Protein AF-A0A0F9LLR3-F1 (afdb_monomer_lite)

Organism: NCBI:txid412755

Sequence (700 aa):
MENIKYTTFSQKNLSKMYQGAIMVKNYHENPDSIYQAAHSLRELTDYTTKHLERIGAKDRKDQMRIFIEDFDPLGGLKQEAVINQWLDLYDYFVRLCHHHDTISPSELFEEKLYQLENVILAIHGPISVPIIELDRLIENKNPTVEDLEIALSLIKNLSSYEYFFKQLKHPNWLELLDEKGVYDNIPRYGERSIEPLFLLKVVKQKPNMVLEIIKRHSETDHPGARFNYIKCLTQMPADSIIQMIKSLKKWVNSQINYPPSFNFALVDLVLKLISNNVEEELFDLINSMYAIKEEILKNDENLKKKMDEIFDKRWENGNIDQYGMNSLYQEDLGGEFQEKSEVYTYESIIRKILPDLIEKFPIKSLELFLKNLNFSINFFLKNKDKNNIDDHSLIWRRNFKEEPISKTFRSILIDTAIEIILFIGNNVKEIFPYAILELQKYNNLTFIRLESFAYNNFPKLSVDLINKIELKTEHFKTIDENYELFHVFDSCFEQFPNKTQKAYLKYITKGVKKQKKALRKSRWNKNRPKLKKEEIDRYIKHDQIRKLKPIKKYIEQDFLNKLGINFTEIEEVNLFEKKGVVFGTKSPLSETTIENFTMEELVAYLLIYDGENSFDFDKIGLGRQLEKIVPKKPNEFISMLNDELNQPKLHKYISFIIGGINTALKENQNLDLKSLFEIFKTILSEDFIINTEPLFFKEE

Secondary structure (DSSP, 8-state):
-------S--HHHHHHHHHHHHHHHT-TT-TTHHHHHHHHHHHHHHHHHGGGGGGT--SHHHHHHHHHHHH-TT--S-HHHHHHHHHHHHHHHHHHHTT---S-HHHHHHHHHHHHHHHHHHHHS-THHHHHHHHHHHT-SS--HHHHHHHHHH--SHHHHHHHHHH---TTHHHHHHHTTTTSSPP-TTS---THHHHHHHTTTSHHHHHHHHHHTTT---HHHHHHHHHHHTTS-HHHHHHHHHHHHHHHHT-SS--HHHHHHHHHHHHHHHHTT--HHHHHHHHHHH---HHHHHHHHHHHHHHHHHHHHHHTTT---GGGGTGGGTS-TTTHHHHHHHHHHHHHHHHHHHHHHHHH-HHHHHHHHHHHHHHHHHHHTTT--TT----SHHHH-S-TTSPPSS--HHHHHHHHHHHHHHHHHHH-GGGHHHHHHHHHT--SHHHHHHHHHHHHH-HHHHHHHHTT----HHHHTSTTT-HHHHHHHHHHGGGS-HHHHHHHHHHHHH--TTHHHHTTT-SS-TTSPPPPHHHHHHHHHHHHHHHHSTTGGG--HHHHHHHT--HHHHHH--SS-------S---SS-HHHHHHS-HHHHHHHHHH---TT-SS--HHHHHHHHHHHGGGSHHHHHHHHHHHTT-GGGGGGHHHHHHHHHHHHHTT----HHHHHHHHHHHTSTT----SS-------

Structure (mmCIF, N/CA/C/O backbone):
data_AF-A0A0F9LLR3-F1
#
_entry.id   AF-A0A0F9LLR3-F1
#
loop_
_atom_site.group_PDB
_atom_site.id
_atom_site.type_symbol
_atom_site.label_atom_id
_atom_site.label_alt_id
_atom_site.label_comp_id
_atom_site.label_asym_id
_atom_site.label_entity_id
_atom_site.label_seq_id
_atom_site.pdbx_PDB_ins_code
_atom_site.Cartn_x
_atom_site.Cartn_y
_atom_site.Cartn_z
_atom_site.occupancy
_atom_site.B_iso_or_equiv
_atom_site.auth_seq_id
_atom_site.auth_comp_id
_atom_site.auth_asym_id
_atom_site.auth_atom_id
_atom_site.pdbx_PDB_model_num
ATOM 1 N N . MET A 1 1 ? 34.868 27.749 -16.710 1.00 34.56 1 MET A N 1
ATOM 2 C CA . MET A 1 1 ? 35.952 27.869 -17.705 1.00 34.56 1 MET A CA 1
ATOM 3 C C . MET A 1 1 ? 35.303 28.233 -19.020 1.00 34.56 1 MET A C 1
ATOM 5 O O . MET A 1 1 ? 34.647 27.405 -19.632 1.00 34.56 1 MET A O 1
ATOM 9 N N . GLU A 1 2 ? 35.358 29.519 -19.337 1.00 30.84 2 GLU A N 1
ATOM 10 C CA . GLU A 1 2 ? 34.697 30.155 -20.471 1.00 30.84 2 GLU A CA 1
ATOM 11 C C . GLU A 1 2 ? 35.441 29.879 -21.787 1.00 30.84 2 GLU A C 1
ATOM 13 O O . GLU A 1 2 ? 36.666 29.953 -21.836 1.00 30.84 2 GLU A O 1
ATOM 18 N N . ASN A 1 3 ? 34.677 29.620 -22.853 1.00 34.84 3 ASN A N 1
ATOM 19 C CA . ASN A 1 3 ? 34.965 29.985 -24.246 1.00 34.84 3 ASN A CA 1
ATOM 20 C C . ASN A 1 3 ? 36.427 29.876 -24.731 1.00 34.84 3 ASN A C 1
ATOM 22 O O . ASN A 1 3 ? 37.004 30.855 -25.218 1.00 34.84 3 ASN A O 1
ATOM 26 N N . ILE A 1 4 ? 36.993 28.665 -24.752 1.00 37.47 4 ILE A N 1
ATOM 27 C CA . ILE A 1 4 ? 38.067 28.373 -25.710 1.00 37.47 4 ILE A CA 1
ATOM 28 C C . ILE A 1 4 ? 37.408 28.204 -27.081 1.00 37.47 4 ILE A C 1
ATOM 30 O O . ILE A 1 4 ? 36.796 27.190 -27.395 1.00 37.47 4 ILE A O 1
ATOM 34 N N . LYS A 1 5 ? 37.492 29.266 -27.880 1.00 39.12 5 LYS A N 1
ATOM 35 C CA . LYS A 1 5 ? 37.092 29.338 -29.288 1.00 39.12 5 LYS A CA 1
ATOM 36 C C . LYS A 1 5 ? 37.478 28.067 -30.069 1.00 39.12 5 LYS A C 1
ATOM 38 O O . LYS A 1 5 ? 38.659 27.842 -30.333 1.00 39.12 5 LYS A O 1
ATOM 43 N N . TYR A 1 6 ? 36.481 27.337 -30.575 1.00 44.50 6 TYR A N 1
ATOM 44 C CA . TYR A 1 6 ? 36.597 26.335 -31.650 1.00 44.50 6 TYR A CA 1
ATOM 45 C C . TYR A 1 6 ? 36.963 26.979 -33.009 1.00 44.50 6 TYR A C 1
ATOM 47 O O . TYR A 1 6 ? 36.342 26.729 -34.035 1.00 44.50 6 TYR A O 1
ATOM 55 N N . THR A 1 7 ? 37.972 27.852 -33.064 1.00 43.31 7 THR A N 1
ATOM 56 C CA . THR A 1 7 ? 38.366 28.576 -34.291 1.00 43.31 7 THR A CA 1
ATOM 57 C C . THR A 1 7 ? 39.250 27.769 -35.249 1.00 43.31 7 THR A C 1
ATOM 59 O O . THR A 1 7 ? 39.825 28.346 -36.166 1.00 43.31 7 THR A O 1
ATOM 62 N N . THR A 1 8 ? 39.395 26.451 -35.073 1.00 49.31 8 THR A N 1
ATOM 63 C CA . THR A 1 8 ? 40.278 25.633 -35.937 1.00 49.31 8 THR A CA 1
ATOM 64 C C . THR A 1 8 ? 39.614 24.456 -36.644 1.00 49.31 8 THR A C 1
ATOM 66 O O . THR A 1 8 ? 40.156 24.019 -37.659 1.00 49.31 8 THR A O 1
ATOM 69 N N . PHE A 1 9 ? 38.437 24.000 -36.207 1.00 58.59 9 PHE A N 1
ATOM 70 C CA . PHE A 1 9 ? 37.709 22.916 -36.865 1.00 58.59 9 PHE A CA 1
ATOM 71 C C . PHE A 1 9 ? 36.729 23.480 -37.909 1.00 58.59 9 PHE A C 1
ATOM 73 O O . PHE A 1 9 ? 35.787 24.192 -37.573 1.00 58.59 9 PHE A O 1
ATOM 80 N N . SER A 1 10 ? 36.970 23.200 -39.193 1.00 70.62 10 SER A N 1
ATOM 81 C CA . SER A 1 10 ? 36.138 23.678 -40.306 1.00 70.62 10 SER A CA 1
ATOM 82 C C . SER A 1 10 ? 35.689 22.511 -41.178 1.00 70.62 10 SER A C 1
ATOM 84 O O . SER A 1 10 ? 36.484 21.951 -41.935 1.00 70.62 10 SER A O 1
ATOM 86 N N . GLN A 1 11 ? 34.390 22.199 -41.146 1.00 68.50 11 GLN A N 1
ATOM 87 C CA . GLN A 1 11 ? 33.770 21.201 -42.032 1.00 68.50 11 GLN A CA 1
ATOM 88 C C . GLN A 1 11 ? 34.003 21.526 -43.520 1.00 68.50 11 GLN A C 1
ATOM 90 O O . GLN A 1 11 ? 34.161 20.633 -44.350 1.00 68.50 11 GLN A O 1
ATOM 95 N N . LYS A 1 12 ? 34.124 22.817 -43.862 1.00 75.75 12 LYS A N 1
ATOM 96 C CA . LYS A 1 12 ? 34.462 23.279 -45.217 1.00 75.75 12 LYS A CA 1
ATOM 97 C C . LYS A 1 12 ? 35.872 22.860 -45.644 1.00 75.75 12 LYS A C 1
ATOM 99 O O . LYS A 1 12 ? 36.090 22.602 -46.824 1.00 75.75 12 LYS A O 1
ATOM 104 N N . ASN A 1 13 ? 36.828 22.801 -44.716 1.00 80.69 13 ASN A N 1
ATOM 105 C CA . ASN A 1 13 ? 38.192 22.361 -45.015 1.00 80.69 13 ASN A CA 1
ATOM 106 C C . ASN A 1 13 ? 38.264 20.838 -45.164 1.00 80.69 13 ASN A C 1
ATOM 108 O O . ASN A 1 13 ? 38.875 20.375 -46.123 1.00 80.69 13 ASN A O 1
ATOM 112 N N . LEU A 1 14 ? 37.562 20.081 -44.310 1.00 81.94 14 LEU A N 1
ATOM 113 C CA . LEU A 1 14 ? 37.426 18.624 -44.455 1.00 81.94 14 LEU A CA 1
ATOM 114 C C . LEU A 1 14 ? 36.828 18.247 -45.817 1.00 81.94 14 LEU A C 1
ATOM 116 O O . LEU A 1 14 ? 37.379 17.416 -46.534 1.00 81.94 14 LEU A O 1
ATOM 120 N N . SER A 1 15 ? 35.751 18.928 -46.219 1.00 80.06 15 SER A N 1
ATOM 121 C CA . SER A 1 15 ? 35.114 18.715 -47.523 1.00 80.06 15 SER A CA 1
ATOM 122 C C . SER A 1 15 ? 36.074 18.971 -48.690 1.00 80.06 15 SER A C 1
ATOM 124 O O . SER A 1 15 ? 36.126 18.172 -49.622 1.00 80.06 15 SER A O 1
ATOM 126 N N . LYS A 1 16 ? 36.886 20.034 -48.625 1.00 85.50 16 LYS A N 1
ATOM 127 C CA . LYS A 1 16 ? 37.898 20.329 -49.652 1.00 85.50 16 LYS A CA 1
ATOM 128 C C . LYS A 1 16 ? 39.012 19.283 -49.708 1.00 85.50 16 LYS A C 1
ATOM 130 O O . LYS A 1 16 ? 39.430 18.931 -50.804 1.00 85.50 16 LYS A O 1
ATOM 135 N N . MET A 1 17 ? 39.488 18.800 -48.557 1.00 88.38 17 MET A N 1
ATOM 136 C CA . MET A 1 17 ? 40.510 17.745 -48.487 1.00 88.38 17 MET A CA 1
ATOM 137 C C . MET A 1 17 ? 40.002 16.447 -49.120 1.00 88.38 17 MET A C 1
ATOM 139 O O . MET A 1 17 ? 40.692 15.858 -49.948 1.00 88.38 17 MET A O 1
ATOM 143 N N . TYR A 1 18 ? 38.764 16.056 -48.806 1.00 90.94 18 TYR A N 1
ATOM 144 C CA . TYR A 1 18 ? 38.123 14.888 -49.408 1.00 90.94 18 TYR A CA 1
ATOM 145 C C . TYR A 1 18 ? 37.912 15.066 -50.919 1.00 90.94 18 TYR A C 1
ATOM 147 O O . TYR A 1 18 ? 38.330 14.221 -51.704 1.00 90.94 18 TYR A O 1
ATOM 155 N N . GLN A 1 19 ? 37.336 16.192 -51.357 1.00 88.00 19 GLN A N 1
ATOM 156 C CA . GLN A 1 19 ? 37.145 16.480 -52.785 1.00 88.00 19 GLN A CA 1
ATOM 157 C C . GLN A 1 19 ? 38.471 16.461 -53.553 1.00 88.00 19 GLN A C 1
ATOM 159 O O . GLN A 1 19 ? 38.534 15.891 -54.639 1.00 88.00 19 GLN A O 1
ATOM 164 N N . GLY A 1 20 ? 39.531 17.034 -52.976 1.00 91.31 20 GLY A N 1
ATOM 165 C CA . GLY A 1 20 ? 40.879 16.978 -53.535 1.00 91.31 20 GLY A CA 1
ATOM 166 C C . GLY A 1 20 ? 41.391 15.544 -53.667 1.00 91.31 20 GLY A C 1
ATOM 167 O O . GLY A 1 20 ? 41.882 15.178 -54.732 1.00 91.31 20 GLY A O 1
ATOM 168 N N . ALA A 1 21 ? 41.202 14.711 -52.639 1.00 93.19 21 ALA A N 1
ATOM 169 C CA . ALA A 1 21 ? 41.575 13.299 -52.686 1.00 93.19 21 ALA A CA 1
ATOM 170 C C . ALA A 1 21 ? 40.877 12.558 -53.839 1.00 93.19 21 ALA A C 1
ATOM 172 O O . ALA A 1 21 ? 41.535 11.861 -54.608 1.00 93.19 21 ALA A O 1
ATOM 173 N N . ILE A 1 22 ? 39.565 12.757 -54.006 1.00 92.94 22 ILE A N 1
ATOM 174 C CA . ILE A 1 22 ? 38.785 12.124 -55.080 1.00 92.94 22 ILE A CA 1
ATOM 175 C C . ILE A 1 22 ? 39.194 12.646 -56.463 1.00 92.94 22 ILE A C 1
ATOM 177 O O . ILE A 1 22 ? 39.328 11.863 -57.402 1.00 92.94 22 ILE A O 1
ATOM 181 N N . MET A 1 23 ? 39.429 13.954 -56.602 1.00 90.81 23 MET A N 1
ATOM 182 C CA . MET A 1 23 ? 39.896 14.544 -57.861 1.00 90.81 23 MET A CA 1
ATOM 183 C C . MET A 1 23 ? 41.245 13.961 -58.288 1.00 90.81 23 MET A C 1
ATOM 185 O O . MET A 1 23 ? 41.407 13.590 -59.447 1.00 90.81 23 MET A O 1
ATOM 189 N N . VAL A 1 24 ? 42.193 13.852 -57.355 1.00 91.19 24 VAL A N 1
ATOM 190 C CA . VAL A 1 24 ? 43.536 13.327 -57.630 1.00 91.19 24 VAL A CA 1
ATOM 191 C C . VAL A 1 24 ? 43.497 11.831 -57.932 1.00 91.19 24 VAL A C 1
ATOM 193 O O . VAL A 1 24 ? 44.134 11.395 -58.886 1.00 91.19 24 VAL A O 1
ATOM 196 N N . LYS A 1 25 ? 42.698 11.062 -57.186 1.00 90.50 25 LYS A N 1
ATOM 197 C CA . LYS A 1 25 ? 42.453 9.635 -57.439 1.00 90.50 25 LYS A CA 1
ATOM 198 C C . LYS A 1 25 ? 41.940 9.385 -58.862 1.00 90.50 25 LYS A C 1
ATOM 200 O O . LYS A 1 25 ? 42.405 8.472 -59.533 1.00 90.50 25 LYS A O 1
ATOM 205 N N . ASN A 1 26 ? 40.997 10.203 -59.328 1.00 88.69 26 ASN A N 1
ATOM 206 C CA . ASN A 1 26 ? 40.371 10.046 -60.644 1.00 88.69 26 ASN A CA 1
ATOM 207 C C . ASN A 1 26 ? 41.226 10.598 -61.800 1.00 88.69 26 ASN A C 1
ATOM 209 O O . ASN A 1 26 ? 40.815 10.537 -62.959 1.00 88.69 26 ASN A O 1
ATOM 213 N N . TYR A 1 27 ? 42.408 11.149 -61.516 1.00 89.88 27 TYR A N 1
ATOM 214 C CA . TYR A 1 27 ? 43.301 11.667 -62.541 1.00 89.88 27 TYR A CA 1
ATOM 215 C C . TYR A 1 27 ? 44.186 10.543 -63.104 1.00 89.88 27 TYR A C 1
ATOM 217 O O . TYR A 1 27 ? 45.314 10.330 -62.668 1.00 89.88 27 TYR A O 1
ATOM 225 N N . HIS A 1 28 ? 43.648 9.817 -64.089 1.00 80.12 28 HIS A N 1
ATOM 226 C CA . HIS A 1 28 ? 44.240 8.598 -64.661 1.00 80.12 28 HIS A CA 1
ATOM 227 C C . HIS A 1 28 ? 45.627 8.776 -65.312 1.00 80.12 28 HIS A C 1
ATOM 229 O O . HIS A 1 28 ? 46.337 7.793 -65.499 1.00 80.12 28 HIS A O 1
ATOM 235 N N . GLU A 1 29 ? 46.026 10.006 -65.647 1.00 86.19 29 GLU A N 1
ATOM 236 C CA . GLU A 1 29 ? 47.353 10.312 -66.208 1.00 86.19 29 GLU A CA 1
ATOM 237 C C . GLU A 1 29 ? 48.447 10.445 -65.136 1.00 86.19 29 GLU A C 1
ATOM 239 O O . GLU A 1 29 ? 49.631 10.517 -65.463 1.00 86.19 29 GLU A O 1
ATOM 244 N N . ASN A 1 30 ? 48.072 10.475 -63.853 1.00 85.88 30 ASN A N 1
ATOM 245 C CA . ASN A 1 30 ? 49.011 10.550 -62.744 1.00 85.88 30 ASN A CA 1
ATOM 246 C C . ASN A 1 30 ? 49.294 9.150 -62.177 1.00 85.88 30 ASN A C 1
ATOM 248 O O . ASN A 1 30 ? 48.410 8.566 -61.537 1.00 85.88 30 ASN A O 1
ATOM 252 N N . PRO A 1 31 ? 50.523 8.623 -62.350 1.00 82.38 31 PRO A N 1
ATOM 253 C CA . PRO A 1 31 ? 50.894 7.311 -61.824 1.00 82.38 31 PRO A CA 1
ATOM 254 C C . PRO A 1 31 ? 50.865 7.258 -60.287 1.00 82.38 31 PRO A C 1
ATOM 256 O O . PRO A 1 31 ? 50.697 6.179 -59.727 1.00 82.38 31 PRO A O 1
ATOM 259 N N . ASP A 1 32 ? 50.936 8.414 -59.615 1.00 85.81 32 ASP A N 1
ATOM 260 C CA . ASP A 1 32 ? 50.896 8.539 -58.154 1.00 85.81 32 ASP A CA 1
ATOM 261 C C . ASP A 1 32 ? 49.519 8.969 -57.618 1.00 85.81 32 ASP A C 1
ATOM 263 O O . ASP A 1 32 ? 49.387 9.326 -56.444 1.00 85.81 32 ASP A O 1
ATOM 267 N N . SER A 1 33 ? 48.478 8.941 -58.456 1.00 88.50 33 SER A N 1
ATOM 268 C CA . SER A 1 33 ? 47.108 9.359 -58.110 1.00 88.50 33 SER A CA 1
ATOM 269 C C . SER A 1 33 ? 46.598 8.731 -56.807 1.00 88.50 33 SER A C 1
ATOM 271 O O . SER A 1 33 ? 46.088 9.442 -55.942 1.00 88.50 33 SER A O 1
ATOM 273 N N . ILE A 1 34 ? 46.795 7.423 -56.612 1.00 88.38 34 ILE A N 1
ATOM 274 C CA . ILE A 1 34 ? 46.371 6.708 -55.394 1.00 88.38 34 ILE A CA 1
ATOM 275 C C . ILE A 1 34 ? 47.161 7.173 -54.162 1.00 88.38 34 ILE A C 1
ATOM 277 O O . ILE A 1 34 ? 46.578 7.422 -53.108 1.00 88.38 34 ILE A O 1
ATOM 281 N N . TYR A 1 35 ? 48.478 7.337 -54.283 1.00 89.50 35 TYR A N 1
ATOM 282 C CA . TYR A 1 35 ? 49.351 7.742 -53.177 1.00 89.50 35 TYR A CA 1
ATOM 283 C C . TYR A 1 35 ? 49.091 9.186 -52.729 1.00 89.50 35 TYR A C 1
ATOM 285 O O . TYR A 1 35 ? 49.036 9.481 -51.533 1.00 89.50 35 TYR A O 1
ATOM 293 N N . GLN A 1 36 ? 48.862 10.086 -53.684 1.00 90.06 36 GLN A N 1
ATOM 294 C CA . GLN A 1 36 ? 48.518 11.481 -53.413 1.00 90.06 36 GLN A CA 1
ATOM 295 C C . GLN A 1 36 ? 47.089 11.627 -52.864 1.00 90.06 36 GLN A C 1
ATOM 297 O O . GLN A 1 36 ? 46.840 12.458 -51.981 1.00 90.06 36 GLN A O 1
ATOM 302 N N . ALA A 1 37 ? 46.153 10.788 -53.321 1.00 91.62 37 ALA A N 1
ATOM 303 C CA . ALA A 1 37 ? 44.827 10.690 -52.722 1.00 91.62 37 ALA A CA 1
ATOM 304 C C . ALA A 1 37 ? 44.914 10.186 -51.273 1.00 91.62 37 ALA A C 1
ATOM 306 O O . ALA A 1 37 ? 44.343 10.809 -50.380 1.00 91.62 37 ALA A O 1
ATOM 307 N N . ALA A 1 38 ? 45.700 9.136 -51.009 1.00 90.88 38 ALA A N 1
ATOM 308 C CA . ALA A 1 38 ? 45.950 8.620 -49.663 1.00 90.88 38 ALA A CA 1
ATOM 309 C C . ALA A 1 38 ? 46.554 9.683 -48.735 1.00 90.88 38 ALA A C 1
ATOM 311 O O . ALA A 1 38 ? 46.110 9.822 -47.599 1.00 90.88 38 ALA A O 1
ATOM 312 N N . HIS A 1 39 ? 47.501 10.490 -49.226 1.00 90.69 39 HIS A N 1
ATOM 313 C CA . HIS A 1 39 ? 48.050 11.616 -48.468 1.00 90.69 39 HIS A CA 1
ATOM 314 C C . HIS A 1 39 ? 46.958 12.615 -48.061 1.00 90.69 39 HIS A C 1
ATOM 316 O O . HIS A 1 39 ? 46.869 13.007 -46.901 1.00 90.69 39 HIS A O 1
ATOM 322 N N . SER A 1 40 ? 46.075 12.975 -48.994 1.00 91.56 40 SER A N 1
ATOM 323 C CA . SER A 1 40 ? 44.969 13.900 -48.725 1.00 91.56 40 SER A CA 1
ATOM 324 C C . SER A 1 40 ? 43.964 13.336 -47.709 1.00 91.56 40 SER A C 1
ATOM 326 O O . SER A 1 40 ? 43.482 14.072 -46.848 1.00 91.56 40 SER A O 1
ATOM 328 N N . LEU A 1 41 ? 43.679 12.030 -47.760 1.00 92.88 41 LEU A N 1
ATOM 329 C CA . LEU A 1 41 ? 42.809 11.345 -46.793 1.00 92.88 41 LEU A CA 1
ATOM 330 C C . LEU A 1 41 ? 43.471 11.211 -45.414 1.00 92.88 41 LEU A C 1
ATOM 332 O O . LEU A 1 41 ? 42.810 11.391 -44.394 1.00 92.88 41 LEU A O 1
ATOM 336 N N . ARG A 1 42 ? 44.788 10.990 -45.368 1.00 91.12 42 ARG A N 1
ATOM 337 C CA . ARG A 1 42 ? 45.583 11.010 -44.135 1.00 91.12 42 ARG A CA 1
ATOM 338 C C . ARG A 1 42 ? 45.551 12.386 -43.470 1.00 91.12 42 ARG A C 1
ATOM 340 O O . ARG A 1 42 ? 45.283 12.481 -42.273 1.00 91.12 42 ARG A O 1
ATOM 347 N N . GLU A 1 43 ? 45.753 13.459 -44.233 1.00 89.75 43 GLU A N 1
ATOM 348 C CA . GLU A 1 43 ? 45.643 14.828 -43.711 1.00 89.75 43 GLU A CA 1
ATOM 349 C C . GLU A 1 43 ? 44.219 15.151 -43.242 1.00 89.75 43 GLU A C 1
ATOM 351 O O . GLU A 1 43 ? 44.051 15.811 -42.220 1.00 89.75 43 GLU A O 1
ATOM 356 N N . LEU A 1 44 ? 43.189 14.638 -43.926 1.00 89.75 44 LEU A N 1
ATOM 357 C CA . LEU A 1 44 ? 41.801 14.747 -43.474 1.00 89.75 44 LEU A CA 1
ATOM 358 C C . LEU A 1 44 ? 41.614 14.097 -42.097 1.00 89.75 44 LEU A C 1
ATOM 360 O O . LEU A 1 44 ? 41.055 14.721 -41.189 1.00 89.75 44 LEU A O 1
ATOM 364 N N . THR A 1 45 ? 42.100 12.866 -41.922 1.00 87.06 45 THR A N 1
ATOM 365 C CA . THR A 1 45 ? 41.994 12.166 -40.636 1.00 87.06 45 THR A CA 1
ATOM 366 C C . THR A 1 45 ? 42.763 12.884 -39.517 1.00 87.06 45 THR A C 1
ATOM 368 O O . THR A 1 45 ? 42.235 13.022 -38.418 1.00 87.06 45 THR A O 1
ATOM 371 N N . ASP A 1 46 ? 43.948 13.443 -39.794 1.00 86.12 46 ASP A N 1
ATOM 372 C CA . ASP A 1 46 ? 44.730 14.211 -38.808 1.00 86.12 46 ASP A CA 1
ATOM 373 C C . ASP A 1 46 ? 44.039 15.544 -38.463 1.00 86.12 46 ASP A C 1
ATOM 375 O O . ASP A 1 46 ? 43.865 15.891 -37.295 1.00 86.12 46 ASP A O 1
ATOM 379 N N . TYR A 1 47 ? 43.566 16.284 -39.472 1.00 86.88 47 TYR A N 1
ATOM 380 C CA . TYR A 1 47 ? 42.914 17.585 -39.291 1.00 86.88 47 TYR A CA 1
ATOM 381 C C . TYR A 1 47 ? 41.646 17.499 -38.431 1.00 86.88 47 TYR A C 1
ATOM 383 O O . TYR A 1 47 ? 41.353 18.428 -37.672 1.00 86.88 47 TYR A O 1
ATOM 391 N N . THR A 1 48 ? 40.923 16.380 -38.516 1.00 82.69 48 THR A N 1
ATOM 392 C CA . THR A 1 48 ? 39.712 16.125 -37.725 1.00 82.69 48 THR A CA 1
ATOM 393 C C . THR A 1 48 ? 39.980 16.219 -36.219 1.00 82.69 48 THR A C 1
ATOM 395 O O . THR A 1 48 ? 39.231 16.898 -35.523 1.00 82.69 48 THR A O 1
ATOM 398 N N . THR A 1 49 ? 41.068 15.630 -35.709 1.00 83.81 49 THR A N 1
ATOM 399 C CA . THR A 1 49 ? 41.291 15.475 -34.257 1.00 83.81 49 THR A CA 1
ATOM 400 C C . THR A 1 49 ? 42.460 16.296 -33.700 1.00 83.81 49 THR A C 1
ATOM 402 O O . THR A 1 49 ? 42.503 16.566 -32.502 1.00 83.81 49 THR A O 1
ATOM 405 N N . LYS A 1 50 ? 43.383 16.785 -34.540 1.00 83.00 50 LYS A N 1
ATOM 406 C CA . LYS A 1 50 ? 44.620 17.488 -34.127 1.00 83.00 50 LYS A CA 1
ATOM 407 C C . LYS A 1 50 ? 44.408 18.733 -33.270 1.00 83.00 50 LYS A C 1
ATOM 409 O O . LYS A 1 50 ? 45.246 19.086 -32.444 1.00 83.00 50 LYS A O 1
ATOM 414 N N . HIS A 1 51 ? 43.286 19.427 -33.443 1.00 80.25 51 HIS A N 1
ATOM 415 C CA . HIS A 1 51 ? 42.968 20.593 -32.618 1.00 80.25 51 HIS A CA 1
ATOM 416 C C . HIS A 1 51 ? 42.813 20.237 -31.127 1.00 80.25 51 HIS A C 1
ATOM 418 O O . HIS A 1 51 ? 43.012 21.108 -30.277 1.00 80.25 51 HIS A O 1
ATOM 424 N N . LEU A 1 52 ? 42.550 18.964 -30.814 1.00 83.12 52 LEU A N 1
ATOM 425 C CA . LEU A 1 52 ? 42.364 18.457 -29.459 1.00 83.12 52 LEU A CA 1
ATOM 426 C C . LEU A 1 52 ? 43.687 18.229 -28.702 1.00 83.12 52 LEU A C 1
ATOM 428 O O . LEU A 1 52 ? 43.698 18.156 -27.475 1.00 83.12 52 LEU A O 1
ATOM 432 N N . GLU A 1 53 ? 44.835 18.227 -29.390 1.00 81.19 53 GLU A N 1
ATOM 433 C CA . GLU A 1 53 ? 46.157 18.254 -28.733 1.00 81.19 53 GLU A CA 1
ATOM 434 C C . GLU A 1 53 ? 46.309 19.489 -27.839 1.00 81.19 53 GLU A C 1
ATOM 436 O O . GLU A 1 53 ? 46.910 19.444 -26.768 1.00 81.19 53 GLU A O 1
ATOM 441 N N . ARG A 1 54 ? 45.706 20.606 -28.258 1.00 77.38 54 ARG A N 1
ATOM 442 C CA . ARG A 1 54 ? 45.792 21.893 -27.557 1.00 77.38 54 ARG A CA 1
ATOM 443 C C . ARG A 1 54 ? 44.971 21.937 -26.271 1.00 77.38 54 ARG A C 1
ATOM 445 O O . ARG A 1 54 ? 45.190 22.838 -25.467 1.00 77.38 54 ARG A O 1
ATOM 452 N N . ILE A 1 55 ? 44.051 20.991 -26.084 1.00 75.06 55 ILE A N 1
ATOM 453 C CA . ILE A 1 55 ? 43.229 20.858 -24.872 1.00 75.06 55 ILE A CA 1
ATOM 454 C C . ILE A 1 55 ? 43.679 19.686 -23.983 1.00 75.06 55 ILE A C 1
ATOM 456 O O . ILE A 1 55 ? 43.021 19.391 -22.992 1.00 75.06 55 ILE A O 1
ATOM 460 N N . GLY A 1 56 ? 44.825 19.059 -24.289 1.00 80.00 56 GLY A N 1
ATOM 461 C CA . GLY A 1 56 ? 45.483 18.088 -23.409 1.00 80.00 56 GLY A CA 1
ATOM 462 C C . GLY A 1 56 ? 45.236 16.609 -23.723 1.00 80.00 56 GLY A C 1
ATOM 463 O O . GLY A 1 56 ? 45.564 15.771 -22.883 1.00 80.00 56 GLY A O 1
ATOM 464 N N . ALA A 1 57 ? 44.693 16.270 -24.899 1.00 84.25 57 ALA A N 1
ATOM 465 C CA . ALA A 1 57 ? 44.554 14.877 -25.336 1.00 84.25 57 ALA A CA 1
ATOM 466 C C . ALA A 1 57 ? 45.926 14.180 -25.436 1.00 84.25 57 ALA A C 1
ATOM 468 O O . ALA A 1 57 ? 46.861 14.731 -26.024 1.00 84.25 57 ALA A O 1
ATOM 469 N N . LYS A 1 58 ? 46.058 12.974 -24.865 1.00 84.25 58 LYS A N 1
ATOM 470 C CA . LYS A 1 58 ? 47.369 12.313 -24.686 1.00 84.25 58 LYS A CA 1
ATOM 471 C C . LYS A 1 58 ? 47.912 11.648 -25.948 1.00 84.25 58 LYS A C 1
ATOM 473 O O . LYS A 1 58 ? 49.118 11.652 -26.178 1.00 84.25 58 LYS A O 1
ATOM 478 N N . ASP A 1 59 ? 47.029 11.050 -26.735 1.00 85.62 59 ASP A N 1
ATOM 479 C CA . ASP A 1 59 ? 47.351 10.323 -27.961 1.00 85.62 59 ASP A CA 1
ATOM 480 C C . ASP A 1 59 ? 46.172 10.400 -28.949 1.00 85.62 59 ASP A C 1
ATOM 482 O O . ASP A 1 59 ? 45.114 10.937 -28.624 1.00 85.62 59 ASP A O 1
ATOM 486 N N . ARG A 1 60 ? 46.332 9.875 -30.172 1.00 82.81 60 ARG A N 1
ATOM 487 C CA . ARG A 1 60 ? 45.272 9.917 -31.201 1.00 82.81 60 ARG A CA 1
ATOM 488 C C . ARG A 1 60 ? 43.989 9.197 -30.788 1.00 82.81 60 ARG A C 1
ATOM 490 O O . ARG A 1 60 ? 42.906 9.588 -31.216 1.00 82.81 60 ARG A O 1
ATOM 497 N N . LYS A 1 61 ? 44.103 8.157 -29.962 1.00 86.12 61 LYS A N 1
ATOM 498 C CA . LYS A 1 61 ? 42.956 7.407 -29.453 1.00 86.12 61 LYS A CA 1
ATOM 499 C C . LYS A 1 61 ? 42.148 8.274 -28.490 1.00 86.12 61 LYS A C 1
ATOM 501 O O . LYS A 1 61 ? 40.928 8.339 -28.590 1.00 86.12 61 LYS A O 1
ATOM 506 N N . ASP A 1 62 ? 42.846 8.971 -27.603 1.00 83.06 62 ASP A N 1
ATOM 507 C CA . ASP A 1 62 ? 42.289 9.920 -26.645 1.00 83.06 62 ASP A CA 1
ATOM 508 C C . ASP A 1 62 ? 41.696 11.150 -27.348 1.00 83.06 62 ASP A C 1
ATOM 510 O O . ASP A 1 62 ? 40.598 11.581 -27.011 1.00 83.06 62 ASP A O 1
ATOM 514 N N . GLN A 1 63 ? 42.358 11.658 -28.397 1.00 85.94 63 GLN A N 1
ATOM 515 C CA . GLN A 1 63 ? 41.812 12.727 -29.238 1.00 85.94 63 GLN A CA 1
ATOM 516 C C . GLN A 1 63 ? 40.481 12.307 -29.874 1.00 85.94 63 GLN A C 1
ATOM 518 O O . GLN A 1 63 ? 39.507 13.045 -29.798 1.00 85.94 63 GLN A O 1
ATOM 523 N N . MET A 1 64 ? 40.413 11.117 -30.478 1.00 82.75 64 MET A N 1
ATOM 524 C CA . MET A 1 64 ? 39.182 10.638 -31.109 1.00 82.75 64 MET A CA 1
ATOM 525 C C . MET A 1 64 ? 38.067 10.377 -30.087 1.00 82.75 64 MET A C 1
ATOM 527 O O . MET A 1 64 ? 36.899 10.616 -30.380 1.00 82.75 64 MET A O 1
ATOM 531 N N . ARG A 1 65 ? 38.415 9.934 -28.874 1.00 82.19 65 ARG A N 1
ATOM 532 C CA . ARG A 1 65 ? 37.454 9.768 -27.777 1.00 82.19 65 ARG A CA 1
ATOM 533 C C . ARG A 1 65 ? 36.815 11.097 -27.383 1.00 82.19 65 ARG A C 1
ATOM 535 O O . ARG A 1 65 ? 35.596 11.204 -27.433 1.00 82.19 65 ARG A O 1
ATOM 542 N N . ILE A 1 66 ? 37.637 12.105 -27.084 1.00 80.06 66 ILE A N 1
ATOM 543 C CA . ILE A 1 66 ? 37.170 13.456 -26.730 1.00 80.06 66 ILE A CA 1
ATOM 544 C C . ILE A 1 66 ? 36.338 14.046 -27.873 1.00 80.06 66 ILE A C 1
ATOM 546 O O . ILE A 1 66 ? 35.275 14.611 -27.647 1.00 80.06 66 ILE A O 1
ATOM 550 N N . PHE A 1 67 ? 36.780 13.850 -29.117 1.00 79.06 67 PHE A N 1
ATOM 551 C CA . PHE A 1 67 ? 36.039 14.297 -30.290 1.00 79.06 67 PHE A CA 1
ATOM 552 C C . PHE A 1 67 ? 34.636 13.681 -30.360 1.00 79.06 67 PHE A C 1
ATOM 554 O O . PHE A 1 67 ? 33.662 14.393 -30.565 1.00 79.06 67 PHE A O 1
ATOM 561 N N . ILE A 1 68 ? 34.502 12.366 -30.173 1.00 74.56 68 ILE A N 1
ATOM 562 C CA . ILE A 1 68 ? 33.192 11.700 -30.194 1.00 74.56 68 ILE A CA 1
ATOM 563 C C . ILE A 1 68 ? 32.320 12.162 -29.017 1.00 74.56 68 ILE A C 1
ATOM 565 O O . ILE A 1 68 ? 31.126 12.379 -29.207 1.00 74.56 68 ILE A O 1
ATOM 569 N N . GLU A 1 69 ? 32.901 12.356 -27.831 1.00 71.88 69 GLU A N 1
ATOM 570 C CA . GLU A 1 69 ? 32.198 12.896 -26.658 1.00 71.88 69 GLU A CA 1
ATOM 571 C C . GLU A 1 69 ? 31.660 14.316 -26.902 1.00 71.88 69 GLU A C 1
ATOM 573 O O . GLU A 1 69 ? 30.539 14.615 -26.497 1.00 71.88 69 GLU A O 1
ATOM 578 N N . ASP A 1 70 ? 32.391 15.169 -27.625 1.00 70.19 70 ASP A N 1
ATOM 579 C CA . ASP A 1 70 ? 31.928 16.519 -27.975 1.00 70.19 70 ASP A CA 1
ATOM 580 C C . ASP A 1 70 ? 30.723 16.504 -28.939 1.00 70.19 70 ASP A C 1
ATOM 582 O O . ASP A 1 70 ? 29.861 17.387 -28.880 1.00 70.19 70 ASP A O 1
ATOM 586 N N . PHE A 1 71 ? 30.640 15.508 -29.831 1.00 65.12 71 PHE A N 1
ATOM 587 C CA . PHE A 1 71 ? 29.559 15.379 -30.822 1.00 65.12 71 PHE A CA 1
ATOM 588 C C . PHE A 1 71 ? 28.361 14.544 -30.337 1.00 65.12 71 PHE A C 1
ATOM 590 O O . PHE A 1 71 ? 27.242 14.758 -30.812 1.00 65.12 71 PHE A O 1
ATOM 597 N N . ASP A 1 72 ? 28.563 13.628 -29.390 1.00 61.50 72 ASP A N 1
ATOM 598 C CA . ASP A 1 72 ? 27.518 12.840 -28.726 1.00 61.50 72 ASP A CA 1
ATOM 599 C C . ASP A 1 72 ? 27.703 12.878 -27.195 1.00 61.50 72 ASP A C 1
ATOM 601 O O . ASP A 1 72 ? 28.041 11.864 -26.574 1.00 61.50 72 ASP A O 1
ATOM 605 N N . PRO A 1 73 ? 27.454 14.040 -26.552 1.00 53.47 73 PRO A N 1
ATOM 606 C CA . PRO A 1 73 ? 27.742 14.271 -25.129 1.00 53.47 73 PRO A CA 1
ATOM 607 C C . PRO A 1 73 ? 26.908 13.413 -24.175 1.00 53.47 73 PRO A C 1
ATOM 609 O O . PRO A 1 73 ? 27.121 13.433 -22.964 1.00 53.47 73 PRO A O 1
ATOM 612 N N . LEU A 1 74 ? 25.922 12.686 -24.703 1.00 46.53 74 LEU A N 1
ATOM 613 C CA . LEU A 1 74 ? 25.023 11.841 -23.929 1.00 46.53 74 LEU A CA 1
ATOM 614 C C . LEU A 1 74 ? 25.381 10.346 -24.022 1.00 46.53 74 LEU A C 1
ATOM 616 O O . LEU A 1 74 ? 24.822 9.572 -23.248 1.00 46.53 74 LEU A O 1
ATOM 620 N N . GLY A 1 75 ? 26.306 9.961 -24.914 1.00 55.53 75 GLY A N 1
ATOM 621 C CA . GLY A 1 75 ? 26.816 8.597 -25.096 1.00 55.53 75 GLY A CA 1
ATOM 622 C C . GLY A 1 75 ? 25.826 7.625 -25.757 1.00 55.53 75 GLY A C 1
ATOM 623 O O . GLY A 1 75 ? 24.716 7.429 -25.269 1.00 55.53 75 GLY A O 1
ATOM 624 N N . GLY A 1 76 ? 26.236 6.994 -26.868 1.00 51.41 76 GLY A N 1
ATOM 625 C CA . GLY A 1 76 ? 25.350 6.177 -27.710 1.00 51.41 76 GLY A CA 1
ATOM 626 C C . GLY A 1 76 ? 25.676 4.684 -27.863 1.00 51.41 76 GLY A C 1
ATOM 627 O O . GLY A 1 76 ? 24.741 3.901 -27.796 1.00 51.41 76 GLY A O 1
ATOM 628 N N . LEU A 1 77 ? 26.935 4.267 -28.098 1.00 50.69 77 LEU A N 1
ATOM 629 C CA . LEU A 1 77 ? 27.400 2.855 -28.197 1.00 50.69 77 LEU A CA 1
ATOM 630 C C . LEU A 1 77 ? 28.927 2.792 -28.449 1.00 50.69 77 LEU A C 1
ATOM 632 O O . LEU A 1 77 ? 29.517 3.820 -28.763 1.00 50.69 77 LEU A O 1
ATOM 636 N N . LYS A 1 78 ? 29.559 1.605 -28.281 1.00 54.38 78 LYS A N 1
ATOM 637 C CA . LYS A 1 78 ? 31.025 1.317 -28.234 1.00 54.38 78 LYS A CA 1
ATOM 638 C C . LYS A 1 78 ? 31.904 2.305 -29.029 1.00 54.38 78 LYS A C 1
ATOM 640 O O . LYS A 1 78 ? 32.368 1.974 -30.121 1.00 54.38 78 LYS A O 1
ATOM 645 N N . GLN A 1 79 ? 32.216 3.461 -28.430 1.00 66.62 79 GLN A N 1
ATOM 646 C CA . GLN A 1 79 ? 33.125 4.472 -28.993 1.00 66.62 79 GLN A CA 1
ATOM 647 C C . GLN A 1 79 ? 34.428 3.817 -29.465 1.00 66.62 79 GLN A C 1
ATOM 649 O O . GLN A 1 79 ? 34.963 4.142 -30.515 1.00 66.62 79 GLN A O 1
ATOM 654 N N . GLU A 1 80 ? 34.866 2.798 -28.731 1.00 72.31 80 GLU A N 1
ATOM 655 C CA . GLU A 1 80 ? 36.066 2.026 -29.002 1.00 72.31 80 GLU A CA 1
ATOM 656 C C . GLU A 1 80 ? 36.099 1.364 -30.391 1.00 72.31 80 GLU A C 1
ATOM 658 O O . GLU A 1 80 ? 37.163 1.301 -30.996 1.00 72.31 80 GLU A O 1
ATOM 663 N N . ALA A 1 81 ? 34.968 0.898 -30.934 1.00 71.25 81 ALA A N 1
ATOM 664 C CA . ALA A 1 81 ? 34.940 0.273 -32.261 1.00 71.25 81 ALA A CA 1
ATOM 665 C C . ALA A 1 81 ? 35.181 1.304 -33.374 1.00 71.25 81 ALA A C 1
ATOM 667 O O . ALA A 1 81 ? 36.007 1.076 -34.255 1.00 71.25 81 ALA A O 1
ATOM 668 N N . VAL A 1 82 ? 34.517 2.461 -33.285 1.00 74.38 82 VAL A N 1
ATOM 669 C CA . VAL A 1 82 ? 34.692 3.579 -34.225 1.00 74.38 82 VAL A CA 1
ATOM 670 C C . VAL A 1 82 ? 36.089 4.181 -34.089 1.00 74.38 82 VAL A C 1
ATOM 672 O O . VAL A 1 82 ? 36.738 4.457 -35.094 1.00 74.38 82 VAL A O 1
ATOM 675 N N . ILE A 1 83 ? 36.585 4.332 -32.856 1.00 82.19 83 ILE A N 1
ATOM 676 C CA . ILE A 1 83 ? 37.942 4.813 -32.578 1.00 82.19 83 ILE A CA 1
ATOM 677 C C . ILE A 1 83 ? 38.981 3.866 -33.188 1.00 82.19 83 ILE A C 1
ATOM 679 O O . ILE A 1 83 ? 39.885 4.328 -33.877 1.00 82.19 83 ILE A O 1
ATOM 683 N N . ASN A 1 84 ? 38.854 2.553 -32.980 1.00 83.38 84 ASN A N 1
ATOM 684 C CA . ASN A 1 84 ? 39.792 1.584 -33.547 1.00 83.38 84 ASN A CA 1
ATOM 685 C C . ASN A 1 84 ? 39.732 1.582 -35.080 1.00 83.38 84 ASN A C 1
ATOM 687 O O . ASN A 1 84 ? 40.775 1.653 -35.718 1.00 83.38 84 ASN A O 1
ATOM 691 N N . GLN A 1 85 ? 38.533 1.605 -35.672 1.00 83.31 85 GLN A N 1
ATOM 692 C CA . GLN A 1 85 ? 38.377 1.682 -37.127 1.00 83.31 85 GLN A CA 1
ATOM 693 C C . GLN A 1 85 ? 38.999 2.963 -37.704 1.00 83.31 85 GLN A C 1
ATOM 695 O O . GLN A 1 85 ? 39.645 2.922 -38.748 1.00 83.31 85 GLN A O 1
ATOM 700 N N . TRP A 1 86 ? 38.847 4.100 -37.020 1.00 87.69 86 TRP A N 1
ATOM 701 C CA . TRP A 1 86 ? 39.479 5.362 -37.403 1.00 87.69 86 TRP A CA 1
ATOM 702 C C . TRP A 1 86 ? 41.010 5.285 -37.359 1.00 87.69 86 TRP A C 1
ATOM 704 O O . TRP A 1 86 ? 41.673 5.728 -38.296 1.00 87.69 86 TRP A O 1
ATOM 714 N N . LEU A 1 87 ? 41.573 4.701 -36.296 1.00 88.44 87 LEU A N 1
ATOM 715 C CA . LEU A 1 87 ? 43.019 4.507 -36.153 1.00 88.44 87 LEU A CA 1
ATOM 716 C C . LEU A 1 87 ? 43.573 3.561 -37.227 1.00 88.44 87 LEU A C 1
ATOM 718 O O . LEU A 1 87 ? 44.584 3.881 -37.849 1.00 88.44 87 LEU A O 1
ATOM 722 N N . ASP A 1 88 ? 42.875 2.459 -37.508 1.00 88.81 88 ASP A N 1
ATOM 723 C CA . ASP A 1 88 ? 43.253 1.502 -38.552 1.00 88.81 88 ASP A CA 1
ATOM 724 C C . ASP A 1 88 ? 43.274 2.154 -39.943 1.00 88.81 88 ASP A C 1
ATOM 726 O O . ASP A 1 88 ? 44.187 1.913 -40.740 1.00 88.81 88 ASP A O 1
ATOM 730 N N . LEU A 1 89 ? 42.283 3.005 -40.237 1.00 89.94 89 LEU A N 1
ATOM 731 C CA . LEU A 1 89 ? 42.211 3.764 -41.487 1.00 89.94 89 LEU A CA 1
ATOM 732 C C . LEU A 1 89 ? 43.322 4.812 -41.578 1.00 89.94 89 LEU A C 1
ATOM 734 O O . LEU A 1 89 ? 43.976 4.910 -42.618 1.00 89.94 89 LEU A O 1
ATOM 738 N N . TYR A 1 90 ? 43.575 5.559 -40.499 1.00 90.81 90 TYR A N 1
ATOM 739 C CA . TYR A 1 90 ? 44.685 6.510 -40.428 1.00 90.81 90 TYR A CA 1
ATOM 740 C C . TYR A 1 90 ? 46.020 5.810 -40.730 1.00 90.81 90 TYR A C 1
ATOM 742 O O . TYR A 1 90 ? 46.767 6.242 -41.611 1.00 90.81 90 TYR A O 1
ATOM 750 N N . ASP A 1 91 ? 46.301 4.693 -40.054 1.00 88.81 91 ASP A N 1
ATOM 751 C CA . ASP A 1 91 ? 47.545 3.942 -40.225 1.00 88.81 91 ASP A CA 1
ATOM 752 C C . ASP A 1 91 ? 47.673 3.350 -41.634 1.00 88.81 91 ASP A C 1
ATOM 754 O O . ASP A 1 91 ? 48.767 3.339 -42.204 1.00 88.81 91 ASP A O 1
ATOM 758 N N . TYR A 1 92 ? 46.562 2.898 -42.225 1.00 90.00 92 TYR A N 1
ATOM 759 C CA . TYR A 1 92 ? 46.524 2.463 -43.619 1.00 90.00 92 TYR A CA 1
ATOM 760 C C . TYR A 1 92 ? 46.927 3.590 -44.579 1.00 90.00 92 TYR A C 1
ATOM 762 O O . TYR A 1 92 ? 47.857 3.411 -45.368 1.00 90.00 92 TYR A O 1
ATOM 770 N N . PHE A 1 93 ? 46.292 4.764 -44.494 1.00 90.25 93 PHE A N 1
ATOM 771 C CA . PHE A 1 93 ? 46.601 5.873 -45.402 1.00 90.25 93 PHE A CA 1
ATOM 772 C C . PHE A 1 93 ? 48.016 6.433 -45.190 1.00 90.25 93 PHE A C 1
ATOM 774 O O . PHE A 1 93 ? 48.646 6.838 -46.167 1.00 90.25 93 PHE A O 1
ATOM 781 N N . VAL A 1 94 ? 48.554 6.391 -43.961 1.00 89.12 94 VAL A N 1
ATOM 782 C CA . VAL A 1 94 ? 49.966 6.715 -43.675 1.00 89.12 94 VAL A CA 1
ATOM 783 C C . VAL A 1 94 ? 50.921 5.747 -44.368 1.00 89.12 94 VAL A C 1
ATOM 785 O O . VAL A 1 94 ? 51.854 6.187 -45.041 1.00 89.12 94 VAL A O 1
ATOM 788 N N . ARG A 1 95 ? 50.726 4.432 -44.206 1.00 86.25 95 ARG A N 1
ATOM 789 C CA . ARG A 1 95 ? 51.608 3.438 -44.844 1.00 86.25 95 ARG A CA 1
ATOM 790 C C . ARG A 1 95 ? 51.559 3.551 -46.359 1.00 86.25 95 ARG A C 1
ATOM 792 O O . ARG A 1 95 ? 52.606 3.529 -47.010 1.00 86.25 95 ARG A O 1
ATOM 799 N N . LEU A 1 96 ? 50.354 3.745 -46.894 1.00 86.75 96 LEU A N 1
ATOM 800 C CA . LEU A 1 96 ? 50.144 3.885 -48.320 1.00 86.75 96 LEU A CA 1
ATOM 801 C C . LEU A 1 96 ? 50.856 5.134 -48.854 1.00 86.75 96 LEU A C 1
ATOM 803 O O . LEU A 1 96 ? 51.675 4.998 -49.753 1.00 86.75 96 LEU A O 1
ATOM 807 N N . CYS A 1 97 ? 50.654 6.323 -48.269 1.00 84.06 97 CYS A N 1
ATOM 808 C CA . CYS A 1 97 ? 51.249 7.561 -48.796 1.00 84.06 97 CYS A CA 1
ATOM 809 C C . CYS A 1 97 ? 52.785 7.615 -48.727 1.00 84.06 97 CYS A C 1
ATOM 811 O O . CYS A 1 97 ? 53.398 8.385 -49.461 1.00 84.06 97 CYS A O 1
ATOM 813 N N . HIS A 1 98 ? 53.417 6.821 -47.859 1.00 82.19 98 HIS A N 1
ATOM 814 C CA . HIS A 1 98 ? 54.876 6.719 -47.771 1.00 82.19 98 HIS A CA 1
ATOM 815 C C . HIS A 1 98 ? 55.475 5.609 -48.654 1.00 82.19 98 HIS A C 1
ATOM 817 O O . HIS A 1 98 ? 56.675 5.362 -48.573 1.00 82.19 98 HIS A O 1
ATOM 823 N N . HIS A 1 99 ? 54.676 4.960 -49.511 1.00 76.94 99 HIS A N 1
ATOM 824 C CA . HIS A 1 99 ? 55.092 3.828 -50.355 1.00 76.94 99 HIS A CA 1
ATOM 825 C C . HIS A 1 99 ? 55.674 2.647 -49.552 1.00 76.94 99 HIS A C 1
ATOM 827 O O . HIS A 1 99 ? 56.558 1.937 -50.029 1.00 76.94 99 HIS A O 1
ATOM 833 N N . HIS A 1 100 ? 55.209 2.438 -48.315 1.00 66.31 100 HIS A N 1
ATOM 834 C CA . HIS A 1 100 ? 55.746 1.395 -47.434 1.00 66.31 100 HIS A CA 1
ATOM 835 C C . HIS A 1 100 ? 55.136 -0.001 -47.677 1.00 66.31 100 HIS A C 1
ATOM 837 O O . HIS A 1 100 ? 55.707 -0.986 -47.214 1.00 66.31 100 HIS A O 1
ATOM 843 N N . ASP A 1 101 ? 54.016 -0.104 -48.404 1.00 63.28 101 ASP A N 1
ATOM 844 C CA . ASP A 1 101 ? 53.320 -1.372 -48.672 1.00 63.28 101 ASP A CA 1
ATOM 845 C C . ASP A 1 101 ? 53.613 -1.913 -50.090 1.00 63.28 101 ASP A C 1
ATOM 847 O O . ASP A 1 101 ? 53.598 -1.175 -51.073 1.00 63.28 101 ASP A O 1
ATOM 851 N N . THR A 1 102 ? 53.851 -3.228 -50.203 1.00 53.72 102 THR A N 1
ATOM 852 C CA . THR A 1 102 ? 54.143 -3.963 -51.458 1.00 53.72 102 THR A CA 1
ATOM 853 C C . THR A 1 102 ? 52.896 -4.503 -52.178 1.00 53.72 102 THR A C 1
ATOM 855 O O . THR A 1 102 ? 53.012 -5.202 -53.185 1.00 53.72 102 THR A O 1
ATOM 858 N N . ILE A 1 103 ? 51.700 -4.214 -51.657 1.00 56.75 103 ILE A N 1
ATOM 859 C CA . ILE A 1 103 ? 50.408 -4.705 -52.160 1.00 56.75 103 ILE A CA 1
ATOM 860 C C . ILE A 1 103 ? 49.900 -3.777 -53.273 1.00 56.75 103 ILE A C 1
ATOM 862 O O . ILE A 1 103 ? 50.077 -2.565 -53.184 1.00 56.75 103 ILE A O 1
ATOM 866 N N . SER A 1 104 ? 49.252 -4.340 -54.305 1.00 61.12 104 SER A N 1
ATOM 867 C CA . SER A 1 104 ? 48.624 -3.578 -55.397 1.00 61.12 104 SER A CA 1
ATOM 868 C C . SER A 1 104 ? 47.696 -2.482 -54.834 1.00 61.12 104 SER A C 1
ATOM 870 O O . SER A 1 104 ? 46.671 -2.815 -54.231 1.00 61.12 104 SER A O 1
ATOM 872 N N . PRO A 1 105 ? 48.023 -1.186 -55.002 1.00 63.41 105 PRO A N 1
ATOM 873 C CA . PRO A 1 105 ? 47.326 -0.083 -54.336 1.00 63.41 105 PRO A CA 1
ATOM 874 C C . PRO A 1 105 ? 45.846 0.072 -54.706 1.00 63.41 105 PRO A C 1
ATOM 876 O O . PRO A 1 105 ? 45.118 0.737 -53.981 1.00 63.41 105 PRO A O 1
ATOM 879 N N . SER A 1 106 ? 45.386 -0.492 -55.827 1.00 63.50 106 SER A N 1
ATOM 880 C CA . SER A 1 106 ? 44.084 -0.147 -56.413 1.00 63.50 106 SER A CA 1
ATOM 881 C C . SER A 1 106 ? 42.883 -0.879 -55.813 1.00 63.50 106 SER A C 1
ATOM 883 O O . SER A 1 106 ? 41.826 -0.274 -55.686 1.00 63.50 106 SER A O 1
ATOM 885 N N . GLU A 1 107 ? 43.008 -2.157 -55.442 1.00 63.34 107 GLU A N 1
ATOM 886 C CA . GLU A 1 107 ? 41.844 -2.953 -55.002 1.00 63.34 107 GLU A CA 1
ATOM 887 C C . GLU A 1 107 ? 41.459 -2.671 -53.545 1.00 63.34 107 GLU A C 1
ATOM 889 O O . GLU A 1 107 ? 40.282 -2.517 -53.232 1.00 63.34 107 GLU A O 1
ATOM 894 N N . LEU A 1 108 ? 42.445 -2.528 -52.655 1.00 78.75 108 LEU A N 1
ATOM 895 C CA . LEU A 1 108 ? 42.187 -2.282 -51.233 1.00 78.75 108 LEU A CA 1
ATOM 896 C C . LEU A 1 108 ? 41.826 -0.814 -50.942 1.00 78.75 108 LEU A C 1
ATOM 898 O O . LEU A 1 108 ? 41.157 -0.526 -49.951 1.00 78.75 108 LEU A O 1
ATOM 902 N N . PHE A 1 109 ? 42.244 0.121 -51.801 1.00 85.88 109 PHE A N 1
ATOM 903 C CA . PHE A 1 109 ? 42.005 1.550 -51.590 1.00 85.88 109 PHE A CA 1
ATOM 904 C C . PHE A 1 109 ? 40.521 1.906 -51.626 1.00 85.88 109 PHE A C 1
ATOM 906 O O . PHE A 1 109 ? 40.077 2.689 -50.792 1.00 85.88 109 PHE A O 1
ATOM 913 N N . GLU A 1 110 ? 39.744 1.320 -52.540 1.00 83.50 110 GLU A N 1
ATOM 914 C CA . GLU A 1 110 ? 38.301 1.579 -52.636 1.00 83.50 110 GLU A CA 1
ATOM 915 C C . GLU A 1 110 ? 37.550 1.104 -51.394 1.00 83.50 110 GLU A C 1
ATOM 917 O O . GLU A 1 110 ? 36.717 1.826 -50.850 1.00 83.50 110 GLU A O 1
ATOM 922 N N . GLU A 1 111 ? 37.892 -0.084 -50.892 1.00 83.06 111 GLU A N 1
ATOM 923 C CA . GLU A 1 111 ? 37.308 -0.621 -49.664 1.00 83.06 111 GLU A CA 1
ATOM 924 C C . GLU A 1 111 ? 37.619 0.286 -48.463 1.00 83.06 111 GLU A C 1
ATOM 926 O O . GLU A 1 111 ? 36.735 0.607 -47.666 1.00 83.06 111 GLU A O 1
ATOM 931 N N . LYS A 1 112 ? 38.872 0.744 -48.344 1.00 88.50 112 LYS A N 1
ATOM 932 C CA . LYS A 1 112 ? 39.302 1.633 -47.255 1.00 88.50 112 LYS A CA 1
ATOM 933 C C . LYS A 1 112 ? 38.740 3.043 -47.381 1.00 88.50 112 LYS A C 1
ATOM 935 O O . LYS A 1 112 ? 38.392 3.643 -46.367 1.00 88.50 112 LYS A O 1
ATOM 940 N N . LEU A 1 113 ? 38.586 3.553 -48.598 1.00 88.88 113 LEU A N 1
ATOM 941 C CA . LEU A 1 113 ? 37.904 4.814 -48.862 1.00 88.88 113 LEU A CA 1
ATOM 942 C C . LEU A 1 113 ? 36.430 4.730 -48.449 1.00 88.88 113 LEU A C 1
ATOM 944 O O . LEU A 1 113 ? 35.968 5.590 -47.705 1.00 88.88 113 LEU A O 1
ATOM 948 N N . TYR A 1 114 ? 35.730 3.662 -48.832 1.00 82.69 114 TYR A N 1
ATOM 949 C CA . TYR A 1 114 ? 34.345 3.429 -48.424 1.00 82.69 114 TYR A CA 1
ATOM 950 C C . TYR A 1 114 ? 34.204 3.307 -46.897 1.00 82.69 114 TYR A C 1
ATOM 952 O O . TYR A 1 114 ? 33.305 3.893 -46.292 1.00 82.69 114 TYR A O 1
ATOM 960 N N . GLN A 1 115 ? 35.124 2.596 -46.236 1.00 83.12 115 GLN A N 1
ATOM 961 C CA . GLN A 1 115 ? 35.171 2.527 -44.771 1.00 83.12 115 GLN A CA 1
ATOM 962 C C . GLN A 1 115 ? 35.370 3.917 -44.146 1.00 83.12 115 GLN A C 1
ATOM 964 O O . GLN A 1 115 ? 34.656 4.262 -43.206 1.00 83.12 115 GLN A O 1
ATOM 969 N N . LEU A 1 116 ? 36.282 4.737 -44.678 1.00 86.19 116 LEU A N 1
ATOM 970 C CA . LEU A 1 116 ? 36.505 6.104 -44.202 1.00 86.19 116 LEU A CA 1
ATOM 971 C C . LEU A 1 116 ? 35.278 6.999 -44.408 1.00 86.19 116 LEU A C 1
ATOM 973 O O . LEU A 1 116 ? 34.904 7.734 -43.497 1.00 86.19 116 LEU A O 1
ATOM 977 N N . GLU A 1 117 ? 34.630 6.925 -45.567 1.00 83.06 117 GLU A N 1
ATOM 978 C CA . GLU A 1 117 ? 33.400 7.664 -45.858 1.00 83.06 117 GLU A CA 1
ATOM 979 C C . GLU A 1 117 ? 32.286 7.307 -44.876 1.00 83.06 117 GLU A C 1
ATOM 981 O O . GLU A 1 117 ? 31.627 8.204 -44.351 1.00 83.06 117 GLU A O 1
ATOM 986 N N . ASN A 1 118 ? 32.129 6.023 -44.547 1.00 75.50 118 ASN A N 1
ATOM 987 C CA . ASN A 1 118 ? 31.172 5.581 -43.538 1.00 75.50 118 ASN A CA 1
ATOM 988 C C . ASN A 1 118 ? 31.490 6.146 -42.153 1.00 75.50 118 ASN A C 1
ATOM 990 O O . ASN A 1 118 ? 30.573 6.606 -41.472 1.00 75.50 118 ASN A O 1
ATOM 994 N N . VAL A 1 119 ? 32.765 6.188 -41.750 1.00 77.88 119 VAL A N 1
ATOM 995 C CA . VAL A 1 119 ? 33.153 6.788 -40.463 1.00 77.88 119 VAL A CA 1
ATOM 996 C C . VAL A 1 119 ? 32.929 8.307 -40.467 1.00 77.88 119 VAL A C 1
ATOM 998 O O . VAL A 1 119 ? 32.367 8.849 -39.518 1.00 77.88 119 VAL A O 1
ATOM 1001 N N . ILE A 1 120 ? 33.268 9.013 -41.548 1.00 77.94 120 ILE A N 1
ATOM 1002 C CA . ILE A 1 120 ? 33.020 10.460 -41.672 1.00 77.94 120 ILE A CA 1
ATOM 1003 C C . ILE A 1 120 ? 31.518 10.756 -41.650 1.00 77.94 120 ILE A C 1
ATOM 1005 O O . ILE A 1 120 ? 31.079 11.666 -40.950 1.00 77.94 120 ILE A O 1
ATOM 1009 N N . LEU A 1 121 ? 30.708 9.984 -42.375 1.00 70.38 121 LEU A N 1
ATOM 1010 C CA . LEU A 1 121 ? 29.253 10.097 -42.333 1.00 70.38 121 LEU A CA 1
ATOM 1011 C C . LEU A 1 121 ? 28.705 9.734 -40.952 1.00 70.38 121 LEU A C 1
ATOM 1013 O O . LEU A 1 121 ? 27.681 10.289 -40.550 1.00 70.38 121 LEU A O 1
ATOM 1017 N N . ALA A 1 122 ? 29.333 8.806 -40.226 1.00 65.00 122 ALA A N 1
ATOM 1018 C CA . ALA A 1 122 ? 28.967 8.470 -38.853 1.00 65.00 122 ALA A CA 1
ATOM 1019 C C . ALA A 1 122 ? 29.135 9.658 -37.902 1.00 65.00 122 ALA A C 1
ATOM 1021 O O . ALA A 1 122 ? 28.257 9.908 -37.085 1.00 65.00 122 ALA A O 1
ATOM 1022 N N . ILE A 1 123 ? 30.198 10.435 -38.083 1.00 70.00 123 ILE A N 1
ATOM 1023 C CA . ILE A 1 123 ? 30.531 11.577 -37.227 1.00 70.00 123 ILE A CA 1
ATOM 1024 C C . ILE A 1 123 ? 29.807 12.863 -37.673 1.00 70.00 123 ILE A C 1
ATOM 1026 O O . ILE A 1 123 ? 29.353 13.649 -36.845 1.00 70.00 123 ILE A O 1
ATOM 1030 N N . HIS A 1 124 ? 29.703 13.108 -38.983 1.00 67.62 124 HIS A N 1
ATOM 1031 C CA . HIS A 1 124 ? 29.306 14.407 -39.549 1.00 67.62 124 HIS A CA 1
ATOM 1032 C C . HIS A 1 124 ? 28.038 14.386 -40.409 1.00 67.62 124 HIS A C 1
ATOM 1034 O O . HIS A 1 124 ? 27.611 15.440 -40.887 1.00 67.62 124 HIS A O 1
ATOM 1040 N N . GLY A 1 125 ? 27.434 13.221 -40.647 1.00 61.34 125 GLY A N 1
ATOM 1041 C CA . GLY A 1 125 ? 26.237 13.116 -41.480 1.00 61.34 125 GLY A CA 1
ATOM 1042 C C . GLY A 1 125 ? 25.028 13.842 -40.866 1.00 61.34 125 GLY A C 1
ATOM 1043 O O . GLY A 1 125 ? 24.856 13.818 -39.645 1.00 61.34 125 GLY A O 1
ATOM 1044 N N . PRO A 1 126 ? 24.150 14.464 -41.679 1.00 56.88 126 PRO A N 1
ATOM 1045 C CA . PRO A 1 126 ? 22.892 15.004 -41.177 1.00 56.88 126 PRO A CA 1
ATOM 1046 C C . PRO A 1 126 ? 22.063 13.870 -40.566 1.00 56.88 126 PRO A C 1
ATOM 1048 O O . PRO A 1 126 ? 21.871 12.833 -41.200 1.00 56.88 126 PRO A O 1
ATOM 1051 N N . ILE A 1 127 ? 21.548 14.081 -39.350 1.00 56.81 127 ILE A N 1
ATOM 1052 C CA . ILE A 1 127 ? 20.779 13.085 -38.576 1.00 56.81 127 ILE A CA 1
ATOM 1053 C C . ILE A 1 127 ? 19.610 12.485 -39.387 1.00 56.81 127 ILE A C 1
ATOM 1055 O O . ILE A 1 127 ? 19.225 11.342 -39.162 1.00 56.81 127 ILE A O 1
ATOM 1059 N N . SER A 1 128 ? 19.076 13.215 -40.371 1.00 58.06 128 SER A N 1
ATOM 1060 C CA . SER A 1 128 ? 17.964 12.778 -41.221 1.00 58.06 128 SER A CA 1
ATOM 1061 C C . SER A 1 128 ? 18.284 11.606 -42.156 1.00 58.06 128 SER A C 1
ATOM 1063 O O . SER A 1 128 ? 17.398 10.794 -42.403 1.00 58.06 128 SER A O 1
ATOM 1065 N N . VAL A 1 129 ? 19.512 11.483 -42.673 1.00 60.00 129 VAL A N 1
ATOM 1066 C CA . VAL A 1 129 ? 19.854 10.416 -43.637 1.00 60.00 129 VAL A CA 1
ATOM 1067 C C . VAL A 1 129 ? 19.919 9.038 -42.961 1.00 60.00 129 VAL A C 1
ATOM 1069 O O . VAL A 1 129 ? 19.275 8.117 -43.461 1.00 60.00 129 VAL A O 1
ATOM 1072 N N . PRO A 1 130 ? 20.591 8.872 -41.802 1.00 68.25 130 PRO A N 1
ATOM 1073 C CA . PRO A 1 130 ? 20.540 7.620 -41.048 1.00 68.25 130 PRO A CA 1
ATOM 1074 C C . PRO A 1 130 ? 19.126 7.223 -40.615 1.00 68.25 130 PRO A C 1
ATOM 1076 O O . PRO A 1 130 ? 18.813 6.041 -40.608 1.00 68.25 130 PRO A O 1
ATOM 1079 N N . ILE A 1 131 ? 18.256 8.189 -40.292 1.00 75.12 131 ILE A N 1
ATOM 1080 C CA . ILE A 1 131 ? 16.875 7.904 -39.873 1.00 75.12 131 ILE A CA 1
ATOM 1081 C C . ILE A 1 131 ? 16.043 7.297 -41.011 1.00 75.12 131 ILE A C 1
ATOM 1083 O O . ILE A 1 131 ? 15.327 6.334 -40.765 1.00 75.12 131 ILE A O 1
ATOM 1087 N N . ILE A 1 132 ? 16.159 7.801 -42.245 1.00 81.88 132 ILE A N 1
ATOM 1088 C CA . ILE A 1 132 ? 15.399 7.266 -43.392 1.00 81.88 132 ILE A CA 1
ATOM 1089 C C . ILE A 1 132 ? 15.765 5.801 -43.661 1.00 81.88 132 ILE A C 1
ATOM 1091 O O . ILE A 1 132 ? 14.886 4.973 -43.900 1.00 81.88 132 ILE A O 1
ATOM 1095 N N . GLU A 1 133 ? 17.056 5.468 -43.609 1.00 81.88 133 GLU A N 1
ATOM 1096 C CA . GLU A 1 133 ? 17.486 4.086 -43.834 1.00 81.88 133 GLU A CA 1
ATOM 1097 C C . GLU A 1 133 ? 17.136 3.186 -42.638 1.00 81.88 133 GLU A C 1
ATOM 1099 O O . GLU A 1 133 ? 16.710 2.048 -42.833 1.00 81.88 133 GLU A O 1
ATOM 1104 N N . LEU A 1 134 ? 17.200 3.707 -41.404 1.00 86.56 134 LEU A N 1
ATOM 1105 C CA . LEU A 1 134 ? 16.673 3.006 -40.230 1.00 86.56 134 LEU A CA 1
ATOM 1106 C C . LEU A 1 134 ? 15.175 2.712 -40.373 1.00 86.56 134 LEU A C 1
ATOM 1108 O O . LEU A 1 134 ? 14.771 1.590 -40.092 1.00 86.56 134 LEU A O 1
ATOM 1112 N N . ASP A 1 135 ? 14.357 3.657 -40.844 1.00 91.00 135 ASP A N 1
ATOM 1113 C CA . ASP A 1 135 ? 12.922 3.432 -41.072 1.00 91.00 135 ASP A CA 1
ATOM 1114 C C . ASP A 1 135 ? 12.684 2.287 -42.058 1.00 91.00 135 ASP A C 1
ATOM 1116 O O . ASP A 1 135 ? 11.865 1.401 -41.807 1.00 91.00 135 ASP A O 1
ATOM 1120 N N . ARG A 1 136 ? 13.448 2.258 -43.155 1.00 91.75 136 ARG A N 1
ATOM 1121 C CA . ARG A 1 136 ? 13.375 1.176 -44.140 1.00 91.75 136 ARG A CA 1
ATOM 1122 C C . ARG A 1 136 ? 13.710 -0.184 -43.522 1.00 91.75 136 ARG A C 1
ATOM 1124 O O . ARG A 1 136 ? 12.998 -1.153 -43.784 1.00 91.75 136 ARG A O 1
ATOM 1131 N N . LEU A 1 137 ? 14.772 -0.262 -42.718 1.00 91.00 137 LEU A N 1
ATOM 1132 C CA . LEU A 1 137 ? 15.188 -1.503 -42.058 1.00 91.00 137 LEU A CA 1
ATOM 1133 C C . LEU A 1 137 ? 14.174 -1.943 -40.998 1.00 91.00 137 LEU A C 1
ATOM 1135 O O . LEU A 1 137 ? 13.812 -3.115 -40.939 1.00 91.00 137 LEU A O 1
ATOM 1139 N N . ILE A 1 138 ? 13.667 -1.012 -40.189 1.00 92.75 138 ILE A N 1
ATOM 1140 C CA . ILE A 1 138 ? 12.723 -1.287 -39.099 1.00 92.75 138 ILE A CA 1
ATOM 1141 C C . ILE A 1 138 ? 11.403 -1.878 -39.616 1.00 92.75 138 ILE A C 1
ATOM 1143 O O . ILE A 1 138 ? 10.811 -2.714 -38.930 1.00 92.75 138 ILE A O 1
ATOM 1147 N N . GLU A 1 139 ? 10.960 -1.497 -40.818 1.00 93.62 139 GLU A N 1
ATOM 1148 C CA . GLU A 1 139 ? 9.773 -2.062 -41.481 1.00 93.62 139 GLU A CA 1
ATOM 1149 C C . GLU A 1 139 ? 9.999 -3.487 -42.033 1.00 93.62 139 GLU A C 1
ATOM 1151 O O . GLU A 1 139 ? 9.046 -4.172 -42.428 1.00 93.62 139 GLU A O 1
ATOM 1156 N N . ASN A 1 140 ? 11.240 -3.993 -42.037 1.00 91.69 140 ASN A N 1
ATOM 1157 C CA . ASN A 1 140 ? 11.511 -5.378 -42.410 1.00 91.69 140 ASN A CA 1
ATOM 1158 C C . ASN A 1 140 ? 10.992 -6.342 -41.325 1.00 91.69 140 ASN A C 1
ATOM 1160 O O . ASN A 1 140 ? 11.469 -6.379 -40.187 1.00 91.69 140 ASN A O 1
ATOM 1164 N N . LYS A 1 141 ? 10.011 -7.171 -41.700 1.00 93.06 141 LYS A N 1
ATOM 1165 C CA . LYS A 1 141 ? 9.405 -8.193 -40.829 1.00 93.06 141 LYS A CA 1
ATOM 1166 C C . LYS A 1 141 ? 10.310 -9.400 -40.596 1.00 93.06 141 LYS A C 1
ATOM 1168 O O . LYS A 1 141 ? 10.133 -10.091 -39.595 1.00 93.06 141 LYS A O 1
ATOM 1173 N N . ASN A 1 142 ? 11.233 -9.666 -41.516 1.00 93.81 142 ASN A N 1
ATOM 1174 C CA . ASN A 1 142 ? 12.152 -10.799 -41.484 1.00 93.81 142 ASN A CA 1
ATOM 1175 C C . ASN A 1 142 ? 13.583 -10.277 -41.681 1.00 93.81 142 ASN A C 1
ATOM 1177 O O . ASN A 1 142 ? 14.158 -10.481 -42.751 1.00 93.81 142 ASN A O 1
ATOM 1181 N N . PRO A 1 143 ? 14.122 -9.544 -40.692 1.00 94.56 143 PRO A N 1
ATOM 1182 C CA . PRO A 1 143 ? 15.489 -9.051 -40.757 1.00 94.56 143 PRO A CA 1
ATOM 1183 C C . PRO A 1 143 ? 16.491 -10.205 -40.802 1.00 94.56 143 PRO A C 1
ATOM 1185 O O . PRO A 1 143 ? 16.251 -11.285 -40.259 1.00 94.56 143 PRO A O 1
ATOM 1188 N N . THR A 1 144 ? 17.619 -9.949 -41.443 1.00 93.06 144 THR A N 1
ATOM 1189 C CA . THR A 1 144 ? 18.798 -10.812 -41.480 1.00 93.06 144 THR A CA 1
ATOM 1190 C C . THR A 1 144 ? 19.890 -10.272 -40.554 1.00 93.06 144 THR A C 1
ATOM 1192 O O . THR A 1 144 ? 19.808 -9.148 -40.057 1.00 93.06 144 THR A O 1
ATOM 1195 N N . VAL A 1 145 ? 20.948 -11.058 -40.331 1.00 86.75 145 VAL A N 1
ATOM 1196 C CA . VAL A 1 145 ? 22.137 -10.592 -39.594 1.00 86.75 145 VAL A CA 1
ATOM 1197 C C . VAL A 1 145 ? 22.752 -9.365 -40.274 1.00 86.75 145 VAL A C 1
ATOM 1199 O O . VAL A 1 145 ? 23.141 -8.423 -39.594 1.00 86.75 145 VAL A O 1
ATOM 1202 N N . GLU A 1 146 ? 22.777 -9.337 -41.608 1.00 83.12 146 GLU A N 1
ATOM 1203 C CA . GLU A 1 146 ? 23.275 -8.194 -42.379 1.00 83.12 146 GLU A CA 1
ATOM 1204 C C . GLU A 1 146 ? 22.425 -6.938 -42.144 1.00 83.12 146 GLU A C 1
ATOM 1206 O O . GLU A 1 146 ? 22.977 -5.878 -41.854 1.00 83.12 146 GLU A O 1
ATOM 1211 N N . ASP A 1 147 ? 21.092 -7.065 -42.154 1.00 86.12 147 ASP A N 1
ATOM 1212 C CA . ASP A 1 147 ? 20.189 -5.949 -41.833 1.00 86.12 147 ASP A CA 1
ATOM 1213 C C . ASP A 1 147 ? 20.457 -5.386 -40.429 1.00 86.12 147 ASP A C 1
ATOM 1215 O O . ASP A 1 147 ? 20.388 -4.172 -40.222 1.00 86.12 147 ASP A O 1
ATOM 1219 N N . LEU A 1 148 ? 20.780 -6.255 -39.461 1.00 87.31 148 LEU A N 1
ATOM 1220 C CA . LEU A 1 148 ? 21.143 -5.834 -38.111 1.00 87.31 148 LEU A CA 1
ATOM 1221 C C . LEU A 1 148 ? 22.485 -5.100 -38.076 1.00 87.31 148 LEU A C 1
ATOM 1223 O O . LEU A 1 148 ? 22.563 -4.050 -37.441 1.00 87.31 148 LEU A O 1
ATOM 1227 N N . GLU A 1 149 ? 23.525 -5.599 -38.745 1.00 81.19 149 GLU A N 1
ATOM 1228 C CA . GLU A 1 149 ? 24.814 -4.894 -38.802 1.00 81.19 149 GLU A CA 1
ATOM 1229 C C . GLU A 1 149 ? 24.660 -3.511 -39.451 1.00 81.19 149 GLU A C 1
ATOM 1231 O O . GLU A 1 149 ? 25.196 -2.526 -38.937 1.00 81.19 149 GLU A O 1
ATOM 1236 N N . ILE A 1 150 ? 23.864 -3.407 -40.524 1.00 79.62 150 ILE A N 1
ATOM 1237 C CA . ILE A 1 150 ? 23.558 -2.120 -41.158 1.00 79.62 150 ILE A CA 1
ATOM 1238 C C . ILE A 1 150 ? 22.807 -1.220 -40.171 1.00 79.62 150 ILE A C 1
ATOM 1240 O O . ILE A 1 150 ? 23.237 -0.088 -39.947 1.00 79.62 150 ILE A O 1
ATOM 1244 N N . ALA A 1 151 ? 21.741 -1.707 -39.527 1.00 84.31 151 ALA A N 1
ATOM 1245 C CA . ALA A 1 151 ? 20.976 -0.919 -38.561 1.00 84.31 151 ALA A CA 1
ATOM 1246 C C . ALA A 1 151 ? 21.861 -0.399 -37.416 1.00 84.31 151 ALA A C 1
ATOM 1248 O O . ALA A 1 151 ? 21.826 0.790 -37.102 1.00 84.31 151 ALA A O 1
ATOM 1249 N N . LEU A 1 152 ? 22.708 -1.254 -36.837 1.00 82.06 152 LEU A N 1
ATOM 1250 C CA . LEU A 1 152 ? 23.638 -0.866 -35.776 1.00 82.06 152 LEU A CA 1
ATOM 1251 C C . LEU A 1 152 ? 24.686 0.146 -36.262 1.00 82.06 152 LEU A C 1
ATOM 1253 O O . LEU A 1 152 ? 25.029 1.050 -35.508 1.00 82.06 152 LEU A O 1
ATOM 1257 N N . SER A 1 153 ? 25.147 0.055 -37.514 1.00 75.75 153 SER A N 1
ATOM 1258 C CA . SER A 1 153 ? 26.068 1.046 -38.099 1.00 75.75 153 SER A CA 1
ATOM 1259 C C . SER A 1 153 ? 25.428 2.430 -38.309 1.00 75.75 153 SER A C 1
ATOM 1261 O O . SER A 1 153 ? 26.119 3.452 -38.316 1.00 75.75 153 SER A O 1
ATOM 1263 N N . LEU A 1 154 ? 24.099 2.483 -38.463 1.00 75.06 154 LEU A N 1
ATOM 1264 C CA . LEU A 1 154 ? 23.337 3.723 -38.648 1.00 75.06 154 LEU A CA 1
ATOM 1265 C C . LEU A 1 154 ? 22.968 4.400 -37.321 1.00 75.06 154 LEU A C 1
ATOM 1267 O O . LEU A 1 154 ? 22.682 5.602 -37.305 1.00 75.06 154 LEU A O 1
ATOM 1271 N N . ILE A 1 155 ? 22.997 3.655 -36.216 1.00 79.31 155 ILE A N 1
ATOM 1272 C CA . ILE A 1 155 ? 22.829 4.170 -34.858 1.00 79.31 155 ILE A CA 1
ATOM 1273 C C . ILE A 1 155 ? 24.133 4.852 -34.428 1.00 79.31 155 ILE A C 1
ATOM 1275 O O . ILE A 1 155 ? 25.101 4.210 -34.030 1.00 79.31 155 ILE A O 1
ATOM 1279 N N . LYS A 1 156 ? 24.151 6.181 -34.506 1.00 68.00 156 LYS A N 1
ATOM 1280 C CA . LYS A 1 156 ? 25.362 7.002 -34.321 1.00 68.00 156 LYS A CA 1
ATOM 1281 C C . LYS A 1 156 ? 25.416 7.720 -32.982 1.00 68.00 156 LYS A C 1
ATOM 1283 O O . LYS A 1 156 ? 26.490 8.042 -32.496 1.00 68.00 156 LYS A O 1
ATOM 1288 N N . ASN A 1 157 ? 24.251 8.002 -32.418 1.00 66.44 157 ASN A N 1
ATOM 1289 C CA . ASN A 1 157 ? 24.102 8.722 -31.165 1.00 66.44 157 ASN A CA 1
ATOM 1290 C C . ASN A 1 157 ? 22.889 8.220 -30.391 1.00 66.44 157 ASN A C 1
ATOM 1292 O O . ASN A 1 157 ? 22.032 7.494 -30.914 1.00 66.44 157 ASN A O 1
ATOM 1296 N N . LEU A 1 158 ? 22.774 8.680 -29.154 1.00 69.94 158 LEU A N 1
ATOM 1297 C CA . LEU A 1 158 ? 21.696 8.275 -28.269 1.00 69.94 158 LEU A CA 1
ATOM 1298 C C . LEU A 1 158 ? 20.294 8.581 -28.816 1.00 69.94 158 LEU A C 1
ATOM 1300 O O . LEU A 1 158 ? 19.361 7.813 -28.592 1.00 69.94 158 LEU A O 1
ATOM 1304 N N . SER A 1 159 ? 20.121 9.671 -29.570 1.00 73.38 159 SER A N 1
ATOM 1305 C CA . SER A 1 159 ? 18.831 9.993 -30.195 1.00 73.38 159 SER A CA 1
ATOM 1306 C C . SER A 1 159 ? 18.440 8.976 -31.268 1.00 73.38 159 SER A C 1
ATOM 1308 O O . SER A 1 159 ? 17.292 8.537 -31.290 1.00 73.38 159 SER A O 1
ATOM 1310 N N . SER A 1 160 ? 19.378 8.559 -32.122 1.00 77.50 160 SER A N 1
ATOM 1311 C CA . SER A 1 160 ? 19.148 7.505 -33.121 1.00 77.50 160 SER A CA 1
ATOM 1312 C C . SER A 1 160 ? 18.944 6.126 -32.485 1.00 77.50 160 SER A C 1
ATOM 1314 O O . SER A 1 160 ? 18.104 5.360 -32.951 1.00 77.50 160 SER A O 1
ATOM 1316 N N . TYR A 1 161 ? 19.629 5.847 -31.372 1.00 83.62 161 TYR A N 1
ATOM 1317 C CA . TYR A 1 161 ? 19.438 4.630 -30.583 1.00 83.62 161 TYR A CA 1
ATOM 1318 C C . TYR A 1 161 ? 18.026 4.554 -30.005 1.00 83.62 161 TYR A C 1
ATOM 1320 O O . TYR A 1 161 ? 17.298 3.580 -30.200 1.00 83.62 161 TYR A O 1
ATOM 1328 N N . GLU A 1 162 ? 17.591 5.630 -29.349 1.00 83.31 162 GLU A N 1
ATOM 1329 C CA . GLU A 1 162 ? 16.227 5.720 -28.855 1.00 83.31 162 GLU A CA 1
ATOM 1330 C C . GLU A 1 162 ? 15.199 5.637 -29.966 1.00 83.31 162 GLU A C 1
ATOM 1332 O O . GLU A 1 162 ? 14.180 4.973 -29.792 1.00 83.31 162 GLU A O 1
ATOM 1337 N N . TYR A 1 163 ? 15.443 6.328 -31.079 1.00 87.00 163 TYR A N 1
ATOM 1338 C CA . TYR A 1 163 ? 14.564 6.287 -32.234 1.00 87.00 163 TYR A CA 1
ATOM 1339 C C . TYR A 1 163 ? 14.381 4.848 -32.714 1.00 87.00 163 TYR A C 1
ATOM 1341 O O . TYR A 1 163 ? 13.245 4.384 -32.801 1.00 87.00 163 TYR A O 1
ATOM 1349 N N . PHE A 1 164 ? 15.482 4.119 -32.915 1.00 90.88 164 PHE A N 1
ATOM 1350 C CA . PHE A 1 164 ? 15.467 2.726 -33.344 1.00 90.88 164 PHE A CA 1
ATOM 1351 C C . PHE A 1 164 ? 14.571 1.864 -32.442 1.00 90.88 164 PHE A C 1
ATOM 1353 O O . PHE A 1 164 ? 13.567 1.331 -32.912 1.00 90.88 164 PHE A O 1
ATOM 1360 N N . PHE A 1 165 ? 14.820 1.806 -31.129 1.00 92.31 165 PHE A N 1
ATOM 1361 C CA . PHE A 1 165 ? 14.006 0.988 -30.212 1.00 92.31 165 PHE A CA 1
ATOM 1362 C C . PHE A 1 165 ? 12.566 1.501 -30.031 1.00 92.31 165 PHE A C 1
ATOM 1364 O O . PHE A 1 165 ? 11.627 0.713 -29.833 1.00 92.31 165 PHE A O 1
ATOM 1371 N N . LYS A 1 166 ? 12.342 2.818 -30.127 1.00 90.44 166 LYS A N 1
ATOM 1372 C CA . LYS A 1 166 ? 10.994 3.411 -30.094 1.00 90.44 166 LYS A CA 1
ATOM 1373 C C . LYS A 1 166 ? 10.188 3.074 -31.343 1.00 90.44 166 LYS A C 1
ATOM 1375 O O . LYS A 1 166 ? 8.976 2.899 -31.204 1.00 90.44 166 LYS A O 1
ATOM 1380 N N . GLN A 1 167 ? 10.812 2.891 -32.503 1.00 93.25 167 GLN A N 1
ATOM 1381 C CA . GLN A 1 167 ? 10.108 2.523 -33.734 1.00 93.25 167 GLN A CA 1
ATOM 1382 C C . GLN A 1 167 ? 10.067 1.022 -34.005 1.00 93.25 167 GLN A C 1
ATOM 1384 O O . GLN A 1 167 ? 9.121 0.560 -34.642 1.00 93.25 167 GLN A O 1
ATOM 1389 N N . LEU A 1 168 ? 11.001 0.244 -33.453 1.00 93.75 168 LEU A N 1
ATOM 1390 C CA . LEU A 1 168 ? 11.049 -1.203 -33.639 1.00 93.75 168 LEU A CA 1
ATOM 1391 C C . LEU A 1 168 ? 9.759 -1.875 -33.147 1.00 93.75 168 LEU A C 1
ATOM 1393 O O . LEU A 1 168 ? 9.295 -1.614 -32.029 1.00 93.75 168 LEU A O 1
ATOM 1397 N N . LYS A 1 169 ? 9.152 -2.711 -33.998 1.00 93.62 169 LYS A N 1
ATOM 1398 C CA . LYS A 1 169 ? 7.851 -3.371 -33.746 1.00 93.62 169 LYS A CA 1
ATOM 1399 C C . LYS A 1 169 ? 7.835 -4.858 -34.101 1.00 93.62 169 LYS A C 1
ATOM 1401 O O . LYS A 1 169 ? 7.012 -5.592 -33.558 1.00 93.62 169 LYS A O 1
ATOM 1406 N N . HIS A 1 170 ? 8.689 -5.310 -35.020 1.00 95.81 170 HIS A N 1
ATOM 1407 C CA . HIS A 1 170 ? 8.630 -6.679 -35.531 1.00 95.81 170 HIS A CA 1
ATOM 1408 C C . HIS A 1 170 ? 9.398 -7.664 -34.632 1.00 95.81 170 HIS A C 1
ATOM 1410 O O . HIS A 1 170 ? 10.569 -7.434 -34.346 1.00 95.81 170 HIS A O 1
ATOM 1416 N N . PRO A 1 171 ? 8.778 -8.782 -34.202 1.00 96.19 171 PRO A N 1
ATOM 1417 C CA . PRO A 1 171 ? 9.341 -9.679 -33.188 1.00 96.19 171 PRO A CA 1
ATOM 1418 C C . PRO A 1 171 ? 10.584 -10.456 -33.634 1.00 96.19 171 PRO A C 1
ATOM 1420 O O . PRO A 1 171 ? 11.344 -10.899 -32.780 1.00 96.19 171 PRO A O 1
ATOM 1423 N N . ASN A 1 172 ? 10.813 -10.615 -34.939 1.00 96.00 172 ASN A N 1
ATOM 1424 C CA . ASN A 1 172 ? 11.965 -11.357 -35.464 1.00 96.00 172 ASN A CA 1
ATOM 1425 C C . ASN A 1 172 ? 13.301 -10.629 -35.242 1.00 96.00 172 ASN A C 1
ATOM 1427 O O . ASN A 1 172 ? 14.345 -11.266 -35.241 1.00 96.00 172 ASN A O 1
ATOM 1431 N N . TRP A 1 173 ? 13.270 -9.325 -34.954 1.00 96.38 173 TRP A N 1
ATOM 1432 C CA . TRP A 1 173 ? 14.454 -8.591 -34.506 1.00 96.38 173 TRP A CA 1
ATOM 1433 C C . TRP A 1 173 ? 14.958 -9.043 -33.134 1.00 96.38 173 TRP A C 1
ATOM 1435 O O . TRP A 1 173 ? 16.133 -8.869 -32.837 1.00 96.38 173 TRP A O 1
ATOM 1445 N N . LEU A 1 174 ? 14.088 -9.602 -32.282 1.00 96.69 174 LEU A N 1
ATOM 1446 C CA . LEU A 1 174 ? 14.449 -9.937 -30.905 1.00 96.69 174 LEU A CA 1
ATOM 1447 C C . LEU A 1 174 ? 15.582 -10.965 -30.835 1.00 96.69 174 LEU A C 1
ATOM 1449 O O . LEU A 1 174 ? 16.480 -10.800 -30.023 1.00 96.69 174 LEU A O 1
ATOM 1453 N N . GLU A 1 175 ? 15.534 -11.9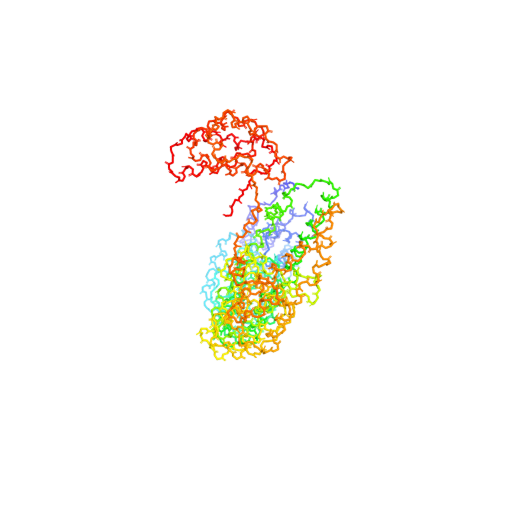91 -31.682 1.00 95.12 175 GLU A N 1
ATOM 1454 C CA . GLU A 1 175 ? 16.526 -13.071 -31.721 1.00 95.12 175 GLU A CA 1
ATOM 1455 C C . GLU A 1 175 ? 17.894 -12.554 -32.150 1.00 95.12 175 GLU A C 1
ATOM 1457 O O . GLU A 1 175 ? 18.864 -12.727 -31.422 1.00 95.12 175 GLU A O 1
ATOM 1462 N N . LEU A 1 176 ? 17.939 -11.789 -33.243 1.00 94.12 176 LEU A N 1
ATOM 1463 C CA . LEU A 1 176 ? 19.177 -11.189 -33.736 1.00 94.12 176 LEU A CA 1
ATOM 1464 C C . LEU A 1 176 ? 19.797 -10.224 -32.714 1.00 94.12 176 LEU A C 1
ATOM 1466 O O . LEU A 1 176 ? 21.008 -10.223 -32.510 1.00 94.12 176 LEU A O 1
ATOM 1470 N N . LEU A 1 177 ? 18.971 -9.399 -32.059 1.00 93.81 177 LEU A N 1
ATOM 1471 C CA . LEU A 1 177 ? 19.439 -8.465 -31.032 1.00 93.81 177 LEU A CA 1
ATOM 1472 C C . LEU A 1 177 ? 19.975 -9.203 -29.796 1.00 93.81 177 LEU A C 1
ATOM 1474 O O . LEU A 1 177 ? 20.980 -8.776 -29.228 1.00 93.81 177 LEU A O 1
ATOM 1478 N N . ASP A 1 178 ? 19.324 -10.296 -29.385 1.00 93.50 178 ASP A N 1
ATOM 1479 C CA . ASP A 1 178 ? 19.772 -11.112 -28.253 1.00 93.50 178 ASP A CA 1
ATOM 1480 C C . ASP A 1 178 ? 21.096 -11.816 -28.558 1.00 93.50 178 ASP A C 1
ATOM 1482 O O . ASP A 1 178 ? 22.046 -11.686 -27.793 1.00 93.50 178 ASP A O 1
ATOM 1486 N N . GLU A 1 179 ? 21.205 -12.468 -29.718 1.00 91.44 179 GLU A N 1
ATOM 1487 C CA . GLU A 1 179 ? 22.432 -13.144 -30.165 1.00 91.44 179 GLU A CA 1
ATOM 1488 C C . GLU A 1 179 ? 23.617 -12.185 -30.327 1.00 91.44 179 GLU A C 1
ATOM 1490 O O . GLU A 1 179 ? 24.764 -12.551 -30.066 1.00 91.44 179 GLU A O 1
ATOM 1495 N N . LYS A 1 180 ? 23.353 -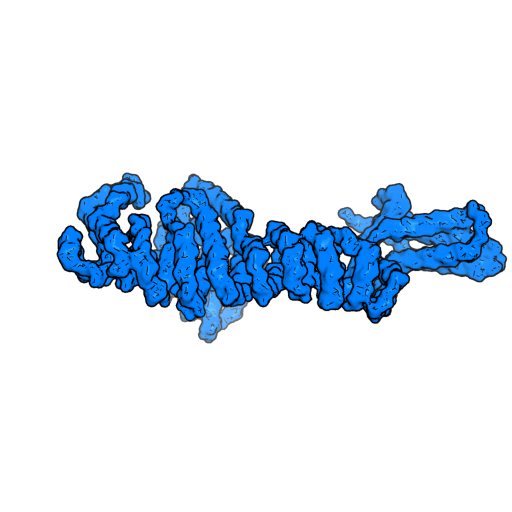10.934 -30.724 1.00 88.25 180 LYS A N 1
ATOM 1496 C CA . LYS A 1 180 ? 24.373 -9.881 -30.830 1.00 88.25 180 LYS A CA 1
ATOM 1497 C C . LYS A 1 180 ? 24.822 -9.332 -29.466 1.00 88.25 180 LYS A C 1
ATOM 1499 O O . LYS A 1 180 ? 25.773 -8.548 -29.414 1.00 88.25 180 LYS A O 1
ATOM 1504 N N . GLY A 1 181 ? 24.161 -9.721 -28.376 1.00 88.12 181 GLY A N 1
ATOM 1505 C CA . GLY A 1 181 ? 24.497 -9.308 -27.015 1.00 88.12 181 GLY A CA 1
ATOM 1506 C C . GLY A 1 181 ? 23.960 -7.931 -26.623 1.00 88.12 181 GLY A C 1
ATOM 1507 O O . GLY A 1 181 ? 24.474 -7.297 -25.701 1.00 88.12 181 GLY A O 1
ATOM 1508 N N . VAL A 1 182 ? 22.919 -7.431 -27.305 1.00 88.94 182 VAL A N 1
ATOM 1509 C CA . VAL A 1 182 ? 22.282 -6.144 -26.953 1.00 88.94 182 VAL A CA 1
ATOM 1510 C C . VAL A 1 182 ? 21.719 -6.179 -25.528 1.00 88.94 182 VAL A C 1
ATOM 1512 O O . VAL A 1 182 ? 21.765 -5.177 -24.819 1.00 88.94 182 VAL A O 1
ATOM 1515 N N . TYR A 1 183 ? 21.244 -7.346 -25.084 1.00 91.88 183 TYR A N 1
ATOM 1516 C CA . TYR A 1 183 ? 20.704 -7.578 -23.742 1.00 91.88 183 TYR A CA 1
ATOM 1517 C C . TYR A 1 183 ? 21.675 -8.335 -22.820 1.00 91.88 183 TYR A C 1
ATOM 1519 O O . TYR A 1 183 ? 21.233 -9.062 -21.928 1.00 91.88 183 TYR A O 1
ATOM 1527 N N . ASP A 1 184 ? 22.984 -8.222 -23.049 1.00 88.31 184 ASP A N 1
ATOM 1528 C CA . ASP A 1 184 ? 23.989 -8.780 -22.132 1.00 88.31 184 ASP A CA 1
ATOM 1529 C C . ASP A 1 184 ? 24.303 -7.811 -20.985 1.00 88.31 184 ASP A C 1
ATOM 1531 O O . ASP A 1 184 ? 24.638 -8.221 -19.871 1.00 88.31 184 ASP A O 1
ATOM 1535 N N . ASN A 1 185 ? 24.163 -6.508 -21.241 1.00 86.25 185 ASN A N 1
ATOM 1536 C CA . ASN A 1 185 ? 24.404 -5.468 -20.251 1.00 86.25 185 ASN A CA 1
ATOM 1537 C C . ASN A 1 185 ? 23.154 -5.247 -19.393 1.00 86.25 185 ASN A C 1
ATOM 1539 O O . ASN A 1 185 ? 22.124 -4.785 -19.881 1.00 86.25 185 ASN A O 1
ATOM 1543 N N . ILE A 1 186 ? 23.264 -5.527 -18.092 1.00 90.06 186 ILE A N 1
ATOM 1544 C CA . ILE A 1 186 ? 22.193 -5.274 -17.122 1.00 90.06 186 ILE A CA 1
ATOM 1545 C C . ILE A 1 186 ? 22.063 -3.759 -16.900 1.00 90.06 186 ILE A C 1
ATOM 1547 O O . ILE A 1 186 ? 23.001 -3.175 -16.353 1.00 90.06 186 ILE A O 1
ATOM 1551 N N . PRO A 1 187 ? 20.907 -3.135 -17.203 1.00 89.56 187 PRO A N 1
ATOM 1552 C CA . PRO A 1 187 ? 20.724 -1.698 -17.012 1.00 89.56 187 PRO A CA 1
ATOM 1553 C C . PRO A 1 187 ? 20.898 -1.269 -15.551 1.00 89.56 187 PRO A C 1
ATOM 1555 O O . PRO A 1 187 ? 20.331 -1.915 -14.655 1.00 89.56 187 PRO A O 1
ATOM 1558 N N . ARG A 1 188 ? 21.612 -0.164 -15.308 1.00 87.56 188 ARG A N 1
ATOM 1559 C CA . ARG A 1 188 ? 21.844 0.394 -13.965 1.00 87.56 188 ARG A CA 1
ATOM 1560 C C . ARG A 1 188 ? 21.167 1.738 -13.712 1.00 87.56 188 ARG A C 1
ATOM 1562 O O . ARG A 1 188 ? 20.778 2.455 -14.629 1.00 87.56 188 ARG A O 1
ATOM 1569 N N . TYR A 1 189 ? 20.987 2.088 -12.441 1.00 83.00 189 TYR A N 1
ATOM 1570 C CA . TYR A 1 189 ? 20.475 3.397 -12.039 1.00 83.00 189 TYR A CA 1
ATOM 1571 C C . TYR A 1 189 ? 21.350 4.535 -12.591 1.00 83.00 189 TYR A C 1
ATOM 1573 O O . TYR A 1 189 ? 22.570 4.507 -12.467 1.00 83.00 189 TYR A O 1
ATOM 1581 N N . GLY A 1 190 ? 20.718 5.556 -13.176 1.00 75.44 190 GLY A N 1
ATOM 1582 C CA . GLY A 1 190 ? 21.404 6.697 -13.792 1.00 75.44 190 GLY A CA 1
ATOM 1583 C C . GLY A 1 190 ? 21.860 6.458 -15.234 1.00 75.44 190 GLY A C 1
ATOM 1584 O O . GLY A 1 190 ? 22.120 7.427 -15.943 1.00 75.44 190 GLY A O 1
ATOM 1585 N N . GLU A 1 191 ? 21.893 5.207 -15.697 1.00 80.19 191 GLU A N 1
ATOM 1586 C CA . GLU A 1 191 ? 22.079 4.898 -17.114 1.00 80.19 191 GLU A CA 1
ATOM 1587 C C . GLU A 1 191 ? 20.787 5.163 -17.888 1.00 80.19 191 GLU A C 1
ATOM 1589 O O . GLU A 1 191 ? 19.690 5.198 -17.325 1.00 80.19 191 GLU A O 1
ATOM 1594 N N . ARG A 1 192 ? 20.907 5.332 -19.203 1.00 79.44 192 ARG A N 1
ATOM 1595 C CA . ARG A 1 192 ? 19.749 5.396 -20.089 1.00 79.44 192 ARG A CA 1
ATOM 1596 C C . ARG A 1 192 ? 19.540 4.031 -20.724 1.00 79.44 192 ARG A C 1
ATOM 1598 O O . ARG A 1 192 ? 20.378 3.585 -21.493 1.00 79.44 192 ARG A O 1
ATOM 1605 N N . SER A 1 193 ? 18.407 3.399 -20.430 1.00 85.50 193 SER A N 1
ATOM 1606 C CA . SER A 1 193 ? 18.003 2.130 -21.043 1.00 85.50 193 SER A CA 1
ATOM 1607 C C . SER A 1 193 ? 16.616 2.245 -21.671 1.00 85.50 193 SER A C 1
ATOM 1609 O O . SER A 1 193 ? 15.632 2.600 -21.012 1.00 85.50 193 SER A O 1
ATOM 1611 N N . ILE A 1 194 ? 16.550 1.959 -22.972 1.00 88.06 194 ILE A N 1
ATOM 1612 C CA . ILE A 1 194 ? 15.357 2.102 -23.824 1.00 88.06 194 ILE A CA 1
ATOM 1613 C C . ILE A 1 194 ? 14.941 0.778 -24.482 1.00 88.06 194 ILE A C 1
ATOM 1615 O O . ILE A 1 194 ? 13.791 0.611 -24.886 1.00 88.06 194 ILE A O 1
ATOM 1619 N N . GLU A 1 195 ? 15.849 -0.192 -24.522 1.00 91.50 195 GLU A N 1
ATOM 1620 C CA . GLU A 1 195 ? 15.689 -1.540 -25.066 1.00 91.50 195 GLU A CA 1
ATOM 1621 C C . GLU A 1 195 ? 14.499 -2.292 -24.442 1.00 91.50 195 GLU A C 1
ATOM 1623 O O . GLU A 1 195 ? 13.732 -2.912 -25.187 1.00 91.50 195 GLU A O 1
ATOM 1628 N N . PRO A 1 196 ? 14.227 -2.182 -23.119 1.00 94.62 196 PRO A N 1
ATOM 1629 C CA . PRO A 1 196 ? 13.048 -2.792 -22.503 1.00 94.62 196 PRO A CA 1
ATOM 1630 C C . PRO A 1 196 ? 11.708 -2.358 -23.118 1.00 94.62 196 PRO A C 1
ATOM 1632 O O . PRO A 1 196 ? 10.725 -3.093 -23.010 1.00 94.62 196 PRO A O 1
ATOM 1635 N N . LEU A 1 197 ? 11.635 -1.194 -23.783 1.00 91.81 197 LEU A N 1
ATOM 1636 C CA . LEU A 1 197 ? 10.421 -0.780 -24.498 1.00 91.81 197 LEU A CA 1
ATOM 1637 C C . LEU A 1 197 ? 10.121 -1.677 -25.696 1.00 91.81 197 LEU A C 1
ATOM 1639 O O . LEU A 1 197 ? 8.951 -1.900 -26.007 1.00 91.81 197 LEU A O 1
ATOM 1643 N N . PHE A 1 198 ? 11.146 -2.179 -26.385 1.00 95.88 198 PHE A N 1
ATOM 1644 C CA . PHE A 1 198 ? 10.932 -3.088 -27.503 1.00 95.88 198 PHE A CA 1
ATOM 1645 C C . PHE A 1 198 ? 10.425 -4.445 -27.014 1.00 95.88 198 PHE A C 1
ATOM 1647 O O . PHE A 1 198 ? 9.445 -4.949 -27.566 1.00 95.88 198 PHE A O 1
ATOM 1654 N N . LEU A 1 199 ? 10.983 -4.967 -25.913 1.00 97.31 199 LEU A N 1
ATOM 1655 C CA . LEU A 1 199 ? 10.492 -6.193 -25.268 1.00 97.31 199 LEU A CA 1
ATOM 1656 C C . LEU A 1 199 ? 8.987 -6.117 -24.975 1.00 97.31 199 LEU A C 1
ATOM 1658 O O . LEU A 1 199 ? 8.244 -7.048 -25.283 1.00 97.31 199 LEU A O 1
ATOM 1662 N N . LEU A 1 200 ? 8.518 -4.971 -24.470 1.00 95.81 200 LEU A N 1
ATOM 1663 C CA . LEU A 1 200 ? 7.105 -4.741 -24.166 1.00 95.81 200 LEU A CA 1
ATOM 1664 C C . LEU A 1 200 ? 6.186 -4.844 -25.391 1.00 95.81 200 LEU A C 1
ATOM 1666 O O . LEU A 1 200 ? 5.031 -5.249 -25.257 1.00 95.81 200 LEU A O 1
ATOM 1670 N N . LYS A 1 201 ? 6.677 -4.488 -26.582 1.00 96.00 201 LYS A N 1
ATOM 1671 C CA . LYS A 1 201 ? 5.903 -4.560 -27.832 1.00 96.00 201 LYS A CA 1
ATOM 1672 C C . LYS A 1 201 ? 5.799 -5.982 -28.375 1.00 96.00 201 LYS A C 1
ATOM 1674 O O . LYS A 1 201 ? 4.798 -6.306 -29.009 1.00 96.00 201 LYS A O 1
ATOM 1679 N N . VAL A 1 202 ? 6.821 -6.806 -28.137 1.00 97.12 202 VAL A N 1
ATOM 1680 C CA . VAL A 1 202 ? 6.954 -8.149 -28.732 1.00 97.12 202 VAL A CA 1
ATOM 1681 C C . VAL A 1 202 ? 6.622 -9.289 -27.767 1.00 97.12 202 VAL A C 1
ATOM 1683 O O . VAL A 1 202 ? 6.549 -10.450 -28.174 1.00 97.12 202 VAL A O 1
ATOM 1686 N N . VAL A 1 203 ? 6.392 -8.980 -26.486 1.00 97.44 203 VAL A N 1
ATOM 1687 C CA . VAL A 1 203 ? 6.145 -9.969 -25.425 1.00 97.44 203 VAL A CA 1
ATOM 1688 C C . VAL A 1 203 ? 4.983 -10.914 -25.728 1.00 97.44 203 VAL A C 1
ATOM 1690 O O . VAL A 1 203 ? 5.052 -12.091 -25.392 1.00 97.44 203 VAL A O 1
ATOM 1693 N N . LYS A 1 204 ? 3.931 -10.440 -26.406 1.00 96.06 204 LYS A N 1
ATOM 1694 C CA . LYS A 1 204 ? 2.780 -11.281 -26.771 1.00 96.06 204 LYS A CA 1
ATOM 1695 C C . LYS A 1 204 ? 3.139 -12.345 -27.810 1.00 96.06 204 LYS A C 1
ATOM 1697 O O . LYS A 1 204 ? 2.535 -13.410 -27.812 1.00 96.06 204 LYS A O 1
ATOM 1702 N N . GLN A 1 205 ? 4.093 -12.056 -28.694 1.00 96.38 205 GLN A N 1
ATOM 1703 C CA . GLN A 1 205 ? 4.513 -12.947 -29.776 1.00 96.38 205 GLN A CA 1
ATOM 1704 C C . GLN A 1 205 ? 5.687 -13.846 -29.366 1.00 96.38 205 GLN A C 1
ATOM 1706 O O . GLN A 1 205 ? 5.782 -14.975 -29.842 1.00 96.38 205 GLN A O 1
ATOM 1711 N N . LYS A 1 206 ? 6.585 -13.362 -28.497 1.00 96.62 206 LYS A N 1
ATOM 1712 C CA . LYS A 1 206 ? 7.804 -14.071 -28.063 1.00 96.62 206 LYS A CA 1
ATOM 1713 C C . LYS A 1 206 ? 7.956 -14.084 -26.522 1.00 96.62 206 LYS A C 1
ATOM 1715 O O . LYS A 1 206 ? 8.993 -13.659 -26.013 1.00 96.62 206 LYS A O 1
ATOM 1720 N N . PRO A 1 207 ? 6.967 -14.577 -25.747 1.00 96.56 207 PRO A N 1
ATOM 1721 C CA . PRO A 1 207 ? 6.967 -14.452 -24.284 1.00 96.56 207 PRO A CA 1
ATOM 1722 C C . PRO A 1 207 ? 8.148 -15.159 -23.607 1.00 96.56 207 PRO A C 1
ATOM 1724 O O . PRO A 1 207 ? 8.743 -14.600 -22.691 1.00 96.56 207 PRO A O 1
ATOM 1727 N N . ASN A 1 208 ? 8.531 -16.351 -24.079 1.00 96.62 208 ASN A N 1
ATOM 1728 C CA . ASN A 1 208 ? 9.606 -17.136 -23.463 1.00 96.62 208 ASN A CA 1
ATOM 1729 C C . ASN A 1 208 ? 10.977 -16.461 -23.612 1.00 96.62 208 ASN A C 1
ATOM 1731 O O . ASN A 1 208 ? 11.706 -16.354 -22.635 1.00 96.62 208 ASN A O 1
ATOM 1735 N N . MET A 1 209 ? 11.306 -15.945 -24.802 1.00 96.88 209 MET A N 1
ATOM 1736 C CA . MET A 1 209 ? 12.568 -15.221 -25.017 1.00 96.88 209 MET A CA 1
ATOM 1737 C C . MET A 1 209 ? 12.627 -13.944 -24.181 1.00 96.88 209 MET A C 1
ATOM 1739 O O . MET A 1 209 ? 13.630 -13.678 -23.527 1.00 96.88 209 MET A O 1
ATOM 1743 N N . VAL A 1 210 ? 11.529 -13.178 -24.145 1.00 98.00 210 VAL A N 1
ATOM 1744 C CA . VAL A 1 210 ? 11.456 -11.976 -23.306 1.00 98.00 210 VAL A CA 1
ATOM 1745 C C . VAL A 1 210 ? 11.629 -12.332 -21.825 1.00 98.00 210 VAL A C 1
ATOM 1747 O O . VAL A 1 210 ? 12.322 -11.614 -21.111 1.00 98.00 210 VAL A O 1
ATOM 1750 N N . LEU A 1 211 ? 11.050 -13.442 -21.355 1.00 97.81 211 LEU A N 1
ATOM 1751 C CA . LEU A 1 211 ? 11.215 -13.894 -19.973 1.00 97.81 211 LEU A CA 1
ATOM 1752 C C . LEU A 1 211 ? 12.675 -14.238 -19.650 1.00 97.81 211 LEU A C 1
ATOM 1754 O O . LEU A 1 211 ? 13.159 -13.836 -18.595 1.00 97.81 211 LEU A O 1
ATOM 1758 N N . GLU A 1 212 ? 13.385 -14.932 -20.541 1.00 97.62 212 GLU A N 1
ATOM 1759 C CA . GLU A 1 212 ? 14.803 -15.255 -20.335 1.00 97.62 212 GLU A CA 1
ATOM 1760 C C . GLU A 1 212 ? 15.678 -13.995 -20.275 1.00 97.62 212 GLU A C 1
ATOM 1762 O O . GLU A 1 212 ? 16.512 -13.875 -19.377 1.00 97.62 212 GLU A O 1
ATOM 1767 N N . ILE A 1 213 ? 15.419 -12.999 -21.129 1.00 97.19 213 ILE A N 1
ATOM 1768 C CA . ILE A 1 213 ? 16.091 -11.691 -21.053 1.00 97.19 213 ILE A CA 1
ATOM 1769 C C . ILE A 1 213 ? 15.823 -11.021 -19.695 1.00 97.19 213 ILE A C 1
ATOM 1771 O O . ILE A 1 213 ? 16.747 -10.580 -19.010 1.00 97.19 213 ILE A O 1
ATOM 1775 N N . ILE A 1 214 ? 14.560 -10.986 -19.256 1.00 97.25 214 ILE A N 1
ATOM 1776 C CA . ILE A 1 214 ? 14.177 -10.396 -17.964 1.00 97.25 214 ILE A CA 1
ATOM 1777 C C . ILE A 1 214 ? 14.859 -11.126 -16.794 1.00 97.25 214 ILE A C 1
ATOM 1779 O O . ILE A 1 214 ? 15.294 -10.472 -15.842 1.00 97.25 214 ILE A O 1
ATOM 1783 N N . LYS A 1 215 ? 14.994 -12.458 -16.858 1.00 96.81 215 LYS A N 1
ATOM 1784 C CA . LYS A 1 215 ? 15.711 -13.253 -15.849 1.00 96.81 215 LYS A CA 1
ATOM 1785 C C . LYS A 1 215 ? 17.188 -12.884 -15.776 1.00 96.81 215 LYS A C 1
ATOM 1787 O O . LYS A 1 215 ? 17.686 -12.676 -14.673 1.00 96.81 215 LYS A O 1
ATOM 1792 N N . ARG A 1 216 ? 17.880 -12.741 -16.915 1.00 96.00 216 ARG A N 1
ATOM 1793 C CA . ARG A 1 216 ? 19.283 -12.275 -16.933 1.00 96.00 216 ARG A CA 1
ATOM 1794 C C . ARG A 1 216 ? 19.420 -10.878 -16.323 1.00 96.00 216 ARG A C 1
ATOM 1796 O O . ARG A 1 216 ? 20.415 -10.576 -15.672 1.00 96.00 216 ARG A O 1
ATOM 1803 N N . HIS A 1 217 ? 18.379 -10.056 -16.444 1.00 95.00 217 HIS A N 1
ATOM 1804 C CA . HIS A 1 217 ? 18.304 -8.718 -15.862 1.00 95.00 217 HIS A CA 1
ATOM 1805 C C . HIS A 1 217 ? 17.686 -8.668 -14.455 1.00 95.00 217 HIS A C 1
ATOM 1807 O O . HIS A 1 217 ? 17.344 -7.584 -13.982 1.00 95.00 217 HIS A O 1
ATOM 1813 N N . SER A 1 218 ? 17.576 -9.791 -13.731 1.00 93.06 218 SER A N 1
ATOM 1814 C CA . SER A 1 218 ? 16.954 -9.833 -12.395 1.00 93.06 218 SER A CA 1
ATOM 1815 C C . SER A 1 218 ? 17.603 -8.898 -11.367 1.00 93.06 218 SER A C 1
ATOM 1817 O O . SER A 1 218 ? 16.979 -8.515 -10.379 1.00 93.06 218 SER A O 1
ATOM 1819 N N . GLU A 1 219 ? 18.863 -8.541 -11.598 1.00 92.00 219 GLU A N 1
ATOM 1820 C CA . GLU A 1 219 ? 19.717 -7.734 -10.725 1.00 92.00 219 GLU A CA 1
ATOM 1821 C C . GLU A 1 219 ? 19.770 -6.245 -11.109 1.00 92.00 219 GLU A C 1
ATOM 1823 O O . GLU A 1 219 ? 20.525 -5.480 -10.507 1.00 92.00 219 GLU A O 1
ATOM 1828 N N . THR A 1 220 ? 18.973 -5.819 -12.094 1.00 92.06 220 THR A N 1
ATOM 1829 C CA . THR A 1 220 ? 18.860 -4.405 -12.482 1.00 92.06 220 THR A CA 1
ATOM 1830 C C . THR A 1 220 ? 18.340 -3.554 -11.324 1.00 92.06 220 THR A C 1
ATOM 1832 O O . THR A 1 220 ? 17.455 -3.984 -10.580 1.00 92.06 220 THR A O 1
ATOM 1835 N N . ASP A 1 221 ? 18.842 -2.330 -11.185 1.00 87.94 221 ASP A N 1
ATOM 1836 C CA . ASP A 1 221 ? 18.312 -1.259 -10.328 1.00 87.94 221 ASP A CA 1
ATOM 1837 C C . ASP A 1 221 ? 17.724 -0.083 -11.129 1.00 87.94 221 ASP A C 1
ATOM 1839 O O . ASP A 1 221 ? 17.152 0.845 -10.551 1.00 87.94 221 ASP A O 1
ATOM 1843 N N . HIS A 1 222 ? 17.751 -0.165 -12.463 1.00 88.56 222 HIS A N 1
ATOM 1844 C CA . HIS A 1 222 ? 17.246 0.879 -13.342 1.00 88.56 222 HIS A CA 1
ATOM 1845 C C . HIS A 1 222 ? 15.697 0.987 -13.281 1.00 88.56 222 HIS A C 1
ATOM 1847 O O . HIS A 1 222 ? 14.996 0.050 -13.681 1.00 88.56 222 HIS A O 1
ATOM 1853 N N . PRO A 1 223 ? 15.116 2.146 -12.892 1.00 85.12 223 PRO A N 1
ATOM 1854 C CA . PRO A 1 223 ? 13.663 2.355 -12.754 1.00 85.12 223 PRO A CA 1
ATOM 1855 C C . PRO A 1 223 ? 12.852 1.994 -14.000 1.00 85.12 223 PRO A C 1
ATOM 1857 O O . PRO A 1 223 ? 11.906 1.209 -13.934 1.00 85.12 223 PRO A O 1
ATOM 1860 N N . GLY A 1 224 ? 13.230 2.577 -15.144 1.00 87.69 224 GLY A N 1
ATOM 1861 C CA . GLY A 1 224 ? 12.524 2.397 -16.415 1.00 87.69 224 GLY A CA 1
ATOM 1862 C C . GLY A 1 224 ? 12.527 0.947 -16.900 1.00 87.69 224 GLY A C 1
ATOM 1863 O O . GLY A 1 224 ? 11.476 0.425 -17.268 1.00 87.69 224 GLY A O 1
ATOM 1864 N N . ALA A 1 225 ? 13.677 0.268 -16.828 1.00 91.75 225 ALA A N 1
ATOM 1865 C CA . ALA A 1 225 ? 13.796 -1.151 -17.136 1.00 91.75 225 ALA A CA 1
ATOM 1866 C C . ALA A 1 225 ? 12.868 -2.006 -16.261 1.00 91.75 225 ALA A C 1
ATOM 1868 O O . ALA A 1 225 ? 12.035 -2.728 -16.803 1.00 91.75 225 ALA A O 1
ATOM 1869 N N . ARG A 1 226 ? 12.917 -1.860 -14.926 1.00 91.94 226 ARG A N 1
ATOM 1870 C CA . ARG A 1 226 ? 12.034 -2.610 -14.011 1.00 91.94 226 ARG A CA 1
ATOM 1871 C C . ARG A 1 226 ? 10.552 -2.372 -14.311 1.00 91.94 226 ARG A C 1
ATOM 1873 O O . ARG A 1 226 ? 9.784 -3.329 -14.365 1.00 91.94 226 ARG A O 1
ATOM 1880 N N . PHE A 1 227 ? 10.151 -1.118 -14.544 1.00 92.00 227 PHE A N 1
ATOM 1881 C CA . PHE A 1 227 ? 8.776 -0.775 -14.925 1.00 92.00 227 PHE A CA 1
ATOM 1882 C C . PHE A 1 227 ? 8.338 -1.506 -16.204 1.00 92.00 227 PHE A C 1
ATOM 1884 O O . PHE A 1 227 ? 7.286 -2.149 -16.225 1.00 92.00 227 PHE A O 1
ATOM 1891 N N . ASN A 1 228 ? 9.162 -1.460 -17.254 1.00 94.19 228 ASN A N 1
ATOM 1892 C CA . ASN A 1 228 ? 8.867 -2.120 -18.524 1.00 94.19 228 ASN A CA 1
ATOM 1893 C C . ASN A 1 228 ? 8.856 -3.649 -18.392 1.00 94.19 228 ASN A C 1
ATOM 1895 O O . ASN A 1 228 ? 7.977 -4.294 -18.961 1.00 94.19 228 ASN A O 1
ATOM 1899 N N . TYR A 1 229 ? 9.753 -4.238 -17.597 1.00 96.00 229 TYR A N 1
ATOM 1900 C CA . TYR A 1 229 ? 9.754 -5.677 -17.320 1.00 96.00 229 TYR A CA 1
ATOM 1901 C C . TYR A 1 229 ? 8.497 -6.118 -16.574 1.00 96.00 229 TYR A C 1
ATOM 1903 O O . TYR A 1 229 ? 7.884 -7.110 -16.962 1.00 96.00 229 TYR A O 1
ATOM 1911 N N . ILE A 1 230 ? 8.036 -5.357 -15.576 1.00 95.06 230 ILE A N 1
ATOM 1912 C CA . ILE A 1 230 ? 6.755 -5.630 -14.906 1.00 95.06 230 ILE A CA 1
ATOM 1913 C C . ILE A 1 230 ? 5.605 -5.576 -15.920 1.00 95.06 230 ILE A C 1
ATOM 1915 O O . ILE A 1 230 ? 4.778 -6.484 -15.952 1.00 95.06 230 ILE A O 1
ATOM 1919 N N . LYS A 1 231 ? 5.573 -4.571 -16.805 1.00 95.25 231 LYS A N 1
ATOM 1920 C CA . LYS A 1 231 ? 4.560 -4.474 -17.872 1.00 95.25 231 LYS A CA 1
ATOM 1921 C C . LYS A 1 231 ? 4.661 -5.586 -18.928 1.00 95.25 231 LYS A C 1
ATOM 1923 O O . LYS A 1 231 ? 3.659 -5.901 -19.568 1.00 95.25 231 LYS A O 1
ATOM 1928 N N . CYS A 1 232 ? 5.833 -6.190 -19.122 1.00 96.75 232 CYS A N 1
ATOM 1929 C CA . CYS A 1 232 ? 5.971 -7.410 -19.918 1.00 96.75 232 CYS A CA 1
ATOM 1930 C C . CYS A 1 232 ? 5.344 -8.597 -19.178 1.00 96.75 232 CYS A C 1
ATOM 1932 O O . CYS A 1 232 ? 4.505 -9.299 -19.740 1.00 96.75 232 CYS A O 1
ATOM 1934 N N . LEU A 1 233 ? 5.690 -8.781 -17.901 1.00 96.31 233 LEU A N 1
ATOM 1935 C CA . LEU A 1 233 ? 5.190 -9.876 -17.066 1.00 96.31 233 LEU A CA 1
ATOM 1936 C C . LEU A 1 233 ? 3.658 -9.858 -16.938 1.00 96.31 233 LEU A C 1
ATOM 1938 O O . LEU A 1 233 ? 3.030 -10.912 -16.997 1.00 96.31 233 LEU A O 1
ATOM 1942 N N . THR A 1 234 ? 3.022 -8.683 -16.875 1.00 94.75 234 THR A N 1
ATOM 1943 C CA . THR A 1 234 ? 1.548 -8.580 -16.867 1.00 94.75 234 THR A CA 1
ATOM 1944 C C . THR A 1 234 ? 0.895 -9.070 -18.162 1.00 94.75 234 THR A C 1
ATOM 1946 O O . THR A 1 234 ? -0.282 -9.435 -18.153 1.00 94.75 234 THR A O 1
ATOM 1949 N N . GLN A 1 235 ? 1.630 -9.141 -19.275 1.00 95.06 235 GLN A N 1
ATOM 1950 C CA . GLN A 1 235 ? 1.147 -9.686 -20.548 1.00 95.06 235 GLN A CA 1
ATOM 1951 C C . GLN A 1 235 ? 1.432 -11.189 -20.706 1.00 95.06 235 GLN A C 1
ATOM 1953 O O . GLN A 1 235 ? 0.793 -11.832 -21.534 1.00 95.06 235 GLN A O 1
ATOM 1958 N N . MET A 1 236 ? 2.310 -11.767 -19.881 1.00 95.19 236 MET A N 1
ATOM 1959 C CA . MET A 1 236 ? 2.679 -13.192 -19.895 1.00 95.19 236 MET A CA 1
ATOM 1960 C C . MET A 1 236 ? 1.777 -14.053 -18.989 1.00 95.19 236 MET A C 1
ATOM 1962 O O . MET A 1 236 ? 1.122 -13.503 -18.105 1.00 95.19 236 MET A O 1
ATOM 1966 N N . PRO A 1 237 ? 1.716 -15.387 -19.156 1.00 93.00 237 PRO A N 1
ATOM 1967 C CA . PRO A 1 237 ? 1.013 -16.284 -18.228 1.00 93.00 237 PRO A CA 1
ATOM 1968 C C . PRO A 1 237 ? 1.487 -16.156 -16.768 1.00 93.00 237 PRO A C 1
ATOM 1970 O O . PRO A 1 237 ? 2.605 -15.713 -16.506 1.00 93.00 237 PRO A O 1
ATOM 1973 N N . ALA A 1 238 ? 0.649 -16.568 -15.809 1.00 92.19 238 ALA A N 1
ATOM 1974 C CA . ALA A 1 238 ? 0.956 -16.454 -14.378 1.00 92.19 238 ALA A CA 1
ATOM 1975 C C . ALA A 1 238 ? 2.242 -17.202 -13.974 1.00 92.19 238 ALA A C 1
ATOM 1977 O O . ALA A 1 238 ? 3.023 -16.678 -13.183 1.00 92.19 238 ALA A O 1
ATOM 1978 N N . ASP A 1 239 ? 2.531 -18.346 -14.597 1.00 92.56 239 ASP A N 1
ATOM 1979 C CA . ASP A 1 239 ? 3.758 -19.121 -14.360 1.00 92.56 239 ASP A CA 1
ATOM 1980 C C . ASP A 1 239 ? 5.040 -18.321 -14.636 1.00 92.56 239 ASP A C 1
ATOM 1982 O O . ASP A 1 239 ? 6.063 -18.522 -13.981 1.00 92.56 239 ASP A O 1
ATOM 1986 N N . SER A 1 240 ? 5.002 -17.384 -15.589 1.00 94.19 240 SER A N 1
ATOM 1987 C CA . SER A 1 240 ? 6.128 -16.487 -15.872 1.00 94.19 240 SER A CA 1
ATOM 1988 C C . SER A 1 240 ? 6.345 -15.483 -14.739 1.00 94.19 240 SER A C 1
ATOM 1990 O O . SER A 1 240 ? 7.485 -15.159 -14.411 1.00 94.19 240 SER A O 1
ATOM 1992 N N . ILE A 1 241 ? 5.261 -15.013 -14.114 1.00 92.81 241 ILE A N 1
ATOM 1993 C CA . ILE A 1 241 ? 5.325 -14.125 -12.949 1.00 92.81 241 ILE A CA 1
ATOM 1994 C C . ILE A 1 241 ? 5.911 -14.882 -11.756 1.00 92.81 241 ILE A C 1
ATOM 1996 O O . ILE A 1 241 ? 6.827 -14.360 -11.124 1.00 92.81 241 ILE A O 1
ATOM 2000 N N . ILE A 1 242 ? 5.441 -16.109 -11.494 1.00 92.25 242 ILE A N 1
ATOM 2001 C CA . ILE A 1 242 ? 5.914 -16.974 -10.396 1.00 92.25 242 ILE A CA 1
ATOM 2002 C C . ILE A 1 242 ? 7.436 -17.146 -10.459 1.00 92.25 242 ILE A C 1
ATOM 2004 O O . ILE A 1 242 ? 8.133 -16.922 -9.468 1.00 92.25 242 ILE A O 1
ATOM 2008 N N . GLN A 1 243 ? 7.975 -17.430 -11.649 1.00 93.81 243 GLN A N 1
ATOM 2009 C CA . GLN A 1 243 ? 9.421 -17.559 -11.870 1.00 93.81 243 GLN A CA 1
ATOM 2010 C C . GLN A 1 243 ? 10.218 -16.292 -11.512 1.00 93.81 243 GLN A C 1
ATOM 2012 O O . GLN A 1 243 ? 11.403 -16.382 -11.195 1.00 93.81 243 GLN A O 1
ATOM 2017 N N . MET A 1 244 ? 9.579 -15.120 -11.532 1.00 94.62 244 MET A N 1
ATOM 2018 C CA . MET A 1 244 ? 10.199 -13.825 -11.249 1.00 94.62 244 MET A CA 1
ATOM 2019 C C . MET A 1 244 ? 9.908 -13.290 -9.841 1.00 94.62 244 MET A C 1
ATOM 2021 O O . MET A 1 244 ? 10.437 -12.234 -9.492 1.00 94.62 244 MET A O 1
ATOM 2025 N N . ILE A 1 245 ? 9.124 -13.980 -9.000 1.00 91.81 245 ILE A N 1
ATOM 2026 C CA . ILE A 1 245 ? 8.672 -13.462 -7.691 1.00 91.81 245 ILE A CA 1
ATOM 2027 C C . ILE A 1 245 ? 9.835 -13.023 -6.804 1.00 91.81 245 ILE A C 1
ATOM 2029 O O . ILE A 1 245 ? 9.808 -11.928 -6.242 1.00 91.81 245 ILE A O 1
ATOM 2033 N N . LYS A 1 246 ? 10.902 -13.824 -6.724 1.00 91.81 246 LYS A N 1
ATOM 2034 C CA . LYS A 1 246 ? 12.088 -13.482 -5.924 1.00 91.81 246 LYS A CA 1
ATOM 2035 C C . LYS A 1 246 ? 12.717 -12.156 -6.369 1.00 91.81 246 LYS A C 1
ATOM 2037 O O . LYS A 1 246 ? 13.071 -11.327 -5.529 1.00 91.81 246 LYS A O 1
ATOM 2042 N N . SER A 1 247 ? 12.833 -11.941 -7.677 1.00 92.56 247 SER A N 1
ATOM 2043 C CA . SER A 1 247 ? 13.391 -10.717 -8.259 1.00 92.56 247 SER A CA 1
ATOM 2044 C C . SER A 1 247 ? 12.434 -9.538 -8.104 1.00 92.56 247 SER A C 1
ATOM 2046 O O . SER A 1 247 ? 12.865 -8.463 -7.701 1.00 92.56 247 SER A O 1
ATOM 2048 N N . LEU A 1 248 ? 11.130 -9.748 -8.316 1.00 92.50 248 LEU A N 1
ATOM 2049 C CA . LEU A 1 248 ? 10.093 -8.737 -8.093 1.00 92.50 248 LEU A CA 1
ATOM 2050 C C . LEU A 1 248 ? 10.122 -8.231 -6.650 1.00 92.50 248 LEU A C 1
ATOM 2052 O O . LEU A 1 248 ? 10.156 -7.025 -6.428 1.00 92.50 248 LEU A O 1
ATOM 2056 N N . LYS A 1 249 ? 10.215 -9.130 -5.665 1.00 89.50 249 LYS A N 1
ATOM 2057 C CA . LYS A 1 249 ? 10.378 -8.753 -4.254 1.00 89.50 249 LYS A CA 1
ATOM 2058 C C . LYS A 1 249 ? 11.641 -7.938 -4.023 1.00 89.50 249 LYS A C 1
ATOM 2060 O O . LYS A 1 249 ? 11.607 -6.952 -3.297 1.00 89.50 249 LYS A O 1
ATOM 2065 N N . LYS A 1 250 ? 12.763 -8.320 -4.639 1.00 88.06 250 LYS A N 1
ATOM 2066 C CA . LYS A 1 250 ? 14.009 -7.547 -4.553 1.00 88.06 250 LYS A CA 1
ATOM 2067 C C . LYS A 1 250 ? 13.834 -6.139 -5.124 1.00 88.06 250 LYS A C 1
ATOM 2069 O O . LYS A 1 250 ? 14.303 -5.173 -4.522 1.00 88.06 250 LYS A O 1
ATOM 2074 N N . TRP A 1 251 ? 13.130 -6.006 -6.244 1.00 88.94 251 TRP A N 1
ATOM 2075 C CA . TRP A 1 251 ? 12.845 -4.715 -6.867 1.00 88.94 251 TRP A CA 1
ATOM 2076 C C . TRP A 1 251 ? 11.928 -3.855 -5.996 1.00 88.94 251 TRP A C 1
ATOM 2078 O O . TRP A 1 251 ? 12.246 -2.696 -5.747 1.00 88.94 251 TRP A O 1
ATOM 2088 N N . VAL A 1 252 ? 10.861 -4.445 -5.452 1.00 86.00 252 VAL A N 1
ATOM 2089 C CA . VAL A 1 252 ? 9.952 -3.816 -4.478 1.00 86.00 252 VAL A CA 1
ATOM 2090 C C . VAL A 1 252 ? 10.667 -3.454 -3.168 1.00 86.00 252 VAL A C 1
ATOM 2092 O O . VAL A 1 252 ? 10.322 -2.489 -2.492 1.00 86.00 252 VAL A O 1
ATOM 2095 N N . ASN A 1 253 ? 11.708 -4.192 -2.788 1.00 78.94 253 ASN A N 1
ATOM 2096 C CA . ASN A 1 253 ? 12.438 -3.906 -1.559 1.00 78.94 253 ASN A CA 1
ATOM 2097 C C . ASN A 1 253 ? 13.532 -2.857 -1.700 1.00 78.94 253 ASN A C 1
ATOM 2099 O O . ASN A 1 253 ? 13.839 -2.197 -0.716 1.00 78.94 253 ASN A O 1
ATOM 2103 N N . SER A 1 254 ? 14.045 -2.654 -2.909 1.00 77.06 254 SER A N 1
ATOM 2104 C CA . SER A 1 254 ? 15.050 -1.632 -3.226 1.00 77.06 254 SER A CA 1
ATOM 2105 C C . SER A 1 254 ? 14.432 -0.322 -3.732 1.00 77.06 254 SER A C 1
ATOM 2107 O O . SER A 1 254 ? 15.116 0.471 -4.373 1.00 77.06 254 SER A O 1
ATOM 2109 N N . GLN A 1 255 ? 13.136 -0.098 -3.482 1.00 64.69 255 GLN A N 1
ATOM 2110 C CA . GLN A 1 255 ? 12.426 1.109 -3.900 1.00 64.69 255 GLN A CA 1
ATOM 2111 C C . GLN A 1 255 ? 12.861 2.321 -3.076 1.00 64.69 255 GLN A C 1
ATOM 2113 O O . GLN A 1 255 ? 12.309 2.593 -2.015 1.00 64.69 255 GLN A O 1
ATOM 2118 N N . ILE A 1 256 ? 13.816 3.083 -3.597 1.00 54.81 256 ILE A N 1
ATOM 2119 C CA . ILE A 1 256 ? 14.042 4.463 -3.174 1.00 54.81 256 ILE A CA 1
ATOM 2120 C C . ILE A 1 256 ? 13.552 5.343 -4.331 1.00 54.81 256 ILE A C 1
ATOM 2122 O O . ILE A 1 256 ? 14.103 5.279 -5.428 1.00 54.81 256 ILE A O 1
ATOM 2126 N N . ASN A 1 257 ? 12.495 6.130 -4.099 1.00 55.94 257 ASN A N 1
ATOM 2127 C CA . ASN A 1 257 ? 11.974 7.165 -5.009 1.00 55.94 257 ASN A CA 1
ATOM 2128 C C . ASN A 1 257 ? 11.454 6.698 -6.389 1.00 55.94 257 ASN A C 1
ATOM 2130 O O . ASN A 1 257 ? 11.733 7.339 -7.404 1.00 55.94 257 ASN A O 1
ATOM 2134 N N . TYR A 1 258 ? 10.674 5.612 -6.472 1.00 66.19 258 TYR A N 1
ATOM 2135 C CA . TYR A 1 258 ? 10.012 5.277 -7.742 1.00 66.19 258 TYR A CA 1
ATOM 2136 C C . TYR A 1 258 ? 8.747 6.106 -7.997 1.00 66.19 258 TYR A C 1
ATOM 2138 O O . TYR A 1 258 ? 8.004 6.407 -7.064 1.00 66.19 258 TYR A O 1
ATOM 2146 N N . PRO A 1 259 ? 8.447 6.423 -9.271 1.00 67.94 259 PRO A N 1
ATOM 2147 C CA . PRO A 1 259 ? 7.212 7.105 -9.628 1.00 67.94 259 PRO A CA 1
ATOM 2148 C C . PRO A 1 259 ? 5.982 6.227 -9.322 1.00 67.94 259 PRO A C 1
ATOM 2150 O O . PRO A 1 259 ? 6.061 5.000 -9.452 1.00 67.94 259 PRO A O 1
ATOM 2153 N N . PRO A 1 260 ? 4.810 6.824 -9.022 1.00 73.31 260 PRO A N 1
ATOM 2154 C CA . PRO A 1 260 ? 3.569 6.088 -8.747 1.00 73.31 260 PRO A CA 1
ATOM 2155 C C . PRO A 1 260 ? 3.191 5.054 -9.821 1.00 73.31 260 PRO A C 1
ATOM 2157 O O . PRO A 1 260 ? 2.603 4.016 -9.516 1.00 73.31 260 PRO A O 1
ATOM 2160 N N . SER A 1 261 ? 3.574 5.293 -11.081 1.00 79.12 261 SER A N 1
ATOM 2161 C CA . SER A 1 261 ? 3.366 4.369 -12.203 1.00 79.12 261 SER A CA 1
ATOM 2162 C C . SER A 1 261 ? 3.966 2.979 -11.966 1.00 79.12 261 SER A C 1
ATOM 2164 O O . SER A 1 261 ? 3.370 1.988 -12.392 1.00 79.12 261 SER A O 1
ATOM 2166 N N . PHE A 1 262 ? 5.092 2.884 -11.253 1.00 84.06 262 PHE A N 1
ATOM 2167 C CA . PHE A 1 262 ? 5.702 1.610 -10.875 1.00 84.06 262 PHE A CA 1
ATOM 2168 C C . PHE A 1 262 ? 4.770 0.782 -9.991 1.00 84.06 262 PHE A C 1
ATOM 2170 O O . PHE A 1 262 ? 4.516 -0.390 -10.272 1.00 84.06 262 PHE A O 1
ATOM 2177 N N . ASN A 1 263 ? 4.191 1.413 -8.970 1.00 83.38 263 ASN A N 1
ATOM 2178 C CA . ASN A 1 263 ? 3.275 0.743 -8.059 1.00 83.38 263 ASN A CA 1
ATOM 2179 C C . ASN A 1 263 ? 1.985 0.319 -8.771 1.00 83.38 263 ASN A C 1
ATOM 2181 O O . ASN A 1 263 ? 1.514 -0.798 -8.572 1.00 83.38 263 ASN A O 1
ATOM 2185 N N . PHE A 1 264 ? 1.452 1.143 -9.678 1.00 85.88 264 PHE A N 1
ATOM 2186 C CA . PHE A 1 264 ? 0.288 0.753 -10.480 1.00 85.88 264 PHE A CA 1
ATOM 2187 C C . PHE A 1 264 ? 0.571 -0.419 -11.430 1.00 85.88 264 PHE A C 1
ATOM 2189 O O . PHE A 1 264 ? -0.312 -1.246 -11.645 1.00 85.88 264 PHE A O 1
ATOM 2196 N N . ALA A 1 265 ? 1.788 -0.533 -11.972 1.00 89.19 265 ALA A N 1
ATOM 2197 C CA . ALA A 1 265 ? 2.174 -1.692 -12.776 1.00 89.19 265 ALA A CA 1
ATOM 2198 C C . ALA A 1 265 ? 2.209 -2.985 -11.943 1.00 89.19 265 ALA A C 1
ATOM 2200 O O . ALA A 1 265 ? 1.772 -4.032 -12.419 1.00 89.19 265 ALA A O 1
ATOM 2201 N N . LEU A 1 266 ? 2.675 -2.908 -10.692 1.00 90.25 266 LEU A N 1
ATOM 2202 C CA . LEU A 1 266 ? 2.625 -4.034 -9.759 1.00 90.25 266 LEU A CA 1
ATOM 2203 C C . LEU A 1 266 ? 1.193 -4.419 -9.387 1.00 90.25 266 LEU A C 1
ATOM 2205 O O . LEU A 1 266 ? 0.908 -5.604 -9.265 1.00 90.25 266 LEU A O 1
ATOM 2209 N N . VAL A 1 267 ? 0.284 -3.448 -9.262 1.00 91.62 267 VAL A N 1
ATOM 2210 C CA . VAL A 1 267 ? -1.142 -3.736 -9.042 1.00 91.62 267 VAL A CA 1
ATOM 2211 C C . VAL A 1 267 ? -1.718 -4.581 -10.170 1.00 91.62 267 VAL A C 1
ATOM 2213 O O . VAL A 1 267 ? -2.387 -5.573 -9.903 1.00 91.62 267 VAL A O 1
ATOM 2216 N N . ASP A 1 268 ? -1.429 -4.235 -11.425 1.00 92.19 268 ASP A N 1
ATOM 2217 C CA . ASP A 1 268 ? -1.907 -5.016 -12.571 1.00 92.19 268 ASP A CA 1
ATOM 2218 C C . ASP A 1 268 ? -1.373 -6.468 -12.522 1.00 92.19 268 ASP A C 1
ATOM 2220 O O . ASP A 1 268 ? -2.071 -7.412 -12.891 1.00 92.19 268 ASP A O 1
ATOM 2224 N N . LEU A 1 269 ? -0.146 -6.660 -12.024 1.00 93.56 269 LEU A N 1
ATOM 2225 C CA . LEU A 1 269 ? 0.469 -7.976 -11.829 1.00 93.56 269 LEU A CA 1
ATOM 2226 C C . LEU A 1 269 ? -0.189 -8.747 -10.673 1.00 93.56 269 LEU A C 1
ATOM 2228 O O . LEU A 1 269 ? -0.501 -9.926 -10.828 1.00 93.56 269 LEU A O 1
ATOM 2232 N N . VAL A 1 270 ? -0.462 -8.080 -9.552 1.00 93.75 270 VAL A N 1
ATOM 2233 C CA . VAL A 1 270 ? -1.188 -8.637 -8.401 1.00 93.75 270 VAL A CA 1
ATOM 2234 C C . VAL A 1 270 ? -2.588 -9.099 -8.806 1.00 93.75 270 VAL A C 1
ATOM 2236 O O . VAL A 1 270 ? -2.944 -10.245 -8.547 1.00 93.75 270 VAL A O 1
ATOM 2239 N N . LEU A 1 271 ? -3.352 -8.268 -9.521 1.00 94.12 271 LEU A N 1
ATOM 2240 C CA . LEU A 1 271 ? -4.675 -8.635 -10.043 1.00 94.12 271 LEU A CA 1
ATOM 2241 C C . LEU A 1 271 ? -4.602 -9.856 -10.971 1.00 94.12 271 LEU A C 1
ATOM 2243 O O . LEU A 1 271 ? -5.467 -10.736 -10.943 1.00 94.12 271 LEU A O 1
ATOM 2247 N N . LYS A 1 272 ? -3.525 -9.972 -11.755 1.00 93.62 272 LYS A N 1
ATOM 2248 C CA . LYS A 1 272 ? -3.290 -11.158 -12.577 1.00 93.62 272 LYS A CA 1
ATOM 2249 C C . LYS A 1 272 ? -3.047 -12.412 -11.734 1.00 93.62 272 LYS A C 1
ATOM 2251 O O . LYS A 1 272 ? -3.631 -13.449 -12.038 1.00 93.62 272 LYS A O 1
ATOM 2256 N N . LEU A 1 273 ? -2.253 -12.334 -10.668 1.00 93.94 273 LEU A N 1
ATOM 2257 C CA . LEU A 1 273 ? -2.042 -13.465 -9.756 1.00 93.94 273 LEU A CA 1
ATOM 2258 C C . LEU A 1 273 ? -3.338 -13.867 -9.034 1.00 93.94 273 LEU A C 1
ATOM 2260 O O . LEU A 1 273 ? -3.659 -15.055 -8.990 1.00 93.94 273 LEU A O 1
ATOM 2264 N N . ILE A 1 274 ? -4.132 -12.886 -8.582 1.00 93.88 274 ILE A N 1
ATOM 2265 C CA . ILE A 1 274 ? -5.459 -13.117 -7.994 1.00 93.88 274 ILE A CA 1
ATOM 2266 C C . ILE A 1 274 ? -6.343 -13.864 -8.995 1.00 93.88 274 ILE A C 1
ATOM 2268 O O . ILE A 1 274 ? -6.850 -14.940 -8.683 1.00 93.88 274 ILE A O 1
ATOM 2272 N N . SER A 1 275 ? -6.485 -13.369 -10.231 1.00 93.00 275 SER A N 1
ATOM 2273 C CA . SER A 1 275 ? -7.336 -14.010 -11.249 1.00 93.00 275 SER A CA 1
ATOM 2274 C C . SER A 1 275 ? -6.935 -15.461 -11.564 1.00 93.00 275 SER A C 1
ATOM 2276 O O . SER A 1 275 ? -7.821 -16.268 -11.840 1.00 93.00 275 SER A O 1
ATOM 2278 N N . ASN A 1 276 ? -5.657 -15.824 -11.399 1.00 92.25 276 ASN A N 1
ATOM 2279 C CA . ASN A 1 276 ? -5.124 -17.172 -11.634 1.00 92.25 276 ASN A CA 1
ATOM 2280 C C . ASN A 1 276 ? -5.036 -18.064 -10.375 1.00 92.25 276 ASN A C 1
ATOM 2282 O O . ASN A 1 276 ? -4.505 -19.165 -10.461 1.00 92.25 276 ASN A O 1
ATOM 2286 N N . ASN A 1 277 ? -5.570 -17.632 -9.225 1.00 89.81 277 ASN A N 1
ATOM 2287 C CA . ASN A 1 277 ? -5.566 -18.388 -7.959 1.00 89.81 277 ASN A CA 1
ATOM 2288 C C . ASN A 1 277 ? -4.161 -18.771 -7.449 1.00 89.81 277 ASN A C 1
ATOM 2290 O O . ASN A 1 277 ? -3.997 -19.785 -6.771 1.00 89.81 277 ASN A O 1
ATOM 2294 N N . VAL A 1 278 ? -3.148 -17.961 -7.757 1.00 89.12 278 VAL A N 1
ATOM 2295 C CA . VAL A 1 278 ? -1.786 -18.147 -7.242 1.00 89.12 278 VAL A CA 1
ATOM 2296 C C . VAL A 1 278 ? -1.716 -17.474 -5.878 1.00 89.12 278 VAL A C 1
ATOM 2298 O O . VAL A 1 278 ? -1.667 -16.253 -5.811 1.00 89.12 278 VAL A O 1
ATOM 2301 N N . GLU A 1 279 ? -1.797 -18.239 -4.792 1.00 88.94 279 GLU A N 1
ATOM 2302 C CA . GLU A 1 279 ? -2.021 -17.678 -3.454 1.00 88.94 279 GLU A CA 1
ATOM 2303 C C . GLU A 1 279 ? -0.726 -17.367 -2.684 1.00 88.94 279 GLU A C 1
ATOM 2305 O O . GLU A 1 279 ? -0.569 -16.260 -2.170 1.00 88.94 279 GLU A O 1
ATOM 2310 N N . GLU A 1 280 ? 0.207 -18.316 -2.579 1.00 87.88 280 GLU A N 1
ATOM 2311 C CA . GLU A 1 280 ? 1.398 -18.175 -1.726 1.00 87.88 280 GLU A CA 1
ATOM 2312 C C . GLU A 1 280 ? 2.301 -17.029 -2.203 1.00 87.88 280 GLU A C 1
ATOM 2314 O O . GLU A 1 280 ? 2.616 -16.105 -1.447 1.00 87.88 280 GLU A O 1
ATOM 2319 N N . GLU A 1 281 ? 2.638 -17.027 -3.491 1.00 88.62 281 GLU A N 1
ATOM 2320 C CA . GLU A 1 281 ? 3.478 -16.011 -4.117 1.00 88.62 281 GLU A CA 1
ATOM 2321 C C . GLU A 1 281 ? 2.813 -14.631 -4.155 1.00 88.62 281 GLU A C 1
ATOM 2323 O O . GLU A 1 281 ? 3.489 -13.606 -4.034 1.00 88.62 281 GLU A O 1
ATOM 2328 N N . LEU A 1 282 ? 1.484 -14.596 -4.301 1.00 90.62 282 LEU A N 1
ATOM 2329 C CA . LEU A 1 282 ? 0.690 -13.371 -4.264 1.00 90.62 282 LEU A CA 1
ATOM 2330 C C . LEU A 1 282 ? 0.837 -12.671 -2.917 1.00 90.62 282 LEU A C 1
ATOM 2332 O O . LEU A 1 282 ? 1.191 -11.493 -2.882 1.00 90.62 282 LEU A O 1
ATOM 2336 N N . PHE A 1 283 ? 0.585 -13.380 -1.814 1.00 89.75 283 PHE A N 1
ATOM 2337 C CA . PHE A 1 283 ? 0.660 -12.782 -0.482 1.00 89.75 283 PHE A CA 1
ATOM 2338 C C . PHE A 1 283 ? 2.096 -12.418 -0.095 1.00 89.75 283 PHE A C 1
ATOM 2340 O O . PHE A 1 283 ? 2.302 -11.413 0.584 1.00 89.75 283 PHE A O 1
ATOM 2347 N N . ASP A 1 284 ? 3.097 -13.157 -0.576 1.00 86.44 284 ASP A N 1
ATOM 2348 C CA . ASP A 1 284 ? 4.509 -12.821 -0.370 1.00 86.44 284 ASP A CA 1
ATOM 2349 C C . ASP A 1 284 ? 4.926 -11.529 -1.112 1.00 86.44 284 ASP A C 1
ATOM 2351 O O . ASP A 1 284 ? 5.628 -10.664 -0.563 1.00 86.44 284 ASP A O 1
ATOM 2355 N N . LEU A 1 285 ? 4.437 -11.339 -2.345 1.00 88.31 285 LEU A N 1
ATOM 2356 C CA . LEU A 1 285 ? 4.650 -10.113 -3.117 1.00 88.31 285 LEU A CA 1
ATOM 2357 C C . LEU A 1 285 ? 3.890 -8.922 -2.521 1.00 88.31 285 LEU A C 1
ATOM 2359 O O . LEU A 1 285 ? 4.494 -7.878 -2.278 1.00 88.31 285 LEU A O 1
ATOM 2363 N N . ILE A 1 286 ? 2.596 -9.088 -2.237 1.00 87.81 286 ILE A N 1
ATOM 2364 C CA . ILE A 1 286 ? 1.745 -8.082 -1.588 1.00 87.81 286 ILE A CA 1
ATOM 2365 C C . ILE A 1 286 ? 2.375 -7.655 -0.259 1.00 87.81 286 ILE A C 1
ATOM 2367 O O . ILE A 1 286 ? 2.550 -6.466 -0.009 1.00 87.81 286 ILE A O 1
ATOM 2371 N N . ASN A 1 287 ? 2.810 -8.597 0.579 1.00 84.56 287 ASN A N 1
ATOM 2372 C CA . ASN A 1 287 ? 3.483 -8.257 1.827 1.00 84.56 287 ASN A CA 1
ATOM 2373 C C . ASN A 1 287 ? 4.766 -7.449 1.577 1.00 84.56 287 ASN A C 1
ATOM 2375 O O . ASN A 1 287 ? 5.046 -6.533 2.331 1.00 84.56 287 ASN A O 1
ATOM 2379 N N . SER A 1 288 ? 5.518 -7.701 0.503 1.00 82.69 288 SER A N 1
ATOM 2380 C CA . SER A 1 288 ? 6.682 -6.865 0.163 1.00 82.69 288 SER A CA 1
ATOM 2381 C C . SER A 1 288 ? 6.286 -5.449 -0.280 1.00 82.69 288 SER A C 1
ATOM 2383 O O . SER A 1 288 ? 7.002 -4.499 0.031 1.00 82.69 288 SER A O 1
ATOM 2385 N N . MET A 1 289 ? 5.151 -5.305 -0.976 1.00 80.69 289 MET A N 1
ATOM 2386 C CA . MET A 1 289 ? 4.618 -4.020 -1.451 1.00 80.69 289 MET A CA 1
ATOM 2387 C C . MET A 1 289 ? 4.026 -3.162 -0.330 1.00 80.69 289 MET A C 1
ATOM 2389 O O . MET A 1 2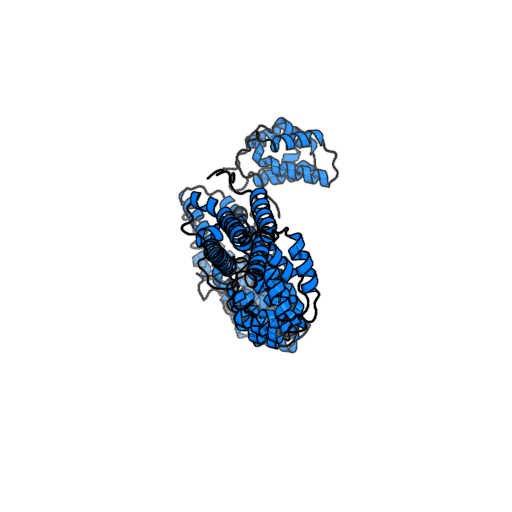89 ? 4.173 -1.944 -0.356 1.00 80.69 289 MET A O 1
ATOM 2393 N N . TYR A 1 290 ? 3.345 -3.784 0.637 1.00 73.88 290 TYR A N 1
ATOM 2394 C CA . TYR A 1 290 ? 2.561 -3.077 1.659 1.00 73.88 290 TYR A CA 1
ATOM 2395 C C . TYR A 1 290 ? 3.098 -3.215 3.073 1.00 73.88 290 TYR A C 1
ATOM 2397 O O . TYR A 1 290 ? 2.525 -2.604 3.981 1.00 73.88 290 TYR A O 1
ATOM 2405 N N . ALA A 1 291 ? 4.148 -4.016 3.287 1.00 69.94 291 ALA A N 1
ATOM 2406 C CA . ALA A 1 291 ? 4.833 -4.029 4.566 1.00 69.94 291 ALA A CA 1
ATOM 2407 C C . ALA A 1 291 ? 5.309 -2.612 4.837 1.00 69.94 291 ALA A C 1
ATOM 2409 O O . ALA A 1 291 ? 6.172 -2.071 4.144 1.00 69.94 291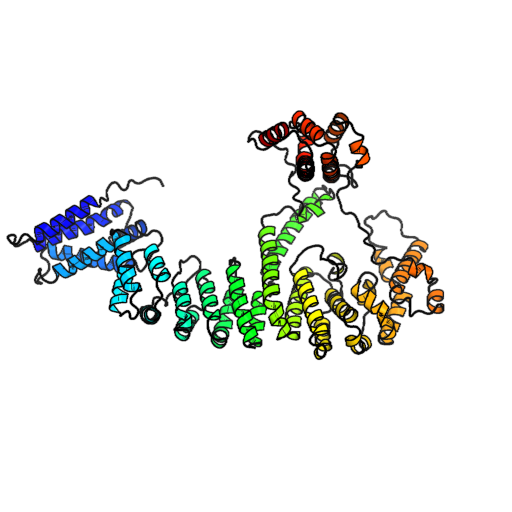 ALA A O 1
ATOM 2410 N N . ILE A 1 292 ? 4.737 -2.025 5.877 1.00 64.69 292 ILE A N 1
ATOM 2411 C CA . ILE A 1 292 ? 5.257 -0.794 6.426 1.00 64.69 292 ILE A CA 1
ATOM 2412 C C . ILE A 1 292 ? 6.662 -1.146 6.932 1.00 64.69 292 ILE A C 1
ATOM 2414 O O . ILE A 1 292 ? 6.812 -1.992 7.810 1.00 64.69 292 ILE A O 1
ATOM 2418 N N . LYS A 1 293 ? 7.706 -0.584 6.320 1.00 65.81 293 LYS A N 1
ATOM 2419 C CA . LYS A 1 293 ? 9.100 -0.873 6.686 1.00 65.81 293 LYS A CA 1
ATOM 2420 C C . LYS A 1 293 ? 9.544 0.054 7.802 1.00 65.81 293 LYS A C 1
ATOM 2422 O O . LYS A 1 293 ? 9.149 1.216 7.842 1.00 65.81 293 LYS A O 1
ATOM 2427 N N . GLU A 1 294 ? 10.429 -0.436 8.669 1.00 57.66 294 GLU A N 1
ATOM 2428 C CA . GLU A 1 294 ? 11.043 0.410 9.696 1.00 57.66 294 GLU A CA 1
ATOM 2429 C C . GLU A 1 294 ? 11.737 1.634 9.101 1.00 57.66 294 GLU A C 1
ATOM 2431 O O . GLU A 1 294 ? 11.780 2.647 9.766 1.00 57.66 294 GLU A O 1
ATOM 2436 N N . GLU A 1 295 ? 12.282 1.564 7.885 1.00 55.44 295 GLU A N 1
ATOM 2437 C CA . GLU A 1 295 ? 12.939 2.699 7.221 1.00 55.44 295 GLU A CA 1
ATOM 2438 C C . GLU A 1 295 ? 11.952 3.815 6.853 1.00 55.44 295 GLU A C 1
ATOM 2440 O O . GLU A 1 295 ? 12.228 4.977 7.136 1.00 55.44 295 GLU A O 1
ATOM 2445 N N . ILE A 1 296 ? 10.768 3.454 6.338 1.00 53.81 296 ILE A N 1
ATOM 2446 C CA . ILE A 1 296 ? 9.655 4.388 6.081 1.00 53.81 296 ILE A CA 1
ATOM 2447 C C . ILE A 1 296 ? 9.248 5.065 7.394 1.00 53.81 296 ILE A C 1
ATOM 2449 O O . ILE A 1 296 ? 9.081 6.276 7.464 1.00 53.81 296 ILE A O 1
ATOM 2453 N N . LEU A 1 297 ? 9.182 4.283 8.470 1.00 51.09 297 LEU A N 1
ATOM 2454 C CA . LEU A 1 297 ? 8.812 4.782 9.787 1.00 51.09 297 LEU A CA 1
ATOM 2455 C C . LEU A 1 297 ? 9.975 5.454 10.557 1.00 51.09 297 LEU A C 1
ATOM 2457 O O . LEU A 1 297 ? 9.744 6.152 11.538 1.00 51.09 297 LEU A O 1
ATOM 2461 N N . LYS A 1 298 ? 11.238 5.252 10.159 1.00 50.19 298 LYS A N 1
ATOM 2462 C CA . LYS A 1 298 ? 12.427 5.915 10.731 1.00 50.19 298 LYS A CA 1
ATOM 2463 C C . LYS A 1 298 ? 12.593 7.323 10.182 1.00 50.19 298 LYS A C 1
ATOM 2465 O O . LYS A 1 298 ? 13.165 8.152 10.879 1.00 50.19 298 LYS A O 1
ATOM 2470 N N . ASN A 1 299 ? 12.097 7.603 8.977 1.00 48.41 299 ASN A N 1
ATOM 2471 C CA . ASN A 1 299 ? 11.963 8.978 8.496 1.00 48.41 299 ASN A CA 1
ATOM 2472 C C . ASN A 1 299 ? 10.992 9.761 9.398 1.00 48.41 299 ASN A C 1
ATOM 2474 O O . ASN A 1 299 ? 11.350 10.838 9.867 1.00 48.41 299 ASN A O 1
ATOM 2478 N N . ASP A 1 300 ? 9.873 9.136 9.772 1.00 46.00 300 ASP A N 1
ATOM 2479 C CA . ASP A 1 300 ? 8.890 9.633 10.750 1.00 46.00 300 ASP A CA 1
ATOM 2480 C C . ASP A 1 300 ? 9.510 9.756 12.175 1.00 46.00 300 ASP A C 1
ATOM 2482 O O . ASP A 1 300 ? 9.365 10.762 12.870 1.00 46.00 300 ASP A O 1
ATOM 2486 N N . GLU A 1 301 ? 10.343 8.794 12.606 1.00 46.38 301 GLU A N 1
ATOM 2487 C CA . GLU A 1 301 ? 11.029 8.824 13.916 1.00 46.38 301 GLU A CA 1
ATOM 2488 C C . GLU A 1 301 ? 12.207 9.817 13.995 1.00 46.38 301 GLU A C 1
ATOM 2490 O O . GLU A 1 301 ? 12.453 10.391 15.055 1.00 46.38 301 GLU A O 1
ATOM 2495 N N . ASN A 1 302 ? 12.940 10.054 12.903 1.00 47.44 302 ASN A N 1
ATOM 2496 C CA . ASN A 1 302 ? 13.974 11.093 12.826 1.00 47.44 302 ASN A CA 1
ATOM 2497 C C . ASN A 1 302 ? 13.356 12.493 12.801 1.00 47.44 302 ASN A C 1
ATOM 2499 O O . ASN A 1 302 ? 13.931 13.404 13.401 1.00 47.44 302 ASN A O 1
ATOM 2503 N N . LEU A 1 303 ? 12.192 12.658 12.160 1.00 46.59 303 LEU A N 1
ATOM 2504 C CA . LEU A 1 303 ? 11.370 13.857 12.308 1.00 46.59 303 LEU A CA 1
ATOM 2505 C C . LEU A 1 303 ? 10.985 14.034 13.774 1.00 46.59 303 LEU A C 1
ATOM 2507 O O . LEU A 1 303 ? 11.315 15.056 14.365 1.00 46.59 303 LEU A O 1
ATOM 2511 N N . LYS A 1 304 ? 10.425 12.995 14.401 1.00 47.25 304 LYS A N 1
ATOM 2512 C CA . LYS A 1 304 ? 10.061 13.012 15.820 1.00 47.25 304 LYS A CA 1
ATOM 2513 C C . LYS A 1 304 ? 11.241 13.343 16.736 1.00 47.25 304 LYS A C 1
ATOM 2515 O O . LYS A 1 304 ? 11.081 14.126 17.657 1.00 47.25 304 LYS A O 1
ATOM 2520 N N . LYS A 1 305 ? 12.437 12.811 16.478 1.00 49.38 305 LYS A N 1
ATOM 2521 C CA . LYS A 1 305 ? 13.635 13.080 17.287 1.00 49.38 305 LYS A CA 1
ATOM 2522 C C . LYS A 1 305 ? 14.167 14.503 17.091 1.00 49.38 305 LYS A C 1
ATOM 2524 O O . LYS A 1 305 ? 14.581 15.128 18.060 1.00 49.38 305 LYS A O 1
ATOM 2529 N N . LYS A 1 306 ? 14.113 15.040 15.867 1.00 47.66 306 LYS A N 1
ATOM 2530 C CA . LYS A 1 306 ? 14.375 16.466 15.606 1.00 47.66 306 LYS A CA 1
ATOM 2531 C C . LYS A 1 306 ? 13.337 17.357 16.283 1.00 47.66 306 LYS A C 1
ATOM 2533 O O . LYS A 1 306 ? 13.710 18.373 16.856 1.00 47.66 306 LYS A O 1
ATOM 2538 N N . MET A 1 307 ? 12.063 16.967 16.251 1.00 39.88 307 MET A N 1
ATOM 2539 C CA . MET A 1 307 ? 10.980 17.661 16.946 1.00 39.88 307 MET A CA 1
ATOM 2540 C C . MET A 1 307 ? 11.221 17.631 18.458 1.00 39.88 307 MET A C 1
ATOM 2542 O O . MET A 1 307 ? 11.177 18.685 19.077 1.00 39.88 307 MET A O 1
ATOM 2546 N N . ASP A 1 308 ? 11.568 16.479 19.038 1.00 45.38 308 ASP A N 1
ATOM 2547 C CA . ASP A 1 308 ? 11.891 16.310 20.461 1.00 45.38 308 ASP A CA 1
ATOM 2548 C C . ASP A 1 308 ? 13.127 17.148 20.872 1.00 45.38 308 ASP A C 1
ATOM 2550 O O . ASP A 1 308 ? 13.106 17.809 21.906 1.00 45.38 308 ASP A O 1
ATOM 2554 N N . GLU A 1 309 ? 14.173 17.232 20.037 1.00 48.38 309 GLU A N 1
ATOM 2555 C CA . GLU A 1 309 ? 15.339 18.107 20.274 1.00 48.38 309 GLU A CA 1
ATOM 2556 C C . GLU A 1 309 ? 15.000 19.610 20.176 1.00 48.38 309 GLU A C 1
ATOM 2558 O O . GLU A 1 309 ? 15.582 20.435 20.889 1.00 48.38 309 GLU A O 1
ATOM 2563 N N . ILE A 1 310 ? 14.056 19.987 19.308 1.00 46.22 310 ILE A N 1
ATOM 2564 C CA . ILE A 1 310 ? 13.514 21.353 19.210 1.00 46.22 310 ILE A CA 1
ATOM 2565 C C . ILE A 1 310 ? 12.617 21.662 20.421 1.00 46.22 310 ILE A C 1
ATOM 2567 O O . ILE A 1 310 ? 12.678 22.773 20.957 1.00 46.22 310 ILE A O 1
ATOM 2571 N N . PHE A 1 311 ? 11.834 20.683 20.887 1.00 40.34 311 PHE A N 1
ATOM 2572 C CA . PHE A 1 311 ? 11.012 20.769 22.094 1.00 40.34 311 PHE A CA 1
ATOM 2573 C C . PHE A 1 311 ? 11.871 20.968 23.344 1.00 40.34 311 PHE A C 1
ATOM 2575 O O . PHE A 1 311 ? 11.605 21.898 24.104 1.00 40.34 311 PHE A O 1
ATOM 2582 N N . ASP A 1 312 ? 12.926 20.172 23.531 1.00 45.09 312 ASP A N 1
ATOM 2583 C CA . ASP A 1 312 ? 13.809 20.265 24.700 1.00 45.09 312 ASP A CA 1
ATOM 2584 C C . ASP A 1 312 ? 14.565 21.609 24.737 1.00 45.09 312 ASP A C 1
ATOM 2586 O O . ASP A 1 312 ? 14.621 22.265 25.779 1.00 45.09 312 ASP A O 1
ATOM 2590 N N . LYS A 1 313 ? 15.050 22.107 23.588 1.00 43.09 313 LYS A N 1
ATOM 2591 C CA . LYS A 1 313 ? 15.708 23.429 23.498 1.00 43.09 313 LYS A CA 1
ATOM 2592 C C . LYS A 1 313 ? 14.767 24.615 23.729 1.00 43.09 313 LYS A C 1
ATOM 2594 O O . LYS A 1 313 ? 15.218 25.666 24.185 1.00 43.09 313 LYS A O 1
ATOM 2599 N N . ARG A 1 314 ? 13.476 24.500 23.401 1.00 40.44 314 ARG A N 1
ATOM 2600 C CA . ARG A 1 314 ? 12.475 25.543 23.710 1.00 40.44 314 ARG A CA 1
ATOM 2601 C C . ARG A 1 314 ? 11.984 25.453 25.156 1.00 40.44 314 ARG A C 1
ATOM 2603 O O . ARG A 1 314 ? 11.733 26.492 25.763 1.00 40.44 314 ARG A O 1
ATOM 2610 N N . TRP A 1 315 ? 11.944 24.250 25.732 1.00 40.06 315 TRP A N 1
ATOM 2611 C CA . TRP A 1 315 ? 11.605 24.014 27.138 1.00 40.06 315 TRP A CA 1
ATOM 2612 C C . TRP A 1 315 ? 12.610 24.659 28.104 1.00 40.06 315 TRP A C 1
ATOM 2614 O O . TRP A 1 315 ? 12.210 25.241 29.112 1.00 40.06 315 TRP A O 1
ATOM 2624 N N . GLU A 1 316 ? 13.906 24.628 27.781 1.00 41.16 316 GLU A N 1
ATOM 2625 C CA . GLU A 1 316 ? 14.950 25.292 28.579 1.00 41.16 316 GLU A CA 1
ATOM 2626 C C . GLU A 1 316 ? 14.902 26.831 28.505 1.00 41.16 316 GLU A C 1
ATOM 2628 O O . GLU A 1 316 ? 15.349 27.500 29.435 1.00 41.16 316 GLU A O 1
ATOM 2633 N N . ASN A 1 317 ? 14.302 27.402 27.454 1.00 37.81 317 ASN A N 1
ATOM 2634 C CA . ASN A 1 317 ? 14.267 28.850 27.208 1.00 37.81 317 ASN A CA 1
ATOM 2635 C C . ASN A 1 317 ? 12.988 29.558 27.698 1.00 37.81 317 ASN A C 1
ATOM 2637 O O . ASN A 1 317 ? 12.834 30.755 27.474 1.00 37.81 317 ASN A O 1
ATOM 2641 N N . GLY A 1 318 ? 12.071 28.861 28.377 1.00 35.75 318 GLY A N 1
ATOM 2642 C CA . GLY A 1 318 ? 10.947 29.482 29.098 1.00 35.75 318 GLY A CA 1
ATOM 2643 C C . GLY A 1 318 ? 9.823 30.096 28.248 1.00 35.75 318 GLY A C 1
ATOM 2644 O O . GLY A 1 318 ? 8.838 30.560 28.819 1.00 35.75 318 GLY A O 1
ATOM 2645 N N . ASN A 1 319 ? 9.909 30.055 26.917 1.00 37.56 319 ASN A N 1
ATOM 2646 C CA . ASN A 1 319 ? 8.838 30.498 26.022 1.00 37.56 319 ASN A CA 1
ATOM 2647 C C . ASN A 1 319 ? 7.887 29.331 25.740 1.00 37.56 319 ASN A C 1
ATOM 2649 O O . ASN A 1 319 ? 8.112 28.538 24.826 1.00 37.56 319 ASN A O 1
ATOM 2653 N N . ILE A 1 320 ? 6.842 29.208 26.560 1.00 38.97 320 ILE A N 1
ATOM 2654 C CA . ILE A 1 320 ? 5.697 28.342 26.271 1.00 38.97 320 ILE A CA 1
ATOM 2655 C C . ILE A 1 320 ? 4.470 29.234 26.138 1.00 38.97 320 ILE A C 1
ATOM 2657 O O . ILE A 1 320 ? 3.753 29.480 27.107 1.00 38.97 320 ILE A O 1
ATOM 2661 N N . ASP A 1 321 ? 4.208 29.686 24.924 1.00 39.78 321 ASP A N 1
ATOM 2662 C CA . ASP A 1 321 ? 2.860 29.941 24.459 1.00 39.78 321 ASP A CA 1
ATOM 2663 C C . ASP A 1 321 ? 2.256 28.630 23.924 1.00 39.78 321 ASP A C 1
ATOM 2665 O O . ASP A 1 321 ? 2.908 27.760 23.341 1.00 39.78 321 ASP A O 1
ATOM 2669 N N . GLN A 1 322 ? 0.962 28.455 24.182 1.00 39.22 322 GLN A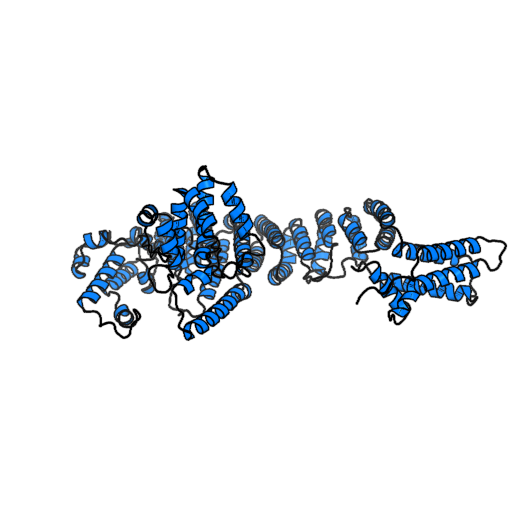 N 1
ATOM 2670 C CA . GLN A 1 322 ? 0.166 27.246 23.919 1.00 39.22 322 GLN A CA 1
ATOM 2671 C C . GLN A 1 322 ? 0.102 26.843 22.428 1.00 39.22 322 GLN A C 1
ATOM 2673 O O . GLN A 1 322 ? -0.434 25.790 22.080 1.00 39.22 322 GLN A O 1
ATOM 2678 N N . TYR A 1 323 ? 0.692 27.665 21.562 1.00 41.00 323 TYR A N 1
ATOM 2679 C CA . TYR A 1 323 ? 0.860 27.494 20.125 1.00 41.00 323 TYR A CA 1
ATOM 2680 C C . TYR A 1 323 ? 1.916 26.474 19.712 1.00 41.00 323 TYR A C 1
ATOM 2682 O O . TYR A 1 323 ? 1.857 25.954 18.596 1.00 41.00 323 TYR A O 1
ATOM 2690 N N . GLY A 1 324 ? 2.816 26.102 20.623 1.00 36.41 324 GLY A N 1
ATOM 2691 C CA . GLY A 1 324 ? 3.803 25.048 20.392 1.00 36.41 324 GLY A CA 1
ATOM 2692 C C . GLY A 1 324 ? 3.223 23.636 20.242 1.00 36.41 324 GLY A C 1
ATOM 2693 O O . GLY A 1 324 ? 3.992 22.703 20.097 1.00 36.41 324 GLY A O 1
ATOM 2694 N N . MET A 1 325 ? 1.902 23.437 20.300 1.00 34.94 325 MET A N 1
ATOM 2695 C CA . MET A 1 325 ? 1.265 22.148 19.975 1.00 34.94 325 MET A CA 1
ATOM 2696 C C . MET A 1 325 ? 0.542 22.153 18.622 1.00 34.94 325 MET A C 1
ATOM 2698 O O . MET A 1 325 ? 0.332 21.081 18.067 1.00 34.94 325 MET A O 1
ATOM 2702 N N . ASN A 1 326 ? 0.189 23.326 18.080 1.00 33.53 326 ASN A N 1
ATOM 2703 C CA . ASN A 1 326 ? -0.525 23.434 16.802 1.00 33.53 326 ASN A CA 1
ATOM 2704 C C . ASN A 1 326 ? 0.415 23.692 15.612 1.00 33.53 326 ASN A C 1
ATOM 2706 O O . ASN A 1 326 ? 0.140 23.188 14.529 1.00 33.53 326 ASN A O 1
ATOM 2710 N N . SER A 1 327 ? 1.541 24.399 15.789 1.00 35.50 327 SER A N 1
ATOM 2711 C CA . SER A 1 327 ? 2.494 24.634 14.682 1.00 35.50 327 SER A CA 1
ATOM 2712 C C . SER A 1 327 ? 3.325 23.402 14.305 1.00 35.50 327 SER A C 1
ATOM 2714 O O . SER A 1 327 ? 3.748 23.282 13.160 1.00 35.50 327 SER A O 1
ATOM 2716 N N . LEU A 1 328 ? 3.471 22.426 15.212 1.00 35.25 328 LEU A N 1
ATOM 2717 C CA . LEU A 1 328 ? 4.125 21.142 14.912 1.00 35.25 328 LEU A CA 1
ATOM 2718 C C . LEU A 1 328 ? 3.313 20.213 13.997 1.00 35.25 328 LEU A C 1
ATOM 2720 O O . LEU A 1 328 ? 3.825 19.168 13.609 1.00 35.25 328 LEU A O 1
ATOM 2724 N N . TYR A 1 329 ? 2.076 20.582 13.653 1.00 38.12 329 TYR A N 1
ATOM 2725 C CA . TYR A 1 329 ? 1.255 19.862 12.677 1.00 38.12 329 TYR A CA 1
ATOM 2726 C C . TYR A 1 329 ? 1.142 20.571 11.320 1.00 38.12 329 TYR A C 1
ATOM 2728 O O . TYR A 1 329 ? 0.434 20.053 10.463 1.00 38.12 329 TYR A O 1
ATOM 2736 N N . GLN A 1 330 ? 1.741 21.756 11.124 1.00 35.03 330 GLN A N 1
ATOM 2737 C CA . GLN A 1 330 ? 1.481 22.552 9.911 1.00 35.03 330 GLN A CA 1
ATOM 2738 C C . GLN A 1 330 ? 2.701 23.215 9.257 1.00 35.03 330 GLN A C 1
ATOM 2740 O O . GLN A 1 330 ? 2.626 23.546 8.074 1.00 35.03 330 GLN A O 1
ATOM 2745 N N . GLU A 1 331 ? 3.831 23.390 9.945 1.00 32.16 331 GLU A N 1
ATOM 2746 C CA . GLU A 1 331 ? 4.997 24.077 9.367 1.00 32.16 331 GLU A CA 1
ATOM 2747 C C . GLU A 1 331 ? 6.221 23.157 9.261 1.00 32.16 331 GLU A C 1
ATOM 2749 O O . GLU A 1 331 ? 7.182 23.308 10.001 1.00 32.16 331 GLU A O 1
ATOM 2754 N N . ASP A 1 332 ? 6.180 22.200 8.325 1.00 35.69 332 ASP A N 1
ATOM 2755 C CA . ASP A 1 332 ? 7.373 21.596 7.695 1.00 35.69 332 ASP A CA 1
ATOM 2756 C C . ASP A 1 332 ? 6.993 20.930 6.346 1.00 35.69 332 ASP A C 1
ATOM 2758 O O . ASP A 1 332 ? 7.106 19.725 6.104 1.00 35.69 332 ASP A O 1
ATOM 2762 N N . LEU A 1 333 ? 6.521 21.762 5.410 1.00 34.69 333 LEU A N 1
ATOM 2763 C CA . LEU A 1 333 ? 5.972 21.392 4.091 1.00 34.69 333 LEU A CA 1
ATOM 2764 C C . LEU A 1 333 ? 6.982 20.799 3.078 1.00 34.69 333 LEU A C 1
ATOM 2766 O O . LEU A 1 333 ? 6.656 20.639 1.902 1.00 34.69 333 LEU A O 1
ATOM 2770 N N . GLY A 1 334 ? 8.191 20.429 3.507 1.00 28.41 334 GLY A N 1
ATOM 2771 C CA . GLY A 1 334 ? 9.122 19.635 2.696 1.00 28.41 334 GLY A CA 1
ATOM 2772 C C . GLY A 1 334 ? 8.898 18.121 2.818 1.00 28.41 334 GLY A C 1
ATOM 2773 O O . GLY A 1 334 ? 9.056 17.405 1.831 1.00 28.41 334 GLY A O 1
ATOM 2774 N N . GLY A 1 335 ? 8.502 17.641 4.007 1.00 31.86 335 GLY A N 1
ATOM 2775 C CA . GLY A 1 335 ? 8.249 16.218 4.291 1.00 31.86 335 GLY A CA 1
ATOM 2776 C C . GLY A 1 335 ? 6.788 15.802 4.093 1.00 31.86 335 GLY A C 1
ATOM 2777 O O . GLY A 1 335 ? 6.514 14.727 3.560 1.00 31.86 335 GLY A O 1
ATOM 2778 N N . GLU A 1 336 ? 5.836 16.689 4.409 1.00 37.06 336 GLU A N 1
ATOM 2779 C CA . GLU A 1 336 ? 4.401 16.378 4.331 1.00 37.06 336 GLU A CA 1
ATOM 2780 C C . GLU A 1 336 ? 3.895 16.069 2.917 1.00 37.06 336 GLU A C 1
ATOM 2782 O O . GLU A 1 336 ? 2.955 15.291 2.760 1.00 37.06 336 GLU A O 1
ATOM 2787 N N . PHE A 1 337 ? 4.467 16.673 1.870 1.00 31.75 337 PHE A N 1
ATOM 2788 C CA . PHE A 1 337 ? 3.985 16.437 0.505 1.00 31.75 337 PHE A CA 1
ATOM 2789 C C . PHE A 1 337 ? 4.335 15.021 0.027 1.00 31.75 337 PHE A C 1
ATOM 2791 O O . PHE A 1 337 ? 3.516 14.372 -0.626 1.00 31.75 337 PHE A O 1
ATOM 2798 N N . GLN A 1 338 ? 5.516 14.513 0.404 1.00 37.34 338 GLN A N 1
ATOM 2799 C CA . GLN A 1 338 ? 5.903 13.128 0.138 1.00 37.34 338 GLN A CA 1
ATOM 2800 C C . GLN A 1 338 ? 5.035 12.168 0.954 1.00 37.34 338 GLN A C 1
ATOM 2802 O O . GLN A 1 338 ? 4.391 11.310 0.356 1.00 37.34 338 GLN A O 1
ATOM 2807 N N . GLU A 1 339 ? 4.880 12.385 2.261 1.00 46.50 339 GLU A N 1
ATOM 2808 C CA . GLU A 1 339 ? 4.066 11.514 3.121 1.00 46.50 339 GLU A CA 1
ATOM 2809 C C . GLU A 1 339 ? 2.576 11.494 2.729 1.00 46.50 339 GLU A C 1
ATOM 2811 O O . GLU A 1 339 ? 1.981 10.421 2.626 1.00 46.50 339 GLU A O 1
ATOM 2816 N N . LYS A 1 340 ? 1.960 12.645 2.414 1.00 47.59 340 LYS A N 1
ATOM 2817 C CA . LYS A 1 340 ? 0.564 12.708 1.932 1.00 47.59 340 LYS A CA 1
ATOM 2818 C C . LYS A 1 340 ? 0.408 12.024 0.571 1.00 47.59 340 LYS A C 1
ATOM 2820 O O . LYS A 1 340 ? -0.579 11.315 0.355 1.00 47.59 340 LYS A O 1
ATOM 2825 N N . SER A 1 341 ? 1.383 12.179 -0.331 1.00 54.50 341 SER A N 1
ATOM 2826 C CA . SER A 1 341 ? 1.380 11.474 -1.619 1.00 54.50 341 SER A CA 1
ATOM 2827 C C . SER A 1 341 ? 1.545 9.958 -1.454 1.00 54.50 341 SER A C 1
ATOM 2829 O O . SER A 1 341 ? 0.900 9.190 -2.172 1.00 54.50 341 SER A O 1
ATOM 2831 N N . GLU A 1 342 ? 2.335 9.514 -0.475 1.00 69.62 342 GLU A N 1
ATOM 2832 C CA . GLU A 1 342 ? 2.558 8.105 -0.160 1.00 69.62 342 GLU A CA 1
ATOM 2833 C C . GLU A 1 342 ? 1.329 7.470 0.494 1.00 69.62 342 GLU A C 1
ATOM 2835 O O . GLU A 1 342 ? 0.906 6.399 0.063 1.00 69.62 342 GLU A O 1
ATOM 2840 N N . VAL A 1 343 ? 0.693 8.145 1.458 1.00 77.44 343 VAL A N 1
ATOM 2841 C CA . VAL A 1 343 ? -0.558 7.696 2.096 1.00 77.44 343 VAL A CA 1
ATOM 2842 C C . VAL A 1 343 ? -1.688 7.596 1.067 1.00 77.44 343 VAL A C 1
ATOM 2844 O O . VAL A 1 343 ? -2.399 6.589 1.029 1.00 77.44 343 VAL A O 1
ATOM 2847 N N . TYR A 1 344 ? -1.829 8.594 0.187 1.00 80.81 344 TYR A N 1
ATOM 2848 C CA . TYR A 1 344 ? -2.811 8.562 -0.900 1.00 80.81 344 TYR A CA 1
ATOM 2849 C C . TYR A 1 344 ? -2.530 7.435 -1.901 1.00 80.81 344 TYR A C 1
ATOM 2851 O O . TYR A 1 344 ? -3.443 6.711 -2.304 1.00 80.81 344 TYR A O 1
ATOM 2859 N N . THR A 1 345 ? -1.266 7.260 -2.297 1.00 80.94 345 THR A N 1
ATOM 2860 C CA . THR A 1 345 ? -0.858 6.185 -3.211 1.00 80.94 345 THR A CA 1
ATOM 2861 C C . THR A 1 345 ? -1.123 4.818 -2.583 1.00 80.94 345 THR A C 1
ATOM 2863 O O . THR A 1 345 ? -1.683 3.944 -3.241 1.00 80.94 345 THR A O 1
ATOM 2866 N N . TYR A 1 346 ? -0.799 4.646 -1.300 1.00 83.81 346 TYR A N 1
ATOM 2867 C CA . TYR A 1 346 ? -1.045 3.424 -0.538 1.00 83.81 346 TYR A CA 1
ATOM 2868 C C . TYR A 1 346 ? -2.531 3.064 -0.496 1.00 83.81 346 TYR A C 1
ATOM 2870 O O . TYR A 1 346 ? -2.906 1.945 -0.846 1.00 83.81 346 TYR A O 1
ATOM 2878 N N . GLU A 1 347 ? -3.392 4.022 -0.147 1.00 88.81 347 GLU A N 1
ATOM 2879 C CA . GLU A 1 347 ? -4.840 3.819 -0.164 1.00 88.81 347 GLU A CA 1
ATOM 2880 C C . GLU A 1 347 ? -5.359 3.499 -1.569 1.00 88.81 347 GLU A C 1
ATOM 2882 O O . GLU A 1 347 ? -6.120 2.550 -1.740 1.00 88.81 347 GLU A O 1
ATOM 2887 N N . SER A 1 348 ? -4.945 4.270 -2.578 1.00 88.69 348 SER A N 1
ATOM 2888 C CA . SER A 1 348 ? -5.395 4.099 -3.966 1.00 88.69 348 SER A CA 1
ATOM 2889 C C . SER A 1 348 ? -5.072 2.706 -4.488 1.00 88.69 348 SER A C 1
ATOM 2891 O O . SER A 1 348 ? -5.874 2.081 -5.183 1.00 88.69 348 SER A O 1
ATOM 2893 N N . ILE A 1 349 ? -3.896 2.200 -4.126 1.00 87.75 349 ILE A N 1
ATOM 2894 C CA . ILE A 1 349 ? -3.487 0.850 -4.463 1.00 87.75 349 ILE A CA 1
ATOM 2895 C C . ILE A 1 349 ? -4.362 -0.182 -3.742 1.00 87.75 349 ILE A C 1
ATOM 2897 O O . ILE A 1 349 ? -4.873 -1.081 -4.410 1.00 87.75 349 ILE A O 1
ATOM 2901 N N . ILE A 1 350 ? -4.545 -0.065 -2.418 1.00 91.81 350 ILE A N 1
ATOM 2902 C CA . ILE A 1 350 ? -5.382 -0.999 -1.646 1.00 91.81 350 ILE A CA 1
ATOM 2903 C C . ILE A 1 350 ? -6.793 -1.035 -2.227 1.00 91.81 350 ILE A C 1
ATOM 2905 O O . ILE A 1 350 ? -7.279 -2.111 -2.553 1.00 91.81 350 ILE A O 1
ATOM 2909 N N . ARG A 1 351 ? -7.413 0.127 -2.459 1.00 93.69 351 ARG A N 1
ATOM 2910 C CA . ARG A 1 351 ? -8.757 0.231 -3.047 1.00 93.69 351 ARG A CA 1
ATOM 2911 C C . ARG A 1 351 ? -8.874 -0.460 -4.403 1.00 93.69 351 ARG A C 1
ATOM 2913 O O . ARG A 1 351 ? -9.940 -0.973 -4.722 1.00 93.69 351 ARG A O 1
ATOM 2920 N N . LYS A 1 352 ? -7.800 -0.481 -5.198 1.00 93.88 352 LYS A N 1
ATOM 2921 C CA . LYS A 1 352 ? -7.794 -1.134 -6.512 1.00 93.88 352 LYS A CA 1
ATOM 2922 C C . LYS A 1 352 ? -7.688 -2.660 -6.421 1.00 93.88 352 LYS A C 1
ATOM 2924 O O . LYS A 1 352 ? -8.229 -3.323 -7.294 1.00 93.88 352 LYS A O 1
ATOM 2929 N N . ILE A 1 353 ? -6.998 -3.214 -5.419 1.00 94.38 353 ILE A N 1
ATOM 2930 C CA . ILE A 1 353 ? -6.815 -4.676 -5.288 1.00 94.38 353 ILE A CA 1
ATOM 2931 C C . ILE A 1 353 ? -7.813 -5.345 -4.344 1.00 94.38 353 ILE A C 1
ATOM 2933 O O . ILE A 1 353 ? -8.049 -6.543 -4.464 1.00 94.38 353 ILE A O 1
ATOM 2937 N N . LEU A 1 354 ? -8.351 -4.599 -3.377 1.00 95.88 354 LEU A N 1
ATOM 2938 C CA . LEU A 1 354 ? -9.107 -5.159 -2.265 1.00 95.88 354 LEU A CA 1
ATOM 2939 C C . LEU A 1 354 ? -10.352 -5.937 -2.716 1.00 95.88 354 LEU A C 1
ATOM 2941 O O . LEU A 1 354 ? -10.506 -7.045 -2.209 1.00 95.88 354 LEU A O 1
ATOM 2945 N N . PRO A 1 355 ? -11.188 -5.460 -3.664 1.00 97.25 355 PRO A N 1
ATOM 2946 C CA . PRO A 1 355 ? -12.390 -6.189 -4.076 1.00 97.25 355 PRO A CA 1
ATOM 2947 C C . PRO A 1 355 ? -12.090 -7.607 -4.582 1.00 97.25 355 PRO A C 1
ATOM 2949 O O . PRO A 1 355 ? -12.651 -8.571 -4.066 1.00 97.25 355 PRO A O 1
ATOM 2952 N N . ASP A 1 356 ? -11.142 -7.752 -5.513 1.00 96.56 356 ASP A N 1
ATOM 2953 C CA . ASP A 1 356 ? -10.745 -9.062 -6.041 1.00 96.56 356 ASP A CA 1
ATOM 2954 C C . ASP A 1 356 ? -10.060 -9.929 -4.970 1.00 96.56 356 ASP A C 1
ATOM 2956 O O . ASP A 1 356 ? -10.221 -11.153 -4.934 1.00 96.56 356 ASP A O 1
ATOM 2960 N N . LEU A 1 357 ? -9.284 -9.301 -4.078 1.00 95.44 357 LEU A N 1
ATOM 2961 C CA . LEU A 1 357 ? -8.553 -10.003 -3.028 1.00 95.44 357 LEU A CA 1
ATOM 2962 C C . LEU A 1 357 ? -9.500 -10.595 -1.971 1.00 95.44 357 LEU A C 1
ATOM 2964 O O . LEU A 1 357 ? -9.318 -11.747 -1.578 1.00 95.44 357 LEU A O 1
ATOM 2968 N N . ILE A 1 358 ? -10.522 -9.850 -1.534 1.00 96.81 358 ILE A N 1
ATOM 2969 C CA . ILE A 1 358 ? -11.487 -10.324 -0.526 1.00 96.81 358 ILE A CA 1
ATOM 2970 C C . ILE A 1 358 ? -12.497 -11.303 -1.106 1.00 96.81 358 ILE A C 1
ATOM 2972 O O . ILE A 1 358 ? -12.929 -12.203 -0.390 1.00 96.81 358 ILE A O 1
ATOM 2976 N N . GLU A 1 359 ? -12.843 -11.162 -2.388 1.00 96.56 359 GLU A N 1
ATOM 2977 C CA . GLU A 1 359 ? -13.714 -12.110 -3.079 1.00 96.56 359 GLU A CA 1
ATOM 2978 C C . GLU A 1 359 ? -13.063 -13.495 -3.147 1.00 96.56 359 GLU A C 1
ATOM 2980 O O . GLU A 1 359 ? -13.721 -14.505 -2.892 1.00 96.56 359 GLU A O 1
ATOM 2985 N N . LYS A 1 360 ? -11.754 -13.551 -3.423 1.00 95.94 360 LYS A N 1
ATOM 2986 C CA . LYS A 1 360 ? -11.028 -14.820 -3.548 1.00 95.94 360 LYS A CA 1
ATOM 2987 C C . LYS A 1 360 ? -10.432 -15.352 -2.248 1.00 95.94 360 LYS A C 1
ATOM 2989 O O . LYS A 1 360 ? -10.469 -16.558 -2.013 1.00 95.94 360 LYS A O 1
ATOM 2994 N N . PHE A 1 361 ? -9.862 -14.484 -1.415 1.00 96.00 361 PHE A N 1
ATOM 2995 C CA . PHE A 1 361 ? -9.058 -14.862 -0.247 1.00 96.00 361 PHE A CA 1
ATOM 2996 C C . PHE A 1 361 ? -9.431 -14.047 1.005 1.00 96.00 361 PHE A C 1
ATOM 2998 O O . PHE A 1 361 ? -8.566 -13.386 1.591 1.00 96.00 361 PHE A O 1
ATOM 3005 N N . PRO A 1 362 ? -10.691 -14.078 1.474 1.00 96.81 362 PRO A N 1
ATOM 3006 C CA . PRO A 1 362 ? -11.174 -13.173 2.523 1.00 96.81 362 PRO A CA 1
ATOM 3007 C C . PRO A 1 362 ? -10.385 -13.270 3.841 1.00 96.81 362 PRO A C 1
ATOM 3009 O O . PRO A 1 362 ? -9.990 -12.248 4.400 1.00 96.81 362 PRO A O 1
ATOM 3012 N N . ILE A 1 363 ? -10.098 -14.487 4.328 1.00 97.12 363 ILE A N 1
ATOM 3013 C CA . ILE A 1 363 ? -9.379 -14.682 5.602 1.00 97.12 363 ILE A CA 1
ATOM 3014 C C . ILE A 1 363 ? -7.906 -14.290 5.491 1.00 97.12 363 ILE A C 1
ATOM 3016 O O . ILE A 1 363 ? -7.415 -13.561 6.349 1.00 97.12 363 ILE A O 1
ATOM 3020 N N . LYS A 1 364 ? -7.200 -14.709 4.432 1.00 95.56 364 LYS A N 1
ATOM 3021 C CA . LYS A 1 364 ? -5.787 -14.331 4.254 1.00 95.56 364 LYS A CA 1
ATOM 3022 C C . LYS A 1 364 ? -5.614 -12.833 4.004 1.00 95.56 364 LYS A C 1
ATOM 3024 O O . LYS A 1 364 ? -4.641 -12.246 4.472 1.00 95.56 364 LYS A O 1
ATOM 3029 N N . SER A 1 365 ? -6.579 -12.199 3.333 1.00 96.06 365 SER A N 1
ATOM 3030 C CA . SER A 1 365 ? -6.639 -10.737 3.216 1.00 96.06 365 SER A CA 1
ATOM 3031 C C . SER A 1 365 ? -6.698 -10.091 4.592 1.00 96.06 365 SER A C 1
ATOM 3033 O O . SER A 1 365 ? -5.882 -9.225 4.901 1.00 96.06 365 SER A O 1
ATOM 3035 N N . LEU A 1 366 ? -7.624 -10.547 5.444 1.00 97.31 366 LEU A N 1
ATOM 3036 C CA . LEU A 1 366 ? -7.747 -10.040 6.806 1.00 97.31 366 LEU A CA 1
ATOM 3037 C C . LEU A 1 366 ? -6.442 -10.239 7.590 1.00 97.31 366 LEU A C 1
ATOM 3039 O O . LEU A 1 366 ? -5.928 -9.278 8.153 1.00 97.31 366 LEU A O 1
ATOM 3043 N N . GLU A 1 367 ? -5.872 -11.445 7.574 1.00 96.06 367 GLU A N 1
ATOM 3044 C CA . GLU A 1 367 ? -4.611 -11.766 8.256 1.00 96.06 367 GLU A CA 1
ATOM 3045 C C . GLU A 1 367 ? -3.479 -10.804 7.858 1.00 96.06 367 GLU A C 1
ATOM 3047 O O . GLU A 1 367 ? -2.811 -10.231 8.722 1.00 96.06 367 GLU A O 1
ATOM 3052 N N . LEU A 1 368 ? -3.289 -10.577 6.556 1.00 93.75 368 LEU A N 1
ATOM 3053 C CA . LEU A 1 368 ? -2.281 -9.661 6.026 1.00 93.75 368 LEU A CA 1
ATOM 3054 C C . LEU A 1 368 ? -2.450 -8.240 6.581 1.00 93.75 368 LEU A C 1
ATOM 3056 O O . LEU A 1 368 ? -1.493 -7.648 7.092 1.00 93.75 368 LEU A O 1
ATOM 3060 N N . PHE A 1 369 ? -3.652 -7.672 6.466 1.00 94.69 369 PHE A N 1
ATOM 3061 C CA . PHE A 1 369 ? -3.883 -6.287 6.873 1.00 94.69 369 PHE A CA 1
ATOM 3062 C C . PHE A 1 369 ? -3.848 -6.126 8.395 1.00 94.69 369 PHE A C 1
ATOM 3064 O O . PHE A 1 369 ? -3.305 -5.133 8.882 1.00 94.69 369 PHE A O 1
ATOM 3071 N N . LEU A 1 370 ? -4.310 -7.120 9.162 1.00 95.56 370 LEU A N 1
ATOM 3072 C CA . LEU A 1 370 ? -4.178 -7.124 10.621 1.00 95.56 370 LEU A CA 1
ATOM 3073 C C . LEU A 1 370 ? -2.716 -7.235 11.065 1.00 95.56 370 LEU A C 1
ATOM 3075 O O . LEU A 1 370 ? -2.307 -6.540 11.998 1.00 95.56 370 LEU A O 1
ATOM 3079 N N . LYS A 1 371 ? -1.897 -8.038 10.376 1.00 93.25 371 LYS A N 1
ATOM 3080 C CA . LYS A 1 371 ? -0.454 -8.127 10.633 1.00 93.25 371 LYS A CA 1
ATOM 3081 C C . LYS A 1 371 ? 0.238 -6.783 10.409 1.00 93.25 371 LYS A C 1
ATOM 3083 O O . LYS A 1 371 ? 1.005 -6.350 11.273 1.00 93.25 371 LYS A O 1
ATOM 3088 N N . ASN A 1 372 ? -0.064 -6.106 9.302 1.00 89.38 372 ASN A N 1
ATOM 3089 C CA . ASN A 1 372 ? 0.477 -4.777 9.000 1.00 89.38 372 ASN A CA 1
ATOM 3090 C C . ASN A 1 372 ? -0.018 -3.716 9.991 1.00 89.38 372 ASN A C 1
ATOM 3092 O O . ASN A 1 372 ? 0.768 -2.888 10.455 1.00 89.38 372 ASN A O 1
ATOM 3096 N N . LEU A 1 373 ? -1.290 -3.782 10.392 1.00 91.56 373 LEU A N 1
ATOM 3097 C CA . LEU A 1 373 ? -1.853 -2.914 11.423 1.00 91.56 373 LEU A CA 1
ATOM 3098 C C . LEU A 1 373 ? -1.152 -3.114 12.769 1.00 91.56 373 LEU A C 1
ATOM 3100 O O . LEU A 1 373 ? -0.760 -2.141 13.410 1.00 91.56 373 LEU A O 1
ATOM 3104 N N . ASN A 1 374 ? -0.934 -4.363 13.183 1.00 91.31 374 ASN A N 1
ATOM 3105 C CA . ASN A 1 374 ? -0.245 -4.681 14.430 1.00 91.31 374 ASN A CA 1
ATOM 3106 C C . ASN A 1 374 ? 1.203 -4.184 14.409 1.00 91.31 374 ASN A C 1
ATOM 3108 O O . ASN A 1 374 ? 1.675 -3.615 15.393 1.00 91.31 374 ASN A O 1
ATOM 3112 N N . PHE A 1 375 ? 1.906 -4.379 13.292 1.00 85.88 375 PHE A N 1
ATOM 3113 C CA . PHE A 1 375 ? 3.254 -3.848 13.116 1.00 85.88 375 PHE A CA 1
ATOM 3114 C C . PHE A 1 375 ? 3.266 -2.321 13.258 1.00 85.88 375 PHE A C 1
ATOM 3116 O O . PHE A 1 375 ? 4.031 -1.790 14.060 1.00 85.88 375 PHE A O 1
ATOM 3123 N N . SER A 1 376 ? 2.358 -1.629 12.562 1.00 83.50 376 SER A N 1
ATOM 3124 C CA . SER A 1 376 ? 2.233 -0.172 12.635 1.00 83.50 376 SER A CA 1
ATOM 3125 C C . SER A 1 376 ? 1.964 0.309 14.062 1.00 83.50 376 SER A C 1
ATOM 3127 O O . SER A 1 376 ? 2.679 1.167 14.575 1.00 83.50 376 SER A O 1
ATOM 3129 N N . ILE A 1 377 ? 0.986 -0.289 14.750 1.00 84.50 377 ILE A N 1
ATOM 3130 C CA . ILE A 1 377 ? 0.656 0.047 16.139 1.00 84.50 377 ILE A CA 1
ATOM 3131 C C . ILE A 1 377 ? 1.879 -0.130 17.049 1.00 84.50 377 ILE A C 1
ATOM 3133 O O . ILE A 1 377 ? 2.193 0.764 17.832 1.00 84.50 377 ILE A O 1
ATOM 3137 N N . ASN A 1 378 ? 2.583 -1.259 16.952 1.00 83.25 378 ASN A N 1
ATOM 3138 C CA . ASN A 1 378 ? 3.731 -1.535 17.817 1.00 83.25 378 ASN A CA 1
ATOM 3139 C C . ASN A 1 378 ? 4.928 -0.630 17.519 1.00 83.25 378 ASN A C 1
ATOM 3141 O O . ASN A 1 378 ? 5.638 -0.254 18.451 1.00 83.25 378 ASN A O 1
ATOM 3145 N N . PHE A 1 379 ? 5.124 -0.226 16.263 1.00 76.81 379 PHE A N 1
ATOM 3146 C CA . PHE A 1 379 ? 6.167 0.729 15.913 1.00 76.81 379 PHE A CA 1
ATOM 3147 C C . PHE A 1 379 ? 5.947 2.088 16.592 1.00 76.81 379 PHE A C 1
ATOM 3149 O O . PHE A 1 379 ? 6.866 2.631 17.202 1.00 76.81 379 PHE A O 1
ATOM 3156 N N . PHE A 1 380 ? 4.726 2.627 16.565 1.00 69.31 380 PHE A N 1
ATOM 3157 C CA . PHE A 1 380 ? 4.438 3.907 17.229 1.00 69.31 380 PHE A CA 1
ATOM 3158 C C . PHE A 1 380 ? 4.489 3.814 18.762 1.00 69.31 380 PHE A C 1
ATOM 3160 O O . PHE A 1 380 ? 4.645 4.823 19.450 1.00 69.31 380 PHE A O 1
ATOM 3167 N N . LEU A 1 381 ? 4.390 2.600 19.306 1.00 73.50 381 LEU A N 1
ATOM 3168 C CA . LEU A 1 381 ? 4.342 2.320 20.739 1.00 73.50 381 LEU A CA 1
ATOM 3169 C C . LEU A 1 381 ? 5.651 1.719 21.285 1.00 73.50 381 LEU A C 1
ATOM 3171 O O . LEU A 1 381 ? 5.605 1.081 22.334 1.00 73.50 381 LEU A O 1
ATOM 3175 N N . LYS A 1 382 ? 6.808 1.929 20.631 1.00 62.34 382 LYS A N 1
ATOM 3176 C CA . LYS A 1 382 ? 8.128 1.317 20.946 1.00 62.34 382 LYS A CA 1
ATOM 3177 C C . LYS A 1 382 ? 8.540 1.250 22.432 1.00 62.34 382 LYS A C 1
ATOM 3179 O O . LYS A 1 382 ? 9.320 0.376 22.790 1.00 62.34 382 LYS A O 1
ATOM 3184 N N . ASN A 1 383 ? 7.988 2.095 23.310 1.00 56.84 383 ASN A N 1
ATOM 3185 C CA . ASN A 1 383 ? 8.281 2.130 24.754 1.00 56.84 383 ASN A CA 1
ATOM 3186 C C . ASN A 1 383 ? 7.119 1.684 25.663 1.00 56.84 383 ASN A C 1
ATOM 3188 O O . ASN A 1 383 ? 7.090 1.996 26.856 1.00 56.84 383 ASN A O 1
ATOM 3192 N N . LYS A 1 384 ? 6.121 0.987 25.120 1.00 62.06 384 LYS A N 1
ATOM 3193 C CA . LYS A 1 384 ? 4.919 0.608 25.862 1.00 62.06 384 LYS A CA 1
ATOM 3194 C C . LYS A 1 384 ? 5.139 -0.645 26.715 1.00 62.06 384 LYS A C 1
ATOM 3196 O O . LYS A 1 384 ? 5.734 -1.630 26.282 1.00 62.06 384 LYS A O 1
ATOM 3201 N N . ASP A 1 385 ? 4.594 -0.624 27.932 1.00 64.50 385 ASP A N 1
ATOM 3202 C CA . ASP A 1 385 ? 4.460 -1.816 28.776 1.00 64.50 385 ASP A CA 1
ATOM 3203 C C . ASP A 1 385 ? 3.672 -2.890 28.011 1.00 64.50 385 ASP A C 1
ATOM 3205 O O . ASP A 1 385 ? 2.528 -2.654 27.615 1.00 64.50 385 ASP A O 1
ATOM 3209 N N . LYS A 1 386 ? 4.266 -4.077 27.833 1.00 65.56 386 LYS A N 1
ATOM 3210 C CA . LYS A 1 386 ? 3.646 -5.221 27.141 1.00 65.56 386 LYS A CA 1
ATOM 3211 C C . LYS A 1 386 ? 2.282 -5.611 27.724 1.00 65.56 386 LYS A C 1
ATOM 3213 O O . LYS A 1 386 ? 1.484 -6.239 27.036 1.00 65.56 386 LYS A O 1
ATOM 3218 N N . ASN A 1 387 ? 2.005 -5.252 28.979 1.00 67.44 387 ASN A N 1
ATOM 3219 C CA . ASN A 1 387 ? 0.730 -5.534 29.639 1.00 67.44 387 ASN A CA 1
ATOM 3220 C C . ASN A 1 387 ? -0.345 -4.465 29.405 1.00 67.44 387 ASN A C 1
ATOM 3222 O O . ASN A 1 387 ? -1.499 -4.676 29.782 1.00 67.44 387 ASN A O 1
ATOM 3226 N N . ASN A 1 388 ? 0.006 -3.314 28.829 1.00 78.31 388 ASN A N 1
ATOM 3227 C CA . ASN A 1 388 ? -0.960 -2.274 28.516 1.00 78.31 388 ASN A CA 1
ATOM 3228 C C . ASN A 1 388 ? -1.626 -2.583 27.166 1.00 78.31 388 ASN A C 1
ATOM 3230 O O . ASN A 1 388 ? -0.954 -2.728 26.150 1.00 78.31 388 ASN A O 1
ATOM 3234 N N . ILE A 1 389 ? -2.953 -2.662 27.130 1.00 84.62 389 ILE A N 1
ATOM 3235 C CA . ILE A 1 389 ? -3.693 -2.865 25.874 1.00 84.62 389 ILE A CA 1
ATOM 3236 C C . ILE A 1 389 ? -3.911 -1.549 25.117 1.00 84.62 389 ILE A C 1
ATOM 3238 O O . ILE A 1 389 ? -4.031 -1.566 23.898 1.00 84.62 389 ILE A O 1
ATOM 3242 N N . ASP A 1 390 ? -3.864 -0.402 25.801 1.00 84.31 390 ASP A N 1
ATOM 3243 C CA . ASP A 1 390 ? -4.194 0.914 25.239 1.00 84.31 390 ASP A CA 1
ATOM 3244 C C . ASP A 1 390 ? -3.182 1.371 24.183 1.00 84.31 390 ASP A C 1
ATOM 3246 O O . ASP A 1 390 ? -2.008 1.589 24.475 1.00 84.31 390 ASP A O 1
ATOM 3250 N N . ASP A 1 391 ? -3.619 1.461 22.934 1.00 84.69 391 ASP A N 1
ATOM 3251 C CA . ASP A 1 391 ? -2.846 1.919 21.777 1.00 84.69 391 ASP A CA 1
ATOM 3252 C C . ASP A 1 391 ? -3.231 3.335 21.324 1.00 84.69 391 ASP A C 1
ATOM 3254 O O . ASP A 1 391 ? -2.919 3.737 20.201 1.00 84.69 391 ASP A O 1
ATOM 3258 N N . HIS A 1 392 ? -3.924 4.079 22.190 1.00 82.56 392 HIS A N 1
ATOM 3259 C CA . HIS A 1 392 ? -4.432 5.422 21.932 1.00 82.56 392 HIS A CA 1
ATOM 3260 C C . HIS A 1 392 ? -5.432 5.503 20.769 1.00 82.56 392 HIS A C 1
ATOM 3262 O O . HIS A 1 392 ? -5.756 6.600 20.314 1.00 82.56 392 HIS A O 1
ATOM 3268 N N . SER A 1 393 ? -5.981 4.368 20.312 1.00 84.00 393 SER A N 1
ATOM 3269 C CA . SER A 1 393 ? -6.987 4.334 19.242 1.00 84.00 393 SER A CA 1
ATOM 3270 C C . SER A 1 393 ? -8.249 5.127 19.545 1.00 84.00 393 SER A C 1
ATOM 3272 O O . SER A 1 393 ? -8.862 5.671 18.630 1.00 84.00 393 SER A O 1
ATOM 3274 N N . LEU A 1 394 ? -8.617 5.246 20.821 1.00 83.00 394 LEU A N 1
ATOM 3275 C CA . LEU A 1 394 ? -9.773 6.033 21.253 1.00 83.00 394 LEU A CA 1
ATOM 3276 C C . LEU A 1 394 ? -9.578 7.548 21.084 1.00 83.00 394 LEU A C 1
ATOM 3278 O O . LEU A 1 394 ? -10.568 8.272 21.039 1.00 83.00 394 LEU A O 1
ATOM 3282 N N . ILE A 1 395 ? -8.330 8.025 20.987 1.00 77.44 395 ILE A N 1
ATOM 3283 C CA . ILE A 1 395 ? -8.018 9.455 20.848 1.00 77.44 395 ILE A CA 1
ATOM 3284 C C . ILE A 1 395 ? -8.236 9.911 19.406 1.00 77.44 395 ILE A C 1
ATOM 3286 O O . ILE A 1 395 ? -8.901 10.914 19.178 1.00 77.44 395 ILE A O 1
ATOM 3290 N N . TRP A 1 396 ? -7.685 9.178 18.436 1.00 72.88 396 TRP A N 1
ATOM 3291 C CA . TRP A 1 396 ? -7.676 9.609 17.034 1.00 72.88 396 TRP A CA 1
ATOM 3292 C C . TRP A 1 396 ? -8.875 9.101 16.216 1.00 72.88 396 TRP A C 1
ATOM 3294 O O . TRP A 1 396 ? -9.142 9.629 15.138 1.00 72.88 396 TRP A O 1
ATOM 3304 N N . ARG A 1 397 ? -9.631 8.115 16.723 1.00 82.62 397 ARG A N 1
ATOM 3305 C CA . ARG A 1 397 ? -10.933 7.716 16.164 1.00 82.62 397 ARG A CA 1
ATOM 3306 C C . ARG A 1 397 ? -11.835 7.144 17.249 1.00 82.62 397 ARG A C 1
ATOM 3308 O O . ARG A 1 397 ? -11.695 5.985 17.642 1.00 82.62 397 ARG A O 1
ATOM 3315 N N . ARG A 1 398 ? -12.778 7.956 17.732 1.00 83.31 398 ARG A N 1
ATOM 3316 C CA . ARG A 1 398 ? -13.633 7.627 18.886 1.00 83.31 398 ARG A CA 1
ATOM 3317 C C . ARG A 1 398 ? -14.542 6.426 18.637 1.00 83.31 398 ARG A C 1
ATOM 3319 O O . ARG A 1 398 ? -14.726 5.603 19.528 1.00 83.31 398 ARG A O 1
ATOM 3326 N N . ASN A 1 399 ? -15.096 6.331 17.434 1.00 89.94 399 ASN A N 1
ATOM 3327 C CA . ASN A 1 399 ? -15.853 5.176 16.975 1.00 89.94 399 ASN A CA 1
ATOM 3328 C C . ASN A 1 399 ? -15.641 4.957 15.471 1.00 89.94 399 ASN A C 1
ATOM 3330 O O . ASN A 1 399 ? -15.282 5.889 14.757 1.00 89.94 399 ASN A O 1
ATOM 3334 N N . PHE A 1 400 ? -15.861 3.738 14.991 1.00 92.06 400 PHE A N 1
ATOM 3335 C CA . PHE A 1 400 ? -15.636 3.377 13.587 1.00 92.06 400 PHE A CA 1
ATOM 3336 C C . PHE A 1 400 ? -16.714 3.869 12.612 1.00 92.06 400 PHE A C 1
ATOM 3338 O O . PHE A 1 400 ? -16.539 3.719 11.408 1.00 92.06 400 PHE A O 1
ATOM 3345 N N . LYS A 1 401 ? -17.807 4.472 13.099 1.00 87.25 401 LYS A N 1
ATOM 3346 C CA . LYS A 1 401 ? -18.791 5.153 12.237 1.00 87.25 401 LYS A CA 1
ATOM 3347 C C . LYS A 1 401 ? -18.372 6.583 11.894 1.00 87.25 401 LYS A C 1
ATOM 3349 O O . LYS A 1 401 ? -18.910 7.158 10.957 1.00 87.25 401 LYS A O 1
ATOM 3354 N N . GLU A 1 402 ? -17.464 7.163 12.672 1.00 85.50 402 GLU A N 1
ATOM 3355 C CA . GLU A 1 402 ? -16.890 8.477 12.410 1.00 85.50 402 GLU A CA 1
ATOM 3356 C C . GLU A 1 402 ? -15.640 8.350 11.533 1.00 85.50 402 GLU A C 1
ATOM 3358 O O . GLU A 1 402 ? -14.888 7.367 11.613 1.00 85.50 402 GLU A O 1
ATOM 3363 N N . GLU A 1 403 ? -15.414 9.381 10.722 1.00 80.81 403 GLU A N 1
ATOM 3364 C CA . GLU A 1 403 ? -14.150 9.577 10.018 1.00 80.81 403 GLU A CA 1
ATOM 3365 C C . GLU A 1 403 ? -13.002 9.739 11.033 1.00 80.81 403 GLU A C 1
ATOM 3367 O O . GLU A 1 403 ? -13.202 10.303 12.119 1.00 80.81 403 GLU A O 1
ATOM 3372 N N . PRO A 1 404 ? -11.799 9.223 10.730 1.00 78.44 404 PRO A N 1
ATOM 3373 C CA . PRO A 1 404 ? -10.629 9.458 11.565 1.00 78.44 404 PRO A CA 1
ATOM 3374 C C . PRO A 1 404 ? -10.281 10.953 11.601 1.00 78.44 404 PRO A C 1
ATOM 3376 O O . PRO A 1 404 ? -10.513 11.675 10.636 1.00 78.44 404 PRO A O 1
ATOM 3379 N N . ILE A 1 405 ? -9.660 11.410 12.695 1.00 71.75 405 ILE A N 1
ATOM 3380 C CA . ILE A 1 405 ? -9.200 12.808 12.816 1.00 71.75 405 ILE A CA 1
ATOM 3381 C C . ILE A 1 405 ? -8.182 13.158 11.722 1.00 71.75 405 ILE A C 1
ATOM 3383 O O . ILE A 1 405 ? -8.163 14.282 11.237 1.00 71.75 405 ILE A O 1
ATOM 3387 N N . SER A 1 406 ? -7.338 12.202 11.333 1.00 72.12 406 SER A N 1
ATOM 3388 C CA . SER A 1 406 ? -6.385 12.365 10.241 1.00 72.12 406 SER A CA 1
ATOM 3389 C C . SER A 1 406 ? -6.213 11.072 9.455 1.00 72.12 406 SER A C 1
ATOM 3391 O O . SER A 1 406 ? -6.283 9.959 9.995 1.00 72.12 406 SER A O 1
ATOM 3393 N N . LYS A 1 407 ? -5.966 11.225 8.153 1.00 78.81 407 LYS A N 1
ATOM 3394 C CA . LYS A 1 407 ? -5.746 10.108 7.241 1.00 78.81 407 LYS A CA 1
ATOM 3395 C C . LYS A 1 407 ? -4.296 9.644 7.319 1.00 78.81 407 LYS A C 1
ATOM 3397 O O . LYS A 1 407 ? -3.379 10.320 6.875 1.00 78.81 407 LYS A O 1
ATOM 3402 N N . THR A 1 408 ? -4.101 8.473 7.905 1.00 82.62 408 THR A N 1
ATOM 3403 C CA . THR A 1 408 ? -2.803 7.822 8.131 1.00 82.62 408 THR A CA 1
ATOM 3404 C C . THR A 1 408 ? -2.814 6.386 7.605 1.00 82.62 408 THR A C 1
ATOM 3406 O O . THR A 1 408 ? -3.885 5.792 7.442 1.00 82.62 408 THR A O 1
ATOM 3409 N N . PHE A 1 409 ? -1.639 5.764 7.443 1.00 82.25 409 PHE A N 1
ATOM 3410 C CA . PHE A 1 409 ? -1.536 4.328 7.130 1.00 82.25 409 PHE A CA 1
ATOM 3411 C C . PHE A 1 409 ? -2.358 3.456 8.095 1.00 82.25 409 PHE A C 1
ATOM 3413 O O . PHE A 1 409 ? -3.041 2.530 7.664 1.00 82.25 409 PHE A O 1
ATOM 3420 N N . ARG A 1 410 ? -2.363 3.785 9.398 1.00 85.94 410 ARG A N 1
ATOM 3421 C CA . ARG A 1 410 ? -3.171 3.078 10.410 1.00 85.94 410 ARG A CA 1
ATOM 3422 C C . ARG A 1 410 ? -4.665 3.205 10.147 1.00 85.94 410 ARG A C 1
ATOM 3424 O O . ARG A 1 410 ? -5.369 2.205 10.232 1.00 85.94 410 ARG A O 1
ATOM 3431 N N . SER A 1 411 ? -5.142 4.411 9.829 1.00 87.69 411 SER A N 1
ATOM 3432 C CA . SER A 1 411 ? -6.561 4.615 9.524 1.00 87.69 411 SER A CA 1
ATOM 3433 C C . SER A 1 411 ? -6.991 3.822 8.289 1.00 87.69 411 SER A C 1
ATOM 3435 O O . SER A 1 411 ? -7.973 3.095 8.374 1.00 87.69 411 SER A O 1
ATOM 3437 N N . ILE A 1 412 ? -6.179 3.830 7.221 1.00 90.69 412 ILE A N 1
ATOM 3438 C CA . ILE A 1 412 ? -6.443 3.069 5.992 1.00 90.69 412 ILE A CA 1
ATOM 3439 C C . ILE A 1 412 ? -6.499 1.570 6.289 1.00 90.69 412 ILE A C 1
ATOM 3441 O O . ILE A 1 412 ? -7.415 0.890 5.840 1.00 90.69 412 ILE A O 1
ATOM 3445 N N . LEU A 1 413 ? -5.551 1.044 7.071 1.00 92.38 413 LEU A N 1
ATOM 3446 C CA . LEU A 1 413 ? -5.526 -0.370 7.460 1.00 92.38 413 LEU A CA 1
ATOM 3447 C C . LEU A 1 413 ? -6.750 -0.774 8.294 1.00 92.38 413 LEU A C 1
ATOM 3449 O O . LEU A 1 413 ? -7.243 -1.890 8.157 1.00 92.38 413 LEU A O 1
ATOM 3453 N N . ILE A 1 414 ? -7.254 0.125 9.141 1.00 94.38 414 ILE A N 1
ATOM 3454 C CA . ILE A 1 414 ? -8.457 -0.113 9.948 1.00 94.38 414 ILE A CA 1
ATOM 3455 C C . ILE A 1 414 ? -9.713 -0.070 9.085 1.00 94.38 414 ILE A C 1
ATOM 3457 O O . ILE A 1 414 ? -10.538 -0.969 9.210 1.00 94.38 414 ILE A O 1
ATOM 3461 N N . ASP A 1 415 ? -9.835 0.905 8.184 1.00 95.38 415 ASP A N 1
ATOM 3462 C CA . ASP A 1 415 ? -10.936 0.957 7.216 1.00 95.38 415 ASP A CA 1
ATOM 3463 C C . ASP A 1 415 ? -10.941 -0.285 6.321 1.00 95.38 415 ASP A C 1
ATOM 3465 O O . ASP A 1 415 ? -11.982 -0.906 6.125 1.00 95.38 415 ASP A O 1
ATOM 3469 N N . THR A 1 416 ? -9.759 -0.719 5.881 1.00 96.50 416 THR A N 1
ATOM 3470 C CA . THR A 1 416 ? -9.580 -1.954 5.108 1.00 96.50 416 THR A CA 1
ATOM 3471 C C . THR A 1 416 ? -10.030 -3.178 5.909 1.00 96.50 416 THR A C 1
ATOM 3473 O O . THR A 1 416 ? -10.786 -4.005 5.407 1.00 96.50 416 THR A O 1
ATOM 3476 N N . ALA A 1 417 ? -9.624 -3.300 7.179 1.00 97.62 417 ALA A N 1
ATOM 3477 C CA . ALA A 1 417 ? -10.063 -4.397 8.042 1.00 97.62 417 ALA A CA 1
ATOM 3478 C C . ALA A 1 417 ? -11.584 -4.379 8.278 1.00 97.62 417 ALA A C 1
ATOM 3480 O O . ALA A 1 417 ? -12.216 -5.434 8.255 1.00 97.62 417 ALA A O 1
ATOM 3481 N N . ILE A 1 418 ? -12.180 -3.196 8.468 1.00 97.69 418 ILE A N 1
ATOM 3482 C CA . ILE A 1 418 ? -13.634 -3.016 8.585 1.00 97.69 418 ILE A CA 1
ATOM 3483 C C . ILE A 1 418 ? -14.334 -3.501 7.314 1.00 97.69 418 ILE A C 1
ATOM 3485 O O . ILE A 1 418 ? -15.285 -4.275 7.411 1.00 97.69 418 ILE A O 1
ATOM 3489 N N . GLU A 1 419 ? -13.854 -3.098 6.137 1.00 98.12 419 GLU A N 1
ATOM 3490 C CA . GLU A 1 419 ? -14.417 -3.502 4.847 1.00 98.12 419 GLU A CA 1
ATOM 3491 C C . GLU A 1 419 ? -14.373 -5.026 4.666 1.00 98.12 419 GLU A C 1
ATOM 3493 O O . GLU A 1 419 ? -15.382 -5.634 4.309 1.00 98.12 419 GLU A O 1
ATOM 3498 N N . ILE A 1 420 ? -13.255 -5.667 5.026 1.00 98.44 420 ILE A N 1
ATOM 3499 C CA . ILE A 1 420 ? -13.113 -7.130 4.973 1.00 98.44 420 ILE A CA 1
ATOM 3500 C C . ILE A 1 420 ? -14.074 -7.824 5.950 1.00 98.44 420 ILE A C 1
ATOM 3502 O O . ILE A 1 420 ? -14.743 -8.789 5.578 1.00 98.44 420 ILE A O 1
ATOM 3506 N N . ILE A 1 421 ? -14.185 -7.338 7.192 1.00 98.38 421 ILE A N 1
ATOM 3507 C CA . ILE A 1 421 ? -15.112 -7.887 8.199 1.00 98.38 421 ILE A CA 1
ATOM 3508 C C . ILE A 1 421 ? -16.560 -7.783 7.707 1.00 98.38 421 ILE A C 1
ATOM 3510 O O . ILE A 1 421 ? -17.324 -8.745 7.821 1.00 98.38 421 ILE A O 1
ATOM 3514 N N . LEU A 1 422 ? -16.936 -6.629 7.146 1.00 98.25 422 LEU A N 1
ATOM 3515 C CA . LEU A 1 422 ? -18.263 -6.414 6.577 1.00 98.25 422 LEU A CA 1
ATOM 3516 C C . LEU A 1 422 ? -18.510 -7.334 5.380 1.00 98.25 422 LEU A C 1
ATOM 3518 O O . LEU A 1 422 ? -19.593 -7.911 5.280 1.00 98.25 422 LEU A O 1
ATOM 3522 N N . PHE A 1 423 ? -17.523 -7.513 4.501 1.00 98.44 423 PHE A N 1
ATOM 3523 C CA . PHE A 1 423 ? -17.623 -8.437 3.376 1.00 98.44 423 PHE A CA 1
ATOM 3524 C C . PHE A 1 423 ? -17.856 -9.876 3.849 1.00 98.44 423 PHE A C 1
ATOM 3526 O O . PHE A 1 423 ? -18.797 -10.518 3.386 1.00 98.44 423 PHE A O 1
ATOM 3533 N N . ILE A 1 424 ? -17.065 -10.364 4.809 1.00 98.44 424 ILE A N 1
ATOM 3534 C CA . ILE A 1 424 ? -17.191 -11.725 5.349 1.00 98.44 424 ILE A CA 1
ATOM 3535 C C . ILE A 1 424 ? -18.567 -11.930 5.991 1.00 98.44 424 ILE A C 1
ATOM 3537 O O . ILE A 1 424 ? -19.271 -12.880 5.654 1.00 98.44 424 ILE A O 1
ATOM 3541 N N . GLY A 1 425 ? -18.990 -11.026 6.879 1.00 97.44 425 GLY A N 1
ATOM 3542 C CA . GLY A 1 425 ? -20.270 -11.165 7.578 1.00 97.44 425 GLY A CA 1
ATOM 3543 C C . GLY A 1 425 ? -21.502 -11.027 6.671 1.00 97.44 425 GLY A C 1
ATOM 3544 O O . GLY A 1 425 ? -22.562 -11.573 6.988 1.00 97.44 425 GLY A O 1
ATOM 3545 N N . ASN A 1 426 ? -21.382 -10.342 5.530 1.00 97.88 426 ASN A N 1
ATOM 3546 C CA . ASN A 1 426 ? -22.476 -10.203 4.567 1.00 97.88 426 ASN A CA 1
ATOM 3547 C C . ASN A 1 426 ? -22.505 -11.324 3.521 1.00 97.88 426 ASN A C 1
ATOM 3549 O O . ASN A 1 426 ? -23.590 -11.834 3.229 1.00 97.88 426 ASN A O 1
ATOM 3553 N N . ASN A 1 427 ? -21.344 -11.721 2.992 1.00 97.50 427 ASN A N 1
ATOM 3554 C CA . ASN A 1 427 ? -21.246 -12.546 1.784 1.00 97.50 427 ASN A CA 1
ATOM 3555 C C . ASN A 1 427 ? -20.749 -13.977 2.035 1.00 97.50 427 ASN A C 1
ATOM 3557 O O . ASN A 1 427 ? -21.104 -14.864 1.266 1.00 97.50 427 ASN A O 1
ATOM 3561 N N 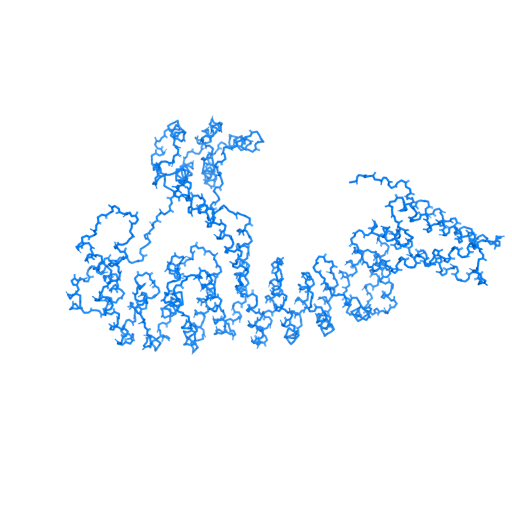. VAL A 1 428 ? -19.961 -14.226 3.089 1.00 96.06 428 VAL A N 1
ATOM 3562 C CA . VAL A 1 428 ? -19.320 -15.535 3.344 1.00 96.06 428 VAL A CA 1
ATOM 3563 C C . VAL A 1 428 ? -19.433 -15.902 4.830 1.00 96.06 428 VAL A C 1
ATOM 3565 O O . VAL A 1 428 ? -18.461 -15.981 5.583 1.00 96.06 428 VAL A O 1
ATOM 3568 N N . LYS A 1 429 ? -20.673 -16.052 5.296 1.00 96.00 429 LYS A N 1
ATOM 3569 C CA . LYS A 1 429 ? -21.024 -16.108 6.728 1.00 96.00 429 LYS A CA 1
ATOM 3570 C C . LYS A 1 429 ? -20.436 -17.318 7.445 1.00 96.00 429 LYS A C 1
ATOM 3572 O O . LYS A 1 429 ? -20.174 -17.255 8.644 1.00 96.00 429 LYS A O 1
ATOM 3577 N N . GLU A 1 430 ? -20.218 -18.405 6.715 1.00 96.19 430 GLU A N 1
ATOM 3578 C CA . GLU A 1 430 ? -19.725 -19.686 7.220 1.00 96.19 430 GLU A CA 1
ATOM 3579 C C . GLU A 1 430 ? -18.308 -19.559 7.789 1.00 96.19 430 GLU A C 1
ATOM 3581 O O . GLU A 1 430 ? -17.949 -20.272 8.725 1.00 96.19 430 GLU A O 1
ATOM 3586 N N . ILE A 1 431 ? -17.515 -18.622 7.258 1.00 96.69 431 ILE A N 1
ATOM 3587 C CA . ILE A 1 431 ? -16.131 -18.394 7.683 1.00 96.69 431 ILE A CA 1
ATOM 3588 C C . ILE A 1 431 ? -15.976 -17.238 8.682 1.00 96.69 431 ILE A C 1
ATOM 3590 O O . ILE A 1 431 ? -14.861 -16.958 9.122 1.00 96.69 431 ILE A O 1
ATOM 3594 N N . PHE A 1 432 ? -17.071 -16.589 9.092 1.00 97.50 432 PHE A N 1
ATOM 3595 C CA . PHE A 1 432 ? -17.046 -15.489 10.064 1.00 97.50 432 PHE A CA 1
ATOM 3596 C C . PHE A 1 432 ? -16.306 -15.829 11.376 1.00 97.50 432 PHE A C 1
ATOM 3598 O O . PHE A 1 432 ? -15.512 -15.001 11.830 1.00 97.50 432 PHE A O 1
ATOM 3605 N N . PRO A 1 433 ? -16.442 -17.038 11.967 1.00 96.88 433 PRO A N 1
ATOM 3606 C CA . PRO A 1 433 ? -15.664 -17.410 13.150 1.00 96.88 433 PRO A CA 1
ATOM 3607 C C . PRO A 1 433 ? -14.146 -17.340 12.944 1.00 96.88 433 PRO A C 1
ATOM 3609 O O . PRO A 1 433 ? -13.428 -16.961 13.867 1.00 96.88 433 PRO A O 1
ATOM 3612 N N . TYR A 1 434 ? -13.646 -17.649 11.743 1.00 97.31 434 TYR A N 1
ATOM 3613 C CA . TYR A 1 434 ? -12.215 -17.553 11.446 1.00 97.31 434 TYR A CA 1
ATOM 3614 C C . TYR A 1 434 ? -11.736 -16.100 11.425 1.00 97.31 434 TYR A C 1
ATOM 3616 O O . TYR A 1 434 ? -10.651 -15.821 11.920 1.00 97.31 434 TYR A O 1
ATOM 3624 N N . ALA A 1 435 ? -12.560 -15.158 10.954 1.00 97.38 435 ALA A N 1
ATOM 3625 C CA . ALA A 1 435 ? -12.227 -13.734 11.005 1.00 97.38 435 ALA A CA 1
ATOM 3626 C C . ALA A 1 435 ? -12.055 -13.231 12.450 1.00 97.38 435 ALA A C 1
ATOM 3628 O O . ALA A 1 435 ? -11.138 -12.468 12.750 1.00 97.38 435 ALA A O 1
ATOM 3629 N N . ILE A 1 436 ? -12.905 -13.706 13.365 1.00 96.75 436 ILE A N 1
ATOM 3630 C CA . ILE A 1 436 ? -12.789 -13.401 14.795 1.00 96.75 436 ILE A CA 1
ATOM 3631 C C . ILE A 1 436 ? -11.512 -14.007 15.390 1.00 96.75 436 ILE A C 1
ATOM 3633 O O . ILE A 1 436 ? -10.809 -13.326 16.135 1.00 96.75 436 ILE A O 1
ATOM 3637 N N . LEU A 1 437 ? -11.163 -15.245 15.024 1.00 95.75 437 LEU A N 1
ATOM 3638 C CA . LEU A 1 437 ? -9.907 -15.867 15.458 1.00 95.75 437 LEU A CA 1
ATOM 3639 C C . LEU A 1 437 ? -8.676 -15.071 14.998 1.00 95.75 437 LEU A C 1
ATOM 3641 O O . LEU A 1 437 ? -7.729 -14.932 15.769 1.00 95.75 437 LEU A O 1
ATOM 3645 N N . GLU A 1 438 ? -8.697 -14.511 13.785 1.00 97.19 438 GLU A N 1
ATOM 3646 C CA . GLU A 1 438 ? -7.621 -13.645 13.284 1.00 97.19 438 GLU A CA 1
ATOM 3647 C C . GLU A 1 438 ? -7.469 -12.360 14.110 1.00 97.19 438 GLU A C 1
ATOM 3649 O O . GLU A 1 438 ? -6.353 -11.983 14.473 1.00 97.19 438 GLU A O 1
ATOM 3654 N N . LEU A 1 439 ? -8.579 -11.714 14.482 1.00 96.12 439 LEU A N 1
ATOM 3655 C CA . LEU A 1 439 ? -8.563 -10.526 15.346 1.00 96.12 439 LEU A CA 1
ATOM 3656 C C . LEU A 1 439 ? -7.992 -10.836 16.738 1.00 96.12 439 LEU A C 1
ATOM 3658 O O . LEU A 1 439 ? -7.195 -10.062 17.271 1.00 96.12 439 LEU A O 1
ATOM 3662 N N . GLN A 1 440 ? -8.340 -11.998 17.295 1.00 93.06 440 GLN A N 1
ATOM 3663 C CA . GLN A 1 440 ? -7.924 -12.441 18.630 1.00 93.06 440 GLN A CA 1
ATOM 3664 C C . GLN A 1 440 ? -6.433 -12.805 18.738 1.00 93.06 440 GLN A C 1
ATOM 3666 O O . GLN A 1 440 ? -5.923 -12.965 19.850 1.00 93.06 440 GLN A O 1
ATOM 3671 N N . LYS A 1 441 ? -5.698 -12.894 17.618 1.00 94.44 441 LYS A N 1
ATOM 3672 C CA . LYS A 1 441 ? -4.233 -13.069 17.629 1.00 94.44 441 LYS A CA 1
ATOM 3673 C C . LYS A 1 441 ? -3.499 -11.869 18.241 1.00 94.44 441 LYS A C 1
ATOM 3675 O O . LYS A 1 441 ? -2.349 -12.008 18.661 1.00 94.44 441 LYS A O 1
ATOM 3680 N N . TYR A 1 442 ? -4.142 -10.703 18.307 1.00 92.38 442 TYR A N 1
ATOM 3681 C CA . TYR A 1 442 ? -3.539 -9.450 18.751 1.00 92.38 442 TYR A CA 1
ATOM 3682 C C . TYR A 1 442 ? -4.243 -8.894 19.997 1.00 92.38 442 TYR A C 1
ATOM 3684 O O . TYR A 1 442 ? -5.448 -9.031 20.169 1.00 92.38 442 TYR A O 1
ATOM 3692 N N . ASN A 1 443 ? -3.485 -8.247 20.888 1.00 87.75 443 ASN A N 1
ATOM 3693 C CA . ASN A 1 443 ? -3.976 -7.828 22.213 1.00 87.75 443 ASN A CA 1
ATOM 3694 C C . ASN A 1 443 ? -4.152 -6.301 22.356 1.00 87.75 443 ASN A C 1
ATOM 3696 O O . ASN A 1 443 ? -4.556 -5.816 23.413 1.00 87.75 443 ASN A O 1
ATOM 3700 N N . ASN A 1 444 ? -3.807 -5.516 21.331 1.00 90.00 444 ASN A N 1
ATOM 3701 C CA . ASN A 1 444 ? -3.982 -4.064 21.369 1.00 90.00 444 ASN A CA 1
ATOM 3702 C C . ASN A 1 444 ? -5.470 -3.691 21.285 1.00 90.00 444 ASN A C 1
ATOM 3704 O O . ASN A 1 444 ? -6.270 -4.386 20.656 1.00 90.00 444 ASN A O 1
ATOM 3708 N N . LEU A 1 445 ? -5.835 -2.568 21.906 1.00 91.31 445 LEU A N 1
ATOM 3709 C CA . LEU A 1 445 ? -7.216 -2.103 22.017 1.00 91.31 445 LEU A CA 1
ATOM 3710 C C . LEU A 1 445 ? -7.919 -1.974 20.656 1.00 91.31 445 LEU A C 1
ATOM 3712 O O . LEU A 1 445 ? -9.099 -2.298 20.567 1.00 91.31 445 LEU A O 1
ATOM 3716 N N . THR A 1 446 ? -7.212 -1.589 19.593 1.00 93.56 446 THR A N 1
ATOM 3717 C CA . THR A 1 446 ? -7.753 -1.532 18.225 1.00 93.56 446 THR A CA 1
ATOM 3718 C C . THR A 1 446 ? -8.350 -2.867 17.774 1.00 93.56 446 THR A C 1
ATOM 3720 O O . THR A 1 446 ? -9.429 -2.879 17.189 1.00 93.56 446 THR A O 1
ATOM 3723 N N . PHE A 1 447 ? -7.707 -3.999 18.074 1.00 95.25 447 PHE A N 1
ATOM 3724 C CA . PHE A 1 447 ? -8.204 -5.318 17.661 1.00 95.25 447 PHE A CA 1
ATOM 3725 C C . PHE A 1 447 ? -9.440 -5.731 18.455 1.00 95.25 447 PHE A C 1
ATOM 3727 O O . PHE A 1 447 ? -10.404 -6.213 17.872 1.00 95.25 447 PHE A O 1
ATOM 3734 N N . ILE A 1 448 ? -9.470 -5.425 19.755 1.00 92.94 448 ILE A N 1
ATOM 3735 C CA . ILE A 1 448 ? -10.660 -5.609 20.601 1.00 92.94 448 ILE A CA 1
ATOM 3736 C C . ILE A 1 448 ? -11.830 -4.762 20.079 1.00 92.94 448 ILE A C 1
ATOM 3738 O O . ILE A 1 448 ? -12.985 -5.189 20.108 1.00 92.94 448 ILE A O 1
ATOM 3742 N N . ARG A 1 449 ? -11.549 -3.548 19.589 1.00 95.06 449 ARG A N 1
ATOM 3743 C CA . ARG A 1 449 ? -12.555 -2.679 18.966 1.00 95.06 449 ARG A CA 1
ATOM 3744 C C . ARG A 1 449 ? -13.065 -3.255 17.652 1.00 95.06 449 ARG A C 1
ATOM 3746 O O . ARG A 1 449 ? -14.272 -3.259 17.451 1.00 95.06 449 ARG A O 1
ATOM 3753 N N . LEU A 1 450 ? -12.184 -3.767 16.789 1.00 97.25 450 LEU A N 1
ATOM 3754 C CA . LEU A 1 450 ? -12.563 -4.429 15.532 1.00 97.25 450 LEU A CA 1
ATOM 3755 C C . LEU A 1 450 ? -13.398 -5.693 15.785 1.00 97.25 450 LEU A C 1
ATOM 3757 O O . LEU A 1 450 ? -14.417 -5.900 15.132 1.00 97.25 450 LEU A O 1
ATOM 3761 N N . GLU A 1 451 ? -13.026 -6.489 16.786 1.00 96.00 451 GLU A N 1
ATOM 3762 C CA . GLU A 1 451 ? -13.796 -7.652 17.237 1.00 96.00 451 GLU A CA 1
ATOM 3763 C C . GLU A 1 451 ? -15.188 -7.230 17.736 1.00 96.00 451 GLU A C 1
ATOM 3765 O O . GLU A 1 451 ? -16.209 -7.760 17.301 1.00 96.00 451 GLU A O 1
ATOM 3770 N N . SER A 1 452 ? -15.248 -6.194 18.577 1.00 95.38 452 SER A N 1
ATOM 3771 C CA . SER A 1 452 ? -16.512 -5.647 19.086 1.00 95.38 452 SER A CA 1
ATOM 3772 C C . SER A 1 452 ? -17.385 -5.065 17.969 1.00 95.38 452 SER A C 1
ATOM 3774 O O . SER A 1 452 ? -18.605 -5.219 17.975 1.00 95.38 452 SER A O 1
ATOM 3776 N N . PHE A 1 453 ? -16.770 -4.418 16.978 1.00 96.81 453 PHE A N 1
ATOM 3777 C CA . PHE A 1 453 ? -17.446 -3.938 15.779 1.00 96.81 453 PHE A CA 1
ATOM 3778 C C . PHE A 1 453 ? -18.070 -5.093 14.990 1.00 96.81 453 PHE A C 1
ATOM 3780 O O . PHE A 1 453 ? -19.234 -4.992 14.599 1.00 96.81 453 PHE A O 1
ATOM 3787 N N . ALA A 1 454 ? -17.344 -6.198 14.806 1.00 96.88 454 ALA A N 1
ATOM 3788 C CA . ALA A 1 454 ? -17.859 -7.386 14.133 1.00 96.88 454 ALA A CA 1
ATOM 3789 C C . ALA A 1 454 ? -19.086 -7.959 14.867 1.00 96.88 454 ALA A C 1
ATOM 3791 O O . ALA A 1 454 ? -20.114 -8.214 14.237 1.00 96.88 454 ALA A O 1
ATOM 3792 N N . TYR A 1 455 ? -19.028 -8.064 16.199 1.00 95.56 455 TYR A N 1
ATOM 3793 C CA . TYR A 1 455 ? -20.154 -8.530 17.018 1.00 95.56 455 TYR A CA 1
ATOM 3794 C C . TYR A 1 455 ? -21.390 -7.637 16.914 1.00 95.56 455 TYR A C 1
ATOM 3796 O O . TYR A 1 455 ? -22.505 -8.139 16.771 1.00 95.56 455 TYR A O 1
ATOM 3804 N N . ASN A 1 456 ? -21.202 -6.315 16.937 1.00 94.94 456 ASN A N 1
ATOM 3805 C CA . ASN A 1 456 ? -22.307 -5.363 16.828 1.00 94.94 456 ASN A CA 1
ATOM 3806 C C . ASN A 1 456 ? -22.985 -5.390 15.450 1.00 94.94 456 ASN A C 1
ATOM 3808 O O . ASN A 1 456 ? -24.197 -5.206 15.368 1.00 94.94 456 ASN A O 1
ATOM 3812 N N . ASN A 1 457 ? -22.225 -5.604 14.370 1.00 95.69 457 ASN A N 1
ATOM 3813 C CA . ASN A 1 457 ? -22.778 -5.643 13.012 1.00 95.69 457 ASN A CA 1
ATOM 3814 C C . ASN A 1 457 ? -23.387 -7.009 12.662 1.00 95.69 457 ASN A C 1
ATOM 3816 O O . ASN A 1 457 ? -24.345 -7.073 11.894 1.00 95.69 457 ASN A O 1
ATOM 3820 N N . PHE A 1 458 ? -22.883 -8.096 13.255 1.00 96.12 458 PHE A N 1
ATOM 3821 C CA . PHE A 1 458 ? -23.322 -9.461 12.960 1.00 96.12 458 PHE A CA 1
ATOM 3822 C C . PHE A 1 458 ? -23.718 -10.247 14.222 1.00 96.12 458 PHE A C 1
ATOM 3824 O O . PHE A 1 458 ? -23.193 -11.340 14.462 1.00 96.12 458 PHE A O 1
ATOM 3831 N N . PRO A 1 459 ? -24.689 -9.766 15.026 1.00 92.69 459 PRO A N 1
ATOM 3832 C CA . PRO A 1 459 ? -25.021 -10.372 16.319 1.00 92.69 459 PRO A CA 1
ATOM 3833 C C . PRO A 1 459 ? -25.458 -11.837 16.191 1.00 92.69 459 PRO A C 1
ATOM 3835 O O . PRO A 1 459 ? -25.069 -12.675 16.998 1.00 92.69 459 PRO A O 1
ATOM 3838 N N . LYS A 1 460 ? -26.191 -12.182 15.122 1.00 92.94 460 LYS A N 1
ATOM 3839 C CA . LYS A 1 460 ? -26.642 -13.561 14.856 1.00 92.94 460 LYS A CA 1
ATOM 3840 C C . LYS A 1 460 ? -25.490 -14.537 14.603 1.00 92.94 460 LYS A C 1
ATOM 3842 O O . LYS A 1 460 ? -25.596 -15.691 14.993 1.00 92.94 460 LYS A O 1
ATOM 3847 N N . LEU A 1 461 ? -24.409 -14.081 13.967 1.00 94.44 461 LEU A N 1
ATOM 3848 C CA . LEU A 1 461 ? -23.217 -14.902 13.706 1.00 94.44 461 LEU A CA 1
ATOM 3849 C C . LEU A 1 461 ? -22.297 -14.993 14.932 1.00 94.44 461 LEU A C 1
ATOM 3851 O O . LEU A 1 461 ? -21.365 -15.790 14.954 1.00 94.44 461 LEU A O 1
ATOM 3855 N N . SER A 1 462 ? -22.555 -14.165 15.945 1.00 93.25 462 SER A N 1
ATOM 3856 C CA . SER A 1 462 ? -21.635 -13.923 17.053 1.00 93.25 462 SER A CA 1
ATOM 3857 C C . SER A 1 462 ? -22.049 -14.597 18.358 1.00 93.25 462 SER A C 1
ATOM 3859 O O . SER A 1 462 ? -21.235 -14.651 19.271 1.00 93.25 462 SER A O 1
ATOM 3861 N N . VAL A 1 463 ? -23.269 -15.135 18.460 1.00 90.38 463 VAL A N 1
ATOM 3862 C CA . VAL A 1 463 ? -23.832 -15.690 19.710 1.00 90.38 463 VAL A CA 1
ATOM 3863 C C . VAL A 1 463 ? -22.883 -16.697 20.375 1.00 90.38 463 VAL A C 1
ATOM 3865 O O . VAL A 1 463 ? -22.485 -16.524 21.526 1.00 90.38 463 VAL A O 1
ATOM 3868 N N . ASP A 1 464 ? -22.439 -17.713 19.632 1.00 91.00 464 ASP A N 1
ATOM 3869 C CA . ASP A 1 464 ? -21.558 -18.760 20.169 1.00 91.00 464 ASP A CA 1
ATOM 3870 C C . ASP A 1 464 ? -20.145 -18.263 20.494 1.00 91.00 464 ASP A C 1
ATOM 3872 O O . ASP A 1 464 ? -19.457 -18.850 21.335 1.00 91.00 464 ASP A O 1
ATOM 3876 N N . LEU A 1 465 ? -19.703 -17.197 19.824 1.00 92.75 465 LEU A N 1
ATOM 3877 C CA . LEU A 1 465 ? -18.402 -16.574 20.052 1.00 92.75 465 LEU A CA 1
ATOM 3878 C C . LEU A 1 465 ? -18.448 -15.721 21.321 1.00 92.75 465 LEU A C 1
ATOM 3880 O O . LEU A 1 465 ? -17.583 -15.875 22.182 1.00 92.75 465 LEU A O 1
ATOM 3884 N N . ILE A 1 466 ? -19.508 -14.924 21.495 1.00 90.50 466 ILE A N 1
ATOM 3885 C CA . ILE A 1 466 ? -19.756 -14.098 22.685 1.00 90.50 466 ILE A CA 1
ATOM 3886 C C . ILE A 1 466 ? -19.809 -14.959 23.949 1.00 90.50 466 ILE A C 1
ATOM 3888 O O . ILE A 1 466 ? -19.160 -14.635 24.948 1.00 90.50 466 ILE A O 1
ATOM 3892 N N . ASN A 1 467 ? -20.469 -16.117 23.866 1.00 88.69 467 ASN A N 1
ATOM 3893 C CA . ASN A 1 467 ? -20.551 -17.110 24.941 1.00 88.69 467 ASN A CA 1
ATOM 3894 C C . ASN A 1 467 ? -19.191 -17.702 25.359 1.00 88.69 467 ASN A C 1
ATOM 3896 O O . ASN A 1 467 ? -19.124 -18.446 26.337 1.00 88.69 467 ASN A O 1
ATOM 3900 N N . LYS A 1 468 ? -18.104 -17.403 24.636 1.00 88.75 468 LYS A N 1
ATOM 3901 C CA . LYS A 1 468 ? -16.739 -17.878 24.910 1.00 88.75 468 LYS A CA 1
ATOM 3902 C C . LYS A 1 468 ? -15.755 -16.747 25.224 1.00 88.75 468 LYS A C 1
ATOM 3904 O O . LYS A 1 468 ? -14.599 -17.034 25.527 1.00 88.75 468 LYS A O 1
ATOM 3909 N N . ILE A 1 469 ? -16.182 -15.480 25.196 1.00 86.88 469 ILE A N 1
ATOM 3910 C CA . ILE A 1 469 ? -15.275 -14.345 25.412 1.00 86.88 469 ILE A CA 1
ATOM 3911 C C . ILE A 1 469 ? -14.784 -14.308 26.866 1.00 86.88 469 ILE A C 1
ATOM 3913 O O . ILE A 1 469 ? -15.555 -14.139 27.820 1.00 86.88 469 ILE A O 1
ATOM 3917 N N . GLU A 1 470 ? -13.462 -14.360 27.030 1.00 83.50 470 GLU A N 1
ATOM 3918 C CA . GLU A 1 470 ? -12.782 -14.178 28.312 1.00 83.50 470 GLU A CA 1
ATOM 3919 C C . GLU A 1 470 ? -12.158 -12.778 28.435 1.00 83.50 470 GLU A C 1
ATOM 3921 O O . GLU A 1 470 ? -10.977 -12.559 28.155 1.00 83.50 470 GLU A O 1
ATOM 3926 N N . LEU A 1 471 ? -12.936 -11.808 28.925 1.00 84.50 471 LEU A N 1
ATOM 3927 C CA . LEU A 1 471 ? -12.424 -10.457 29.167 1.00 84.50 471 LEU A CA 1
ATOM 3928 C C . LEU A 1 471 ? -11.636 -10.364 30.481 1.00 84.50 471 LEU A C 1
ATOM 3930 O O . LEU A 1 471 ? -12.066 -10.795 31.553 1.00 84.50 471 LEU A O 1
ATOM 3934 N N . LYS A 1 472 ? -10.468 -9.723 30.401 1.00 83.56 472 LYS A N 1
ATOM 3935 C CA . LYS A 1 472 ? -9.608 -9.375 31.548 1.00 83.56 472 LYS A CA 1
ATOM 3936 C C . LYS A 1 472 ? -9.920 -7.979 32.094 1.00 83.56 472 LYS A C 1
ATOM 3938 O O . LYS A 1 472 ? -10.441 -7.130 31.383 1.00 83.56 472 LYS A O 1
ATOM 3943 N N . THR A 1 473 ? -9.449 -7.710 33.315 1.00 81.38 473 THR A N 1
ATOM 3944 C CA . THR A 1 473 ? -9.578 -6.409 34.012 1.00 81.38 473 THR A CA 1
ATOM 3945 C C . THR A 1 473 ? -9.187 -5.197 33.155 1.00 81.38 473 THR A C 1
ATOM 3947 O O . THR A 1 473 ? -9.778 -4.135 33.312 1.00 81.38 473 THR A O 1
ATOM 3950 N N . GLU A 1 474 ? -8.191 -5.334 32.277 1.00 82.44 474 GLU A N 1
ATOM 3951 C CA . GLU A 1 474 ? -7.733 -4.250 31.399 1.00 82.44 474 GLU A CA 1
ATOM 3952 C C . GLU A 1 474 ? -8.799 -3.822 30.379 1.00 82.44 474 GLU A C 1
ATOM 3954 O O . GLU A 1 474 ? -8.989 -2.627 30.185 1.00 82.44 474 GLU A O 1
ATOM 3959 N N . HIS A 1 475 ? -9.579 -4.761 29.835 1.00 85.25 475 HIS A N 1
ATOM 3960 C CA . HIS A 1 475 ? -10.688 -4.469 28.916 1.00 85.25 475 HIS A CA 1
ATOM 3961 C C . HIS A 1 475 ? -11.792 -3.666 29.606 1.00 85.25 475 HIS A C 1
ATOM 3963 O O . HIS A 1 475 ? -12.383 -2.768 29.021 1.00 85.25 475 HIS A O 1
ATOM 3969 N N . PHE A 1 476 ? -12.045 -3.950 30.887 1.00 88.50 476 PHE A N 1
ATOM 3970 C CA . PHE A 1 476 ? -13.099 -3.276 31.644 1.00 88.50 476 PHE A CA 1
ATOM 3971 C C . PHE A 1 476 ? -12.807 -1.800 31.923 1.00 88.50 476 PHE A C 1
ATOM 3973 O O . PHE A 1 476 ? -13.728 -1.050 32.246 1.00 88.50 476 PHE A O 1
ATOM 3980 N N . LYS A 1 477 ? -11.539 -1.376 31.825 1.00 85.31 477 LYS A N 1
ATOM 3981 C CA . LYS A 1 477 ? -11.140 0.011 32.094 1.00 85.31 477 LYS A CA 1
ATOM 3982 C C . LYS A 1 477 ? -11.701 0.989 31.074 1.00 85.31 477 LYS A C 1
ATOM 3984 O O . LYS A 1 477 ? -12.000 2.109 31.465 1.00 85.31 477 LYS A O 1
ATOM 3989 N N . THR A 1 478 ? -11.816 0.564 29.819 1.00 85.38 478 THR A N 1
ATOM 3990 C CA . THR A 1 478 ? -12.133 1.434 28.683 1.00 85.38 478 THR A CA 1
ATOM 3991 C C . THR A 1 478 ? -13.564 1.267 28.183 1.00 85.38 478 THR A C 1
ATOM 3993 O O . THR A 1 478 ? -13.927 1.916 27.215 1.00 85.38 478 THR A O 1
ATOM 3996 N N . ILE A 1 479 ? -14.405 0.435 28.817 1.00 88.94 479 ILE A N 1
ATOM 3997 C CA . ILE A 1 479 ? -15.780 0.169 28.345 1.00 88.94 479 ILE A CA 1
ATOM 3998 C C . ILE A 1 479 ? -16.610 1.449 28.190 1.00 88.94 479 ILE A C 1
ATOM 4000 O O . ILE A 1 479 ? -17.388 1.559 27.253 1.00 88.94 479 ILE A O 1
ATOM 4004 N N . ASP A 1 480 ? -16.449 2.424 29.084 1.00 86.31 480 ASP A N 1
ATOM 4005 C CA . ASP A 1 480 ? -17.208 3.678 29.042 1.00 86.31 480 ASP A CA 1
ATOM 4006 C C . ASP A 1 480 ? -16.625 4.741 28.087 1.00 86.31 480 ASP A C 1
ATOM 4008 O O . ASP A 1 480 ? -17.158 5.848 27.985 1.00 86.31 480 ASP A O 1
ATOM 4012 N N . GLU A 1 481 ? -15.544 4.403 27.382 1.00 86.38 481 GLU A N 1
ATOM 4013 C CA . GLU A 1 481 ? -14.867 5.239 26.380 1.00 86.38 481 GLU A CA 1
ATOM 4014 C C . GLU A 1 481 ? -14.848 4.567 24.993 1.00 86.38 481 GLU A C 1
ATOM 4016 O O . GLU A 1 481 ? -14.889 5.245 23.969 1.00 86.38 481 GLU A O 1
ATOM 4021 N N . ASN A 1 482 ? -14.829 3.234 24.962 1.00 91.31 482 ASN A N 1
ATOM 4022 C CA . ASN A 1 482 ? -14.832 2.392 23.776 1.00 91.31 482 ASN A CA 1
ATOM 4023 C C . ASN A 1 482 ? -16.267 2.171 23.289 1.00 91.31 482 ASN A C 1
ATOM 4025 O O . ASN A 1 482 ? -16.995 1.332 23.823 1.00 91.31 482 ASN A O 1
ATOM 4029 N N . TYR A 1 483 ? -16.649 2.919 22.256 1.00 93.56 483 TYR A N 1
ATOM 4030 C CA . TYR A 1 483 ? -17.982 2.863 21.662 1.00 93.56 483 TYR A CA 1
ATOM 4031 C C . TYR A 1 483 ? -18.356 1.457 21.180 1.00 93.56 483 TYR A C 1
ATOM 4033 O O . TYR A 1 483 ? -19.464 0.988 21.438 1.00 93.56 483 TYR A O 1
ATOM 4041 N N . GLU A 1 484 ? -17.434 0.758 20.512 1.00 95.38 484 GLU A N 1
ATOM 4042 C CA . GLU A 1 484 ? -17.706 -0.574 19.978 1.00 95.38 484 GLU A CA 1
ATOM 4043 C C . GLU A 1 484 ? -17.982 -1.573 21.112 1.00 95.38 484 GLU A C 1
ATOM 4045 O O . GLU A 1 484 ? -19.012 -2.247 21.113 1.00 95.38 484 GLU A O 1
ATOM 4050 N N . LEU A 1 485 ? -17.106 -1.636 22.116 1.00 93.75 485 LEU A N 1
ATOM 4051 C CA . LEU A 1 485 ? -17.252 -2.577 23.232 1.00 93.75 485 LEU A CA 1
ATOM 4052 C C . LEU A 1 485 ? -18.455 -2.239 24.124 1.00 93.75 485 LEU A C 1
ATOM 4054 O O . LEU A 1 485 ? -19.126 -3.146 24.619 1.00 93.75 485 LEU A O 1
ATOM 4058 N N . PHE A 1 486 ? -18.757 -0.949 24.302 1.00 94.94 486 PHE A N 1
ATOM 4059 C CA . PHE A 1 486 ? -19.940 -0.489 25.028 1.00 94.94 486 PHE A CA 1
ATOM 4060 C C . PHE A 1 486 ? -21.220 -1.130 24.479 1.00 94.94 486 PHE A C 1
ATOM 4062 O O . PHE A 1 486 ? -22.020 -1.665 25.247 1.00 94.94 486 PHE A O 1
ATOM 4069 N N . HIS A 1 487 ? -21.398 -1.118 23.156 1.00 94.56 487 HIS A N 1
ATOM 4070 C CA . HIS A 1 487 ? -22.607 -1.645 22.522 1.00 94.56 487 HIS A CA 1
ATOM 4071 C C . HIS A 1 487 ? -22.706 -3.174 22.562 1.00 94.56 487 HIS A C 1
ATOM 4073 O O . HIS A 1 487 ? -23.820 -3.701 22.661 1.00 94.56 487 HIS A O 1
ATOM 4079 N N . VAL A 1 488 ? -21.569 -3.879 22.598 1.00 94.44 488 VAL A N 1
ATOM 4080 C CA . VAL A 1 488 ? -21.557 -5.331 22.831 1.00 94.44 488 VAL A CA 1
ATOM 4081 C C . VAL A 1 488 ? -22.085 -5.636 24.232 1.00 94.44 488 VAL A C 1
ATOM 4083 O O . VAL A 1 488 ? -22.943 -6.503 24.388 1.00 94.44 488 VAL A O 1
ATOM 4086 N N . PHE A 1 489 ? -21.637 -4.897 25.253 1.00 94.69 489 PHE A N 1
ATOM 4087 C CA . PHE A 1 489 ? -22.163 -5.055 26.613 1.00 94.69 489 PHE A CA 1
ATOM 4088 C C . PHE A 1 489 ? -23.644 -4.669 26.707 1.00 94.69 489 PHE A C 1
ATOM 4090 O O . PHE A 1 489 ? -24.408 -5.394 27.336 1.00 94.69 489 PHE A O 1
ATOM 4097 N N . ASP A 1 490 ? -24.073 -3.586 26.057 1.00 94.56 490 ASP A N 1
ATOM 4098 C CA . ASP A 1 490 ? -25.484 -3.170 26.071 1.00 94.56 490 ASP A CA 1
ATOM 4099 C C . ASP A 1 490 ? -26.432 -4.192 25.446 1.00 94.56 490 ASP A C 1
ATOM 4101 O O . ASP A 1 490 ? -27.550 -4.393 25.930 1.00 94.56 490 ASP A O 1
ATOM 4105 N N . SER A 1 491 ? -25.974 -4.897 24.416 1.00 92.44 491 SER A N 1
ATOM 4106 C CA . SER A 1 491 ? -26.830 -5.808 23.654 1.00 92.44 491 SER A CA 1
ATOM 4107 C C . SER A 1 491 ? -26.704 -7.271 24.080 1.00 92.44 491 SER A C 1
ATOM 4109 O O . SER A 1 491 ? -27.643 -8.036 23.885 1.00 92.44 491 SER A O 1
ATOM 4111 N N . CYS A 1 492 ? -25.557 -7.675 24.634 1.00 92.00 492 CYS A N 1
ATOM 4112 C CA . CYS A 1 492 ? -25.211 -9.091 24.788 1.00 92.00 492 CYS A CA 1
ATOM 4113 C C . CYS A 1 492 ? -24.699 -9.461 26.190 1.00 92.00 492 CYS A C 1
ATOM 4115 O O . CYS A 1 492 ? -24.077 -10.512 26.340 1.00 92.00 492 CYS A O 1
ATOM 4117 N N . PHE A 1 493 ? -24.930 -8.641 27.228 1.00 93.50 493 PHE A N 1
ATOM 4118 C CA . PHE A 1 493 ? -24.345 -8.908 28.551 1.00 93.50 493 PHE A CA 1
ATOM 4119 C C . PHE A 1 493 ? -24.684 -10.304 29.104 1.00 93.50 493 PHE A C 1
ATOM 4121 O O . PHE A 1 493 ? -23.801 -11.000 29.603 1.00 93.50 493 PHE A O 1
ATOM 4128 N N . GLU A 1 494 ? -25.945 -10.721 28.972 1.00 92.75 494 GLU A N 1
ATOM 4129 C CA . GLU A 1 494 ? -26.441 -12.026 29.438 1.00 92.75 494 GLU A CA 1
ATOM 4130 C C . GLU A 1 494 ? -25.807 -13.219 28.716 1.00 92.75 494 GLU A C 1
ATOM 4132 O O . GLU A 1 494 ? -25.755 -14.313 29.275 1.00 92.75 494 GLU A O 1
ATOM 4137 N N . GLN A 1 495 ? -25.302 -13.012 27.498 1.00 92.25 495 GLN A N 1
ATOM 4138 C CA . GLN A 1 495 ? -24.669 -14.055 26.691 1.00 92.25 495 GLN A CA 1
ATOM 4139 C C . GLN A 1 495 ? -23.219 -14.301 27.130 1.00 92.25 495 GLN A C 1
ATOM 4141 O O . GLN A 1 495 ? -22.700 -15.404 26.997 1.00 92.25 495 GLN A O 1
ATOM 4146 N N . PHE A 1 496 ? -22.533 -13.321 27.728 1.00 92.81 496 PHE A N 1
ATOM 4147 C CA . PHE A 1 496 ? -21.167 -13.565 28.200 1.00 92.81 496 PHE A CA 1
ATOM 4148 C C . PHE A 1 496 ? -21.104 -14.726 29.203 1.00 92.81 496 PHE A C 1
ATOM 4150 O O . PHE A 1 496 ? -22.025 -14.899 30.005 1.00 92.81 496 PHE A O 1
ATOM 4157 N N . PRO A 1 497 ? -19.978 -15.462 29.278 1.00 93.75 497 PRO A N 1
ATOM 4158 C CA . PRO A 1 497 ? -19.782 -16.458 30.320 1.00 93.75 497 PRO A CA 1
ATOM 4159 C C . PRO A 1 497 ? -20.070 -15.890 31.714 1.00 93.75 497 PRO A C 1
ATOM 4161 O O . PRO A 1 497 ? -19.592 -14.806 32.061 1.00 93.75 497 PRO A O 1
ATOM 4164 N N . ASN A 1 498 ? -20.728 -16.673 32.575 1.00 92.19 498 ASN A N 1
ATOM 4165 C CA . ASN A 1 498 ? -20.976 -16.313 33.981 1.00 92.19 498 ASN A CA 1
ATOM 4166 C C . ASN A 1 498 ? -19.707 -15.832 34.711 1.00 92.19 498 ASN A C 1
ATOM 4168 O O . ASN A 1 498 ? -19.758 -14.962 35.581 1.00 92.19 498 ASN A O 1
ATOM 4172 N N . LYS A 1 499 ? -18.546 -16.395 34.356 1.00 92.88 499 LYS A N 1
ATOM 4173 C CA . LYS A 1 499 ? -17.230 -15.978 34.857 1.00 92.88 499 LYS A CA 1
ATOM 4174 C C . LYS A 1 499 ? -16.904 -14.529 34.466 1.00 92.88 499 LYS A C 1
ATOM 4176 O O . LYS A 1 499 ? -16.479 -13.763 35.329 1.00 92.88 499 LYS A O 1
ATOM 4181 N N . THR A 1 500 ? -17.130 -14.154 33.208 1.00 92.44 500 THR A N 1
ATOM 4182 C CA . THR A 1 500 ? -16.894 -12.808 32.662 1.00 92.44 500 THR A CA 1
ATOM 4183 C C . THR A 1 500 ? -17.869 -11.793 33.259 1.00 92.44 500 THR A C 1
ATOM 4185 O O . THR A 1 500 ? -17.425 -10.763 33.769 1.00 92.44 500 THR A O 1
ATOM 4188 N N . GLN A 1 501 ? -19.166 -12.118 33.320 1.00 93.31 501 GLN A N 1
ATOM 4189 C CA . GLN A 1 501 ? -20.181 -11.262 33.951 1.00 93.31 501 GLN A CA 1
ATOM 4190 C C . GLN A 1 501 ? -19.830 -10.965 35.420 1.00 93.31 501 GLN A C 1
ATOM 4192 O O . GLN A 1 501 ? -19.734 -9.807 35.833 1.00 93.31 501 GLN A O 1
ATOM 4197 N N . LYS A 1 502 ? -19.530 -12.009 36.211 1.00 92.69 502 LYS A N 1
ATOM 4198 C CA . LYS A 1 502 ? -19.118 -11.863 37.620 1.00 92.69 502 LYS A CA 1
ATOM 4199 C C . LYS A 1 502 ? -17.814 -11.083 37.768 1.00 92.69 502 LYS A C 1
ATOM 4201 O O . LYS A 1 502 ? -17.677 -10.304 38.713 1.00 92.69 502 LYS A O 1
ATOM 4206 N N . ALA A 1 503 ? -16.848 -11.281 36.869 1.00 92.88 503 ALA A N 1
ATOM 4207 C CA . ALA A 1 503 ? -15.596 -10.531 36.880 1.00 92.88 503 ALA A CA 1
ATOM 4208 C C . ALA A 1 503 ? -15.831 -9.034 36.635 1.00 92.88 503 ALA A C 1
ATOM 4210 O O . ALA A 1 503 ? -15.226 -8.211 37.328 1.00 92.88 503 ALA A O 1
ATOM 4211 N N . TYR A 1 504 ? -16.738 -8.689 35.718 1.00 93.44 504 TYR A N 1
ATOM 4212 C CA . TYR A 1 504 ? -17.094 -7.305 35.426 1.00 93.44 504 TYR A CA 1
ATOM 4213 C C . TYR A 1 504 ? -17.843 -6.637 36.584 1.00 93.44 504 TYR A C 1
ATOM 4215 O O . TYR A 1 504 ? -17.426 -5.580 37.059 1.00 93.44 504 TYR A O 1
ATOM 4223 N N . LEU A 1 505 ? -18.864 -7.295 37.141 1.00 93.25 505 LEU A N 1
ATOM 4224 C CA . LEU A 1 505 ? -19.581 -6.780 38.314 1.00 93.25 505 LEU A CA 1
ATOM 4225 C C . LEU A 1 505 ? -18.636 -6.591 39.509 1.00 93.25 505 LEU A C 1
ATOM 4227 O O . LEU A 1 505 ? -18.629 -5.536 40.141 1.00 93.25 505 LEU A O 1
ATOM 4231 N N . LYS A 1 506 ? -17.748 -7.561 39.767 1.00 91.94 506 LYS A N 1
ATOM 4232 C CA . LYS A 1 506 ? -16.710 -7.452 40.805 1.00 91.94 506 LYS A CA 1
ATOM 4233 C C . LYS A 1 506 ? -15.753 -6.286 40.547 1.00 91.94 506 LYS A C 1
ATOM 4235 O O . LYS A 1 506 ? -15.285 -5.662 41.503 1.00 91.94 506 LYS A O 1
ATOM 4240 N N . TYR A 1 507 ? -15.431 -6.008 39.286 1.00 90.69 507 TYR A N 1
ATOM 4241 C CA . TYR A 1 507 ? -14.600 -4.872 38.902 1.00 90.69 507 TYR A CA 1
ATOM 4242 C C . TYR A 1 507 ? -15.285 -3.539 39.238 1.00 90.69 507 TYR A C 1
ATOM 4244 O O . TYR A 1 507 ? -14.663 -2.710 39.907 1.00 90.69 507 TYR A O 1
ATOM 4252 N N . ILE A 1 508 ? -16.571 -3.384 38.903 1.00 90.56 508 ILE A N 1
ATOM 4253 C CA . ILE A 1 508 ? -17.376 -2.202 39.254 1.00 90.56 508 ILE A CA 1
ATOM 4254 C C . ILE A 1 508 ? -17.471 -2.039 40.779 1.00 90.56 508 ILE A C 1
ATOM 4256 O O . ILE A 1 508 ? -17.167 -0.969 41.310 1.00 90.56 508 ILE A O 1
ATOM 4260 N N . THR A 1 509 ? -17.802 -3.106 41.519 1.00 88.31 509 THR A N 1
ATOM 4261 C CA . THR A 1 509 ? -17.913 -3.058 42.990 1.00 88.31 509 THR A CA 1
ATOM 4262 C C . THR A 1 509 ? -16.594 -2.680 43.659 1.00 88.31 509 THR A C 1
ATOM 4264 O O . THR A 1 509 ? -16.573 -1.953 44.649 1.00 88.31 509 THR A O 1
ATOM 4267 N N . LYS A 1 510 ? -15.459 -3.156 43.131 1.00 84.75 510 LYS A N 1
ATOM 4268 C CA . LYS A 1 510 ? -14.140 -2.815 43.680 1.00 84.75 510 LYS A CA 1
ATOM 4269 C C . LYS A 1 510 ? -13.835 -1.319 43.536 1.00 84.75 510 LYS A C 1
ATOM 4271 O O . LYS A 1 510 ? -13.057 -0.812 44.353 1.00 84.75 510 LYS A O 1
ATOM 4276 N N . GLY A 1 511 ? -14.409 -0.660 42.525 1.00 72.31 511 GLY A N 1
ATOM 4277 C CA . GLY A 1 511 ? -14.094 0.707 42.117 1.00 72.31 511 GLY A CA 1
ATOM 4278 C C . GLY A 1 511 ? -12.640 0.850 41.650 1.00 72.31 511 GLY A C 1
ATOM 4279 O O . GLY A 1 511 ? -11.809 -0.057 41.811 1.00 72.31 511 GLY A O 1
ATOM 4280 N N . VAL A 1 512 ? -12.274 2.009 41.099 1.00 66.69 512 VAL A N 1
ATOM 4281 C CA . VAL A 1 512 ? -10.904 2.272 40.619 1.00 66.69 512 VAL A CA 1
ATOM 4282 C C . VAL A 1 512 ? -9.926 2.465 41.790 1.00 66.69 512 VAL A C 1
ATOM 4284 O O . VAL A 1 512 ? -9.416 3.552 42.056 1.00 66.69 512 VAL A O 1
ATOM 4287 N N . LYS A 1 513 ? -9.580 1.386 42.509 1.00 59.50 513 LYS A N 1
ATOM 4288 C CA . LYS A 1 513 ? -8.641 1.434 43.651 1.00 59.50 513 LYS A CA 1
ATOM 4289 C C . LYS A 1 513 ? -7.253 1.987 43.282 1.00 59.50 513 LYS A C 1
ATOM 4291 O O . LYS A 1 513 ? -6.561 2.495 44.161 1.00 59.50 513 LYS A O 1
ATOM 4296 N N . LYS A 1 514 ? -6.835 1.919 42.008 1.00 50.03 514 LYS A N 1
ATOM 4297 C CA . LYS A 1 514 ? -5.525 2.412 41.529 1.00 50.03 514 LYS A CA 1
ATOM 4298 C C . LYS A 1 514 ? -5.487 3.928 41.247 1.00 50.03 514 LYS A C 1
ATOM 4300 O O . LYS A 1 514 ? -4.405 4.508 41.328 1.00 50.03 514 LYS A O 1
ATOM 4305 N N . GLN A 1 515 ? -6.623 4.607 41.046 1.00 49.62 515 GLN A N 1
ATOM 4306 C CA . GLN A 1 515 ? -6.655 6.073 40.883 1.00 49.62 515 GLN A CA 1
ATOM 4307 C C . GLN A 1 515 ? -6.385 6.827 42.192 1.00 49.62 515 GLN A C 1
ATOM 4309 O O . GLN A 1 515 ? -5.910 7.957 42.138 1.00 49.62 515 GLN A O 1
ATOM 4314 N N . LYS A 1 516 ? -6.494 6.171 43.362 1.00 50.81 516 LYS A N 1
ATOM 4315 C CA . LYS A 1 516 ? -5.937 6.685 44.631 1.00 50.81 516 LYS A CA 1
ATOM 4316 C C . LYS A 1 516 ? -4.448 7.044 44.534 1.00 50.81 516 LYS A C 1
ATOM 4318 O O . LYS A 1 516 ? -3.988 7.806 45.371 1.00 50.81 516 LYS A O 1
ATOM 4323 N N . LYS A 1 517 ? -3.682 6.514 43.568 1.00 47.41 517 LYS A N 1
ATOM 4324 C CA . LYS A 1 517 ? -2.256 6.841 43.355 1.00 47.41 517 LYS A CA 1
ATOM 4325 C C . LYS A 1 517 ? -2.032 7.911 42.269 1.00 47.41 517 LYS A C 1
ATOM 4327 O O . LYS A 1 517 ? -1.071 8.659 42.388 1.00 47.41 517 LYS A O 1
ATOM 4332 N N . ALA A 1 518 ? -2.922 8.013 41.274 1.00 46.09 518 ALA A N 1
ATOM 4333 C CA . ALA A 1 518 ? -2.845 8.974 40.161 1.00 46.09 518 ALA A CA 1
ATOM 4334 C C . ALA A 1 518 ? -3.484 10.336 40.500 1.00 46.09 518 ALA A C 1
ATOM 4336 O O . ALA A 1 518 ? -2.851 11.372 40.314 1.00 46.09 518 ALA A O 1
ATOM 4337 N N . LEU A 1 519 ? -4.658 10.340 41.148 1.00 50.75 519 LEU A N 1
ATOM 4338 C CA . LEU A 1 519 ? -5.235 11.542 41.775 1.00 50.75 519 LEU A CA 1
ATOM 4339 C C . LEU A 1 519 ? -4.322 12.093 42.890 1.00 50.75 519 LEU A C 1
ATOM 4341 O O . LEU A 1 519 ? -4.345 13.285 43.167 1.00 50.75 519 LEU A O 1
ATOM 4345 N N . ARG A 1 520 ? -3.477 11.237 43.497 1.00 47.38 520 ARG A N 1
ATOM 4346 C CA . ARG A 1 520 ? -2.426 11.623 44.462 1.00 47.38 520 ARG A CA 1
ATOM 4347 C C . ARG A 1 520 ? -1.133 12.166 43.826 1.00 47.38 520 ARG A C 1
ATOM 4349 O O . ARG A 1 520 ? -0.309 12.666 44.584 1.00 47.38 520 ARG A O 1
ATOM 4356 N N . LYS A 1 521 ? -0.915 12.050 42.504 1.00 44.19 521 LYS A N 1
ATOM 4357 C CA . LYS A 1 521 ? 0.358 12.432 41.850 1.00 44.19 521 LYS A CA 1
ATOM 4358 C C . LYS A 1 521 ? 0.274 13.559 40.815 1.00 44.19 521 LYS A C 1
ATOM 4360 O O . LYS A 1 521 ? 1.279 14.239 40.660 1.00 44.19 521 LYS A O 1
ATOM 4365 N N . SER A 1 522 ? -0.826 13.777 40.089 1.00 45.09 522 SER A N 1
ATOM 4366 C CA . SER A 1 522 ? -0.702 14.591 38.864 1.00 45.09 522 SER A CA 1
ATOM 4367 C C . SER A 1 522 ? -2.003 15.198 38.332 1.00 45.09 522 SER A C 1
ATOM 4369 O O . SER A 1 522 ? -2.553 14.757 37.325 1.00 45.09 522 SER A O 1
ATOM 4371 N N . ARG A 1 523 ? -2.429 16.321 38.905 1.00 45.72 523 ARG A N 1
ATOM 4372 C CA . ARG A 1 523 ? -2.833 17.434 38.035 1.00 45.72 523 ARG A CA 1
ATOM 4373 C C . ARG A 1 523 ? -1.944 18.644 38.343 1.00 45.72 523 ARG A C 1
ATOM 4375 O O . ARG A 1 523 ? -2.366 19.595 38.984 1.00 45.72 523 ARG A O 1
ATOM 4382 N N . TRP A 1 524 ? -0.675 18.494 37.949 1.00 45.06 524 TRP A N 1
ATOM 4383 C CA . TRP A 1 524 ? 0.244 19.561 37.523 1.00 45.06 524 TRP A CA 1
ATOM 4384 C C . TRP A 1 524 ? 0.639 20.674 38.505 1.00 45.06 524 TRP A C 1
ATOM 4386 O O . TRP A 1 524 ? 1.111 21.716 38.069 1.00 45.06 524 TRP A O 1
ATOM 4396 N N . ASN A 1 525 ? 0.518 20.493 39.823 1.00 47.53 525 ASN A N 1
ATOM 4397 C CA . ASN A 1 525 ? 1.083 21.478 40.749 1.00 47.53 525 ASN A CA 1
ATOM 4398 C C . ASN A 1 525 ? 1.432 20.865 42.112 1.00 47.53 525 ASN A C 1
ATOM 4400 O O . ASN A 1 525 ? 0.579 20.237 42.741 1.00 47.53 525 ASN A O 1
ATOM 4404 N N . LYS A 1 526 ? 2.667 21.074 42.596 1.00 54.31 526 LYS A N 1
ATOM 4405 C CA . LYS A 1 526 ? 3.094 20.655 43.950 1.00 54.31 526 LYS A CA 1
ATOM 4406 C C . LYS A 1 526 ? 2.291 21.361 45.060 1.00 54.31 526 LYS A C 1
ATOM 4408 O O . LYS A 1 526 ? 2.287 20.882 46.189 1.00 54.31 526 LYS A O 1
ATOM 4413 N N . ASN A 1 527 ? 1.562 22.430 44.720 1.00 55.84 527 ASN A N 1
ATOM 4414 C CA . ASN A 1 527 ? 0.869 23.312 45.663 1.00 55.84 527 ASN A CA 1
ATOM 4415 C C . ASN A 1 527 ? -0.655 23.099 45.778 1.00 55.84 527 ASN A C 1
ATOM 4417 O O . ASN A 1 527 ? -1.316 23.876 46.464 1.00 55.84 527 ASN A O 1
ATOM 4421 N N . ARG A 1 528 ? -1.258 22.082 45.138 1.00 55.19 528 ARG A N 1
ATOM 4422 C CA . ARG A 1 528 ? -2.703 21.824 45.318 1.00 55.19 528 ARG A CA 1
ATOM 4423 C C . ARG A 1 528 ? -2.996 20.992 46.579 1.00 55.19 528 ARG A C 1
ATOM 4425 O O . ARG A 1 528 ? -2.300 20.005 46.829 1.00 55.19 528 ARG A O 1
ATOM 4432 N N . PRO A 1 529 ? -4.046 21.336 47.352 1.00 59.78 529 PRO A N 1
ATOM 4433 C CA . PRO A 1 529 ? -4.448 20.571 48.527 1.00 59.78 529 PRO A CA 1
ATOM 4434 C C . PRO A 1 529 ? -4.880 19.147 48.153 1.00 59.78 529 PRO A C 1
ATOM 4436 O O . PRO A 1 529 ? -5.402 18.891 47.066 1.00 59.78 529 PRO A O 1
ATOM 4439 N N . LYS A 1 530 ? -4.657 18.200 49.073 1.00 64.12 530 LYS A N 1
ATOM 4440 C CA . LYS A 1 530 ? -5.116 16.811 48.922 1.00 64.12 530 LYS A CA 1
ATOM 4441 C C . LYS A 1 530 ? -6.644 16.789 48.800 1.00 64.12 530 LYS A C 1
ATOM 4443 O O . LYS A 1 530 ? -7.322 17.409 49.613 1.00 64.12 530 LYS A O 1
ATOM 4448 N N . LEU A 1 531 ? -7.158 16.033 47.828 1.00 65.81 531 LEU A N 1
ATOM 4449 C CA . LEU A 1 531 ? -8.597 15.809 47.642 1.00 65.81 531 LEU A CA 1
ATOM 4450 C C . LEU A 1 531 ? -9.237 15.257 48.921 1.00 65.81 531 LEU A C 1
ATOM 4452 O O . LEU A 1 531 ? -8.685 14.349 49.560 1.00 65.81 531 LEU A O 1
ATOM 4456 N N . LYS A 1 532 ? -10.408 15.792 49.268 1.00 78.62 532 LYS A N 1
ATOM 4457 C CA . LYS A 1 532 ? -11.211 15.332 50.403 1.00 78.62 532 LYS A CA 1
ATOM 4458 C C . LYS A 1 532 ? -11.804 13.955 50.115 1.00 78.62 532 LYS A C 1
ATOM 4460 O O . LYS A 1 532 ? -11.943 13.533 48.965 1.00 78.62 532 LYS A O 1
ATOM 4465 N N . LYS A 1 533 ? -12.173 13.239 51.180 1.00 78.88 533 LYS A N 1
ATOM 4466 C CA . LYS A 1 533 ? -12.781 11.907 51.067 1.00 78.88 533 LYS A CA 1
ATOM 4467 C C . LYS A 1 533 ? -14.078 11.957 50.249 1.00 78.88 533 LYS A C 1
ATOM 4469 O O . LYS A 1 533 ? -14.251 11.105 49.385 1.00 78.88 533 LYS A O 1
ATOM 4474 N N . GLU A 1 534 ? -14.910 12.987 50.436 1.00 79.56 534 GLU A N 1
ATOM 4475 C CA . GLU A 1 534 ? -16.169 13.121 49.689 1.00 79.56 534 GLU A CA 1
ATOM 4476 C C . GLU A 1 534 ? -15.945 13.271 48.175 1.00 79.56 534 GLU A C 1
ATOM 4478 O O . GLU A 1 534 ? -16.713 12.741 47.376 1.00 79.56 534 GLU A O 1
ATOM 4483 N N . GLU A 1 535 ? -14.883 13.965 47.756 1.00 76.00 535 GLU A N 1
ATOM 4484 C CA . GLU A 1 535 ? -14.553 14.149 46.336 1.00 76.00 535 GLU A CA 1
ATOM 4485 C C . GLU A 1 535 ? -14.088 12.839 45.695 1.00 76.00 535 GLU A C 1
ATOM 4487 O O . GLU A 1 535 ? -14.445 12.537 44.556 1.00 76.00 535 GLU A O 1
ATOM 4492 N N . ILE A 1 536 ? -13.319 12.039 46.439 1.00 76.00 536 ILE A N 1
ATOM 4493 C CA . ILE A 1 536 ? -12.878 10.712 46.000 1.00 76.00 536 ILE A CA 1
ATOM 4494 C C . ILE A 1 536 ? -14.080 9.775 45.869 1.00 76.00 536 ILE A C 1
ATOM 4496 O O . ILE A 1 536 ? -14.198 9.084 44.858 1.00 76.00 536 ILE A O 1
ATOM 4500 N N . ASP A 1 537 ? -14.973 9.768 46.860 1.00 81.94 537 ASP A N 1
ATOM 4501 C CA . ASP A 1 537 ? -16.174 8.933 46.847 1.00 81.94 537 ASP A CA 1
ATOM 4502 C C . ASP A 1 537 ? -17.110 9.346 45.696 1.00 81.94 537 ASP A C 1
ATOM 4504 O O . ASP A 1 537 ? -17.621 8.482 44.984 1.00 81.94 537 ASP A O 1
ATOM 4508 N N . ARG A 1 538 ? -17.232 10.652 45.405 1.00 82.31 538 ARG A N 1
ATOM 4509 C CA . ARG A 1 538 ? -17.959 11.165 44.230 1.00 82.31 538 ARG A CA 1
ATOM 4510 C C . ARG A 1 538 ? -17.344 10.688 42.911 1.00 82.31 538 ARG A C 1
ATOM 4512 O O . ARG A 1 538 ? -18.079 10.278 42.018 1.00 82.31 538 ARG A O 1
ATOM 4519 N N . TYR A 1 539 ? -16.016 10.708 42.785 1.00 80.50 539 TYR A N 1
ATOM 4520 C CA . TYR A 1 539 ? -15.320 10.200 41.596 1.00 80.50 539 TYR A CA 1
ATOM 4521 C C . TYR A 1 539 ? -15.536 8.698 41.397 1.00 80.50 539 TYR A C 1
ATOM 4523 O O . TYR A 1 539 ? -15.797 8.265 40.278 1.00 80.50 539 TYR A O 1
ATOM 4531 N N . ILE A 1 540 ? -15.444 7.911 42.474 1.00 84.31 540 ILE A N 1
ATOM 4532 C CA . ILE A 1 540 ? -15.688 6.464 42.427 1.00 84.31 540 ILE A CA 1
ATOM 4533 C C . ILE A 1 540 ? -17.133 6.194 42.017 1.00 84.31 540 ILE A C 1
ATOM 4535 O O . ILE A 1 540 ? -17.354 5.388 41.117 1.00 84.31 540 ILE A O 1
ATOM 4539 N N . LYS A 1 541 ? -18.098 6.894 42.627 1.00 88.00 541 LYS A N 1
ATOM 4540 C CA . LYS A 1 541 ? -19.514 6.763 42.281 1.00 88.00 541 LYS A CA 1
ATOM 4541 C C . LYS A 1 541 ? -19.747 7.089 40.806 1.00 88.00 541 LYS A C 1
ATOM 4543 O O . LYS A 1 541 ? -20.360 6.302 40.097 1.00 88.00 541 LYS A O 1
ATOM 4548 N N . HIS A 1 542 ? -19.206 8.204 40.320 1.00 86.88 542 HIS A N 1
ATOM 4549 C CA . HIS A 1 542 ? -19.333 8.604 38.919 1.00 86.88 542 HIS A CA 1
ATOM 4550 C C . HIS A 1 542 ? -18.709 7.583 37.950 1.00 86.88 542 HIS A C 1
ATOM 4552 O O . HIS A 1 542 ? -19.314 7.253 36.935 1.00 86.88 542 HIS A O 1
ATOM 4558 N N . ASP A 1 543 ? -17.532 7.034 38.267 1.00 86.81 543 ASP A N 1
ATOM 4559 C CA . ASP A 1 543 ? -16.913 5.960 37.477 1.00 86.81 543 ASP A CA 1
ATOM 4560 C C . ASP A 1 543 ? -17.773 4.686 37.448 1.00 86.81 543 ASP A C 1
ATOM 4562 O O . ASP A 1 543 ? -17.979 4.096 36.385 1.00 86.81 543 ASP A O 1
ATOM 4566 N N . GLN A 1 544 ? -18.329 4.292 38.598 1.00 91.19 544 GLN A N 1
ATOM 4567 C CA . GLN A 1 544 ? -19.245 3.158 38.693 1.00 91.19 544 GLN A CA 1
ATOM 4568 C C . GLN A 1 544 ? -20.494 3.388 37.844 1.00 91.19 544 GLN A C 1
ATOM 4570 O O . GLN A 1 544 ? -20.837 2.516 37.055 1.00 91.19 544 GLN A O 1
ATOM 4575 N N . ILE A 1 545 ? -21.128 4.562 37.935 1.00 92.31 545 ILE A N 1
ATOM 4576 C CA . ILE A 1 545 ? -22.299 4.922 37.122 1.00 92.31 545 ILE A CA 1
ATOM 4577 C C . ILE A 1 545 ? -21.983 4.781 35.625 1.00 92.31 545 ILE A C 1
ATOM 4579 O O . ILE A 1 545 ? -22.728 4.127 34.893 1.00 92.31 545 ILE A O 1
ATOM 4583 N N . ARG A 1 546 ? -20.847 5.326 35.170 1.00 92.06 546 ARG A N 1
ATOM 4584 C CA . ARG A 1 546 ? -20.411 5.234 33.767 1.00 92.06 546 ARG A CA 1
ATOM 4585 C C . ARG A 1 546 ? -20.251 3.787 33.296 1.00 92.06 546 ARG A C 1
ATOM 4587 O O . ARG A 1 546 ? -20.683 3.457 32.196 1.00 92.06 546 ARG A O 1
ATOM 4594 N N . LYS A 1 547 ? -19.684 2.916 34.135 1.00 92.31 547 LYS A N 1
ATOM 4595 C CA . LYS A 1 547 ? -19.488 1.485 33.837 1.00 92.31 547 LYS A CA 1
ATOM 4596 C C . LYS A 1 547 ? -20.758 0.646 33.996 1.00 92.31 547 LYS A C 1
ATOM 4598 O O . LYS A 1 547 ? -20.873 -0.407 33.389 1.00 92.31 547 LYS A O 1
ATOM 4603 N N . LEU A 1 548 ? -21.734 1.099 34.775 1.00 94.75 548 LEU A N 1
ATOM 4604 C CA . LEU A 1 548 ? -23.043 0.448 34.874 1.00 94.75 548 LEU A CA 1
ATOM 4605 C C . LEU A 1 548 ? -23.927 0.756 33.663 1.00 94.75 548 LEU A C 1
ATOM 4607 O O . LEU A 1 548 ? -24.757 -0.072 33.301 1.00 94.75 548 LEU A O 1
ATOM 4611 N N . LYS A 1 549 ? -23.724 1.912 33.016 1.00 95.12 549 LYS A N 1
ATOM 4612 C CA . LYS A 1 549 ? -24.488 2.359 31.843 1.00 95.12 549 LYS A CA 1
ATOM 4613 C C . LYS A 1 549 ? -24.714 1.285 30.772 1.00 95.12 549 LYS A C 1
ATOM 4615 O O . LYS A 1 549 ? -25.881 1.094 30.433 1.00 95.12 549 LYS A O 1
ATOM 4620 N N . PRO A 1 550 ? -23.684 0.598 30.235 1.00 94.88 550 PRO A N 1
ATOM 4621 C CA . PRO A 1 550 ? -23.909 -0.391 29.188 1.00 94.88 550 PRO A CA 1
ATOM 4622 C C . PRO A 1 550 ? -24.757 -1.556 29.689 1.00 94.88 550 PRO A C 1
ATOM 4624 O O . PRO A 1 550 ? -25.596 -2.049 28.967 1.00 94.88 550 PRO A O 1
ATOM 4627 N N . ILE A 1 551 ? -24.627 -1.975 30.945 1.00 95.56 551 ILE A N 1
ATOM 4628 C CA . ILE A 1 551 ? -25.331 -3.164 31.443 1.00 95.56 551 ILE A CA 1
ATOM 4629 C C . ILE A 1 551 ? -26.605 -2.836 32.222 1.00 95.56 551 ILE A C 1
ATOM 4631 O O . ILE A 1 551 ? -27.133 -3.698 32.920 1.00 95.56 551 ILE A O 1
ATOM 4635 N N . LYS A 1 552 ? -27.131 -1.609 32.103 1.00 94.31 552 LYS A N 1
ATOM 4636 C CA . LYS A 1 552 ? -28.248 -1.127 32.932 1.00 94.31 552 LYS A CA 1
ATOM 4637 C C . LYS A 1 552 ? -29.487 -2.028 32.880 1.00 94.31 552 LYS A C 1
ATOM 4639 O O . LYS A 1 552 ? -30.193 -2.139 33.872 1.00 94.31 552 LYS A O 1
ATOM 4644 N N . LYS A 1 553 ? -29.731 -2.680 31.737 1.00 93.62 553 LYS A N 1
ATOM 4645 C CA . LYS A 1 553 ? -30.891 -3.555 31.493 1.00 93.62 553 LYS A CA 1
ATOM 4646 C C . LYS A 1 553 ? -30.814 -4.888 32.250 1.00 93.62 553 LYS A C 1
ATOM 4648 O O . LYS A 1 553 ? -31.831 -5.550 32.393 1.00 93.62 553 LYS A O 1
ATOM 4653 N N . TYR A 1 554 ? -29.627 -5.259 32.730 1.00 93.62 554 TYR A N 1
ATOM 4654 C CA . TYR A 1 554 ? -29.321 -6.586 33.276 1.00 93.62 554 TYR A CA 1
ATOM 4655 C C . TYR A 1 554 ? -28.992 -6.559 34.773 1.00 93.62 554 TYR A C 1
ATOM 4657 O O . TYR A 1 554 ? -28.510 -7.544 35.329 1.00 93.62 554 TYR A O 1
ATOM 4665 N N . ILE A 1 555 ? -29.170 -5.408 35.425 1.00 92.75 555 ILE A N 1
ATOM 4666 C CA . ILE A 1 555 ? -28.820 -5.218 36.831 1.00 92.75 555 ILE A CA 1
ATOM 4667 C C . ILE A 1 555 ? -30.079 -5.114 37.679 1.00 92.75 555 ILE A C 1
ATOM 4669 O O . ILE A 1 555 ? -30.984 -4.340 37.388 1.00 92.75 555 ILE A O 1
ATOM 4673 N N . GLU A 1 556 ? -30.081 -5.840 38.791 1.00 92.19 556 GLU A N 1
ATOM 4674 C CA . GLU A 1 556 ? -31.127 -5.772 39.805 1.00 92.19 556 GLU A CA 1
ATOM 4675 C C . GLU A 1 556 ? -30.959 -4.559 40.737 1.00 92.19 556 GLU A C 1
ATOM 4677 O O . GLU A 1 556 ? -29.842 -4.162 41.092 1.00 92.19 556 GLU A O 1
ATOM 4682 N N . GLN A 1 557 ? -32.082 -4.021 41.223 1.00 89.75 557 GLN A N 1
ATOM 4683 C CA . GLN A 1 557 ? -32.111 -2.880 42.147 1.00 89.75 557 GLN A CA 1
ATOM 4684 C C . GLN A 1 557 ? -31.276 -3.122 43.419 1.00 89.75 557 GLN A C 1
ATOM 4686 O O . GLN A 1 557 ? -30.610 -2.210 43.908 1.00 89.75 557 GLN A O 1
ATOM 4691 N N . ASP A 1 558 ? -31.233 -4.356 43.926 1.00 92.06 558 ASP A N 1
ATOM 4692 C CA . ASP A 1 558 ? -30.450 -4.721 45.113 1.00 92.06 558 ASP A CA 1
ATOM 4693 C C . ASP A 1 558 ? -28.943 -4.527 44.925 1.00 92.06 558 ASP A C 1
ATOM 4695 O O . ASP A 1 558 ? -28.226 -4.177 45.869 1.00 92.06 558 ASP A O 1
ATOM 4699 N N . PHE A 1 559 ? -28.436 -4.735 43.708 1.00 92.31 559 PHE A N 1
ATOM 4700 C CA . PHE A 1 559 ? -27.035 -4.477 43.400 1.00 92.31 559 PHE A CA 1
ATOM 4701 C C . PHE A 1 559 ? -26.737 -2.973 43.391 1.00 92.31 559 PHE A C 1
ATOM 4703 O O . PHE A 1 559 ? -25.722 -2.550 43.946 1.00 92.31 559 PHE A O 1
ATOM 4710 N N . LEU A 1 560 ? -27.641 -2.162 42.836 1.00 92.25 560 LEU A N 1
ATOM 4711 C CA . LEU A 1 560 ? -27.521 -0.701 42.831 1.00 92.25 560 LEU A CA 1
ATOM 4712 C C . LEU A 1 560 ? -27.591 -0.113 44.247 1.00 92.25 560 LEU A C 1
ATOM 4714 O O . LEU A 1 560 ? -26.758 0.721 44.610 1.00 92.25 560 LEU A O 1
ATOM 4718 N N . ASN A 1 561 ? -28.495 -0.633 45.083 1.00 91.12 561 ASN A N 1
ATOM 4719 C CA . ASN A 1 561 ? -28.631 -0.249 46.490 1.00 91.12 561 ASN A CA 1
ATOM 4720 C C . ASN A 1 561 ? -27.322 -0.471 47.269 1.00 91.12 561 ASN A C 1
ATOM 4722 O O . ASN A 1 561 ? -26.911 0.391 48.044 1.00 91.12 561 ASN A O 1
ATOM 4726 N N . LYS A 1 562 ? -26.608 -1.581 47.013 1.00 90.56 562 LYS A N 1
ATOM 4727 C CA . LYS A 1 562 ? -25.290 -1.861 47.624 1.00 90.56 562 LYS A CA 1
ATOM 4728 C C . LYS A 1 562 ? -24.208 -0.852 47.227 1.00 90.56 562 LYS A C 1
ATOM 4730 O O . LYS A 1 562 ? -23.242 -0.688 47.970 1.00 90.56 562 LYS A O 1
ATOM 4735 N N . LEU A 1 563 ? -24.342 -0.206 46.069 1.00 88.19 563 LEU A N 1
ATOM 4736 C CA . LEU A 1 563 ? -23.416 0.822 45.584 1.00 88.19 563 LEU A CA 1
ATOM 4737 C C . LEU A 1 563 ? -23.869 2.250 45.930 1.00 88.19 563 LEU A C 1
ATOM 4739 O O . LEU A 1 563 ? -23.108 3.191 45.713 1.00 88.19 563 LEU A O 1
ATOM 4743 N N . GLY A 1 564 ? -25.082 2.428 46.466 1.00 91.00 564 GLY A N 1
ATOM 4744 C CA . GLY A 1 564 ? -25.670 3.748 46.706 1.00 91.00 564 GLY A CA 1
ATOM 4745 C C . GLY A 1 564 ? -25.944 4.529 45.414 1.00 91.00 564 GLY A C 1
ATOM 4746 O O . GLY A 1 564 ? -25.836 5.755 45.411 1.00 91.00 564 GLY A O 1
ATOM 4747 N N . ILE A 1 565 ? -26.235 3.822 44.318 1.00 92.50 565 ILE A N 1
ATOM 4748 C CA . ILE A 1 565 ? -26.544 4.371 42.989 1.00 92.50 565 ILE A CA 1
ATOM 4749 C C . ILE A 1 565 ? -28.019 4.085 42.684 1.00 92.50 565 ILE A C 1
ATOM 4751 O O . ILE A 1 565 ? -28.541 3.059 43.111 1.00 92.50 565 ILE A O 1
ATOM 4755 N N . ASN A 1 566 ? -28.698 4.962 41.948 1.00 92.12 566 ASN A N 1
ATOM 4756 C CA . ASN A 1 566 ? -30.045 4.698 41.427 1.00 92.12 566 ASN A CA 1
ATOM 4757 C C . ASN A 1 566 ? -30.061 4.673 39.885 1.00 92.12 566 ASN A C 1
ATOM 4759 O O . ASN A 1 566 ? -29.096 5.068 39.231 1.00 92.12 566 ASN A O 1
ATOM 4763 N N . PHE A 1 567 ? -31.151 4.179 39.290 1.00 90.94 567 PHE A N 1
ATOM 4764 C CA . PHE A 1 567 ? -31.261 4.080 37.831 1.00 90.94 567 PHE A CA 1
ATOM 4765 C C . PHE A 1 567 ? -31.237 5.444 37.135 1.00 90.94 567 PHE A C 1
ATOM 4767 O O . PHE A 1 567 ? -30.584 5.573 36.104 1.00 90.94 567 PHE A O 1
ATOM 4774 N N . THR A 1 568 ? -31.871 6.469 37.710 1.00 90.25 568 THR A N 1
ATOM 4775 C CA . THR A 1 568 ? -31.897 7.828 37.142 1.00 90.25 568 THR A CA 1
ATOM 4776 C C . THR A 1 568 ? -30.490 8.407 36.970 1.00 90.25 568 THR A C 1
ATOM 4778 O O . THR A 1 568 ? -30.169 8.916 35.901 1.00 90.25 568 THR A O 1
ATOM 4781 N N . GLU A 1 569 ? -29.597 8.207 37.947 1.00 90.31 569 GLU A N 1
ATOM 4782 C CA . GLU A 1 569 ? -28.190 8.624 37.859 1.00 90.31 569 GLU A CA 1
ATOM 4783 C C . GLU A 1 569 ? -27.457 7.942 36.692 1.00 90.31 569 GLU A C 1
ATOM 4785 O O . GLU A 1 569 ? -26.602 8.548 36.047 1.00 90.31 569 GLU A O 1
ATOM 4790 N N . ILE A 1 570 ? -27.789 6.681 36.394 1.00 90.81 570 ILE A N 1
ATOM 4791 C CA . ILE A 1 570 ? -27.236 5.957 35.243 1.00 90.81 570 ILE A CA 1
ATOM 4792 C C . ILE A 1 570 ? -27.782 6.533 33.935 1.00 90.81 570 ILE A C 1
ATOM 4794 O O . ILE A 1 570 ? -27.044 6.655 32.957 1.00 90.81 570 ILE A O 1
ATOM 4798 N N . GLU A 1 571 ? -29.057 6.904 33.875 1.00 88.75 571 GLU A N 1
ATOM 4799 C CA . GLU A 1 571 ? -29.679 7.433 32.660 1.00 88.75 571 GLU A CA 1
ATOM 4800 C C . GLU A 1 571 ? -29.172 8.819 32.271 1.00 88.75 571 GLU A C 1
ATOM 4802 O O . GLU A 1 571 ? -28.896 9.034 31.089 1.00 88.75 571 GLU A O 1
ATOM 4807 N N . GLU A 1 572 ? -28.931 9.689 33.246 1.00 88.12 572 GLU A N 1
ATOM 4808 C CA . GLU A 1 572 ? -28.447 11.059 33.036 1.00 88.12 572 GLU A CA 1
ATOM 4809 C C . GLU A 1 572 ? -27.010 11.131 32.495 1.00 88.12 572 GLU A C 1
ATOM 4811 O O . GLU A 1 572 ? -26.616 12.122 31.879 1.00 88.12 572 GLU A O 1
ATOM 4816 N N . VAL A 1 573 ? -26.202 10.081 32.676 1.00 86.25 573 VAL A N 1
ATOM 4817 C CA . VAL A 1 573 ? -24.823 10.079 32.176 1.00 86.25 573 VAL A CA 1
ATOM 4818 C C . VAL A 1 573 ? -24.785 9.945 30.654 1.00 86.25 573 VAL A C 1
ATOM 4820 O O . VAL A 1 573 ? -25.180 8.917 30.089 1.00 86.25 573 VAL A O 1
ATOM 4823 N N . ASN A 1 574 ? -24.206 10.959 30.005 1.00 83.38 574 ASN A N 1
ATOM 4824 C CA . ASN A 1 574 ? -23.872 10.958 28.586 1.00 83.38 574 ASN A CA 1
ATOM 4825 C C . ASN A 1 574 ? -22.382 10.611 28.379 1.00 83.38 574 ASN A C 1
ATOM 4827 O O . ASN A 1 574 ? -21.484 11.378 28.738 1.00 83.38 574 ASN A O 1
ATOM 4831 N N . LEU A 1 575 ? -22.104 9.416 27.847 1.00 82.69 575 LEU A N 1
ATOM 4832 C CA . LEU A 1 575 ? -20.737 8.897 27.674 1.00 82.69 575 LEU A CA 1
ATOM 4833 C C . LEU A 1 575 ? -20.074 9.380 26.382 1.00 82.69 575 LEU A C 1
ATOM 4835 O O . LEU A 1 575 ? -18.872 9.656 26.362 1.00 82.69 575 LEU A O 1
ATOM 4839 N N . PHE A 1 576 ? -20.868 9.481 25.315 1.00 80.19 576 PHE A N 1
ATOM 4840 C CA . PHE A 1 576 ? -20.381 9.713 23.956 1.00 80.19 576 PHE A CA 1
ATOM 4841 C C . PHE A 1 576 ? -20.650 11.123 23.437 1.00 80.19 576 PHE A C 1
ATOM 4843 O O . PHE A 1 576 ? -20.352 11.418 22.283 1.00 80.19 576 PHE A O 1
ATOM 4850 N N . GLU A 1 577 ? -21.137 12.025 24.288 1.00 69.94 577 GLU A N 1
ATOM 4851 C CA . GLU A 1 577 ? -21.251 13.436 23.937 1.00 69.94 577 GLU A CA 1
ATOM 4852 C C . GLU A 1 577 ? -19.897 13.946 23.442 1.00 69.94 577 GLU A C 1
ATOM 4854 O O . GLU A 1 577 ? -18.853 13.676 24.058 1.00 69.94 577 GLU A O 1
ATOM 4859 N N . LYS A 1 578 ? -19.881 14.621 22.287 1.00 58.38 578 LYS A N 1
ATOM 4860 C CA . LYS A 1 578 ? -18.716 15.381 21.831 1.00 58.38 578 LYS A CA 1
ATOM 4861 C C . LYS A 1 578 ? -18.542 16.528 22.818 1.00 58.38 578 LYS A C 1
ATOM 4863 O O . LYS A 1 578 ? -19.003 17.639 22.589 1.00 58.38 578 LYS A O 1
ATOM 4868 N N . LYS A 1 579 ? -17.881 16.258 23.944 1.00 46.03 579 LYS A N 1
ATOM 4869 C CA . LYS A 1 579 ? -17.262 17.312 24.735 1.00 46.03 579 LYS A CA 1
ATOM 4870 C C . LYS A 1 579 ? -16.129 17.827 23.871 1.00 46.03 579 LYS A C 1
ATOM 4872 O O . LYS A 1 579 ? -15.009 17.338 23.970 1.00 46.03 579 LYS A O 1
ATOM 4877 N N . GLY A 1 580 ? -16.464 18.731 22.954 1.00 39.41 580 GLY A N 1
ATOM 4878 C CA . GLY A 1 580 ? -15.487 19.538 22.261 1.00 39.41 580 GLY A CA 1
ATOM 4879 C C . GLY A 1 580 ? -14.725 20.270 23.345 1.00 39.41 580 GLY A C 1
ATOM 4880 O O . GLY A 1 580 ? -15.172 21.292 23.856 1.00 39.41 580 GLY A O 1
ATOM 4881 N N . VAL A 1 581 ? -13.590 19.715 23.755 1.00 38.72 581 VAL A N 1
ATOM 4882 C CA . VAL A 1 581 ? -12.532 20.575 24.238 1.00 38.72 581 VAL A CA 1
ATOM 4883 C C . VAL A 1 581 ? -12.153 21.336 22.983 1.00 38.72 581 VAL A C 1
ATOM 4885 O O . VAL A 1 581 ? -11.521 20.776 22.093 1.00 38.72 581 VAL A O 1
ATOM 4888 N N . VAL A 1 582 ? -12.677 22.553 22.847 1.00 35.56 582 VAL A N 1
ATOM 4889 C CA . VAL A 1 582 ? -12.226 23.485 21.821 1.00 35.56 582 VAL A CA 1
ATOM 4890 C C . VAL A 1 582 ? -10.781 23.799 22.189 1.00 35.56 582 VAL A C 1
ATOM 4892 O O . VAL A 1 582 ? -10.505 24.726 22.943 1.00 35.56 582 VAL A O 1
ATOM 4895 N N . PHE A 1 583 ? -9.864 22.945 21.743 1.00 38.38 583 PHE A N 1
ATOM 4896 C CA . PHE A 1 583 ? -8.481 23.326 21.539 1.00 38.38 583 PHE A CA 1
ATOM 4897 C C . PHE A 1 583 ? -8.505 24.160 20.273 1.00 38.38 583 PHE A C 1
ATOM 4899 O O . PHE A 1 583 ? -8.576 23.645 19.162 1.00 38.38 583 PHE A O 1
ATOM 4906 N N . GLY A 1 584 ? -8.611 25.464 20.469 1.00 52.03 584 GLY A N 1
ATOM 4907 C CA . GLY A 1 584 ? -8.812 26.405 19.394 1.00 52.03 584 GLY A CA 1
ATOM 4908 C C . GLY A 1 584 ? -8.588 27.809 19.905 1.00 52.03 584 GLY A C 1
ATOM 4909 O O . GLY A 1 584 ? -8.939 28.144 21.036 1.00 52.03 584 GLY A O 1
ATOM 4910 N N . THR A 1 585 ? -7.983 28.586 19.031 1.00 58.88 585 THR A N 1
ATOM 4911 C CA . THR A 1 585 ? -7.665 29.993 19.174 1.00 58.88 585 THR A CA 1
ATOM 4912 C C . THR A 1 585 ? -8.961 30.770 19.431 1.00 58.88 585 THR A C 1
ATOM 4914 O O . THR A 1 585 ? -9.872 30.756 18.598 1.00 58.88 585 THR A O 1
ATOM 4917 N N . LYS A 1 586 ? -9.145 31.349 20.628 1.00 66.50 586 LYS A N 1
ATOM 4918 C CA . LYS A 1 586 ? -10.365 32.122 20.933 1.00 66.50 586 LYS A CA 1
ATOM 4919 C C . LYS A 1 586 ? -10.101 33.601 20.708 1.00 66.50 586 LYS A C 1
ATOM 4921 O O . LYS A 1 586 ? -9.072 34.137 21.101 1.00 66.50 586 LYS A O 1
ATOM 4926 N N . SER A 1 587 ? -11.079 34.275 20.121 1.00 78.94 587 SER A N 1
ATOM 4927 C CA . SER A 1 587 ? -11.057 35.729 20.021 1.00 78.94 587 SER A CA 1
ATOM 4928 C C . SER A 1 587 ? -11.350 36.370 21.379 1.00 78.94 587 SER A C 1
ATOM 4930 O O . SER A 1 587 ? -12.283 35.918 22.053 1.00 78.94 587 SER A O 1
ATOM 4932 N N . PRO A 1 588 ? -10.647 37.451 21.757 1.00 83.19 588 PRO A N 1
ATOM 4933 C CA . PRO A 1 588 ? -11.021 38.280 22.902 1.00 83.19 588 PRO A CA 1
ATOM 4934 C C . PRO A 1 588 ? -12.338 39.043 22.671 1.00 83.19 588 PRO A C 1
ATOM 4936 O O . PRO A 1 588 ? -12.966 39.487 23.631 1.00 83.19 588 PRO A O 1
ATOM 4939 N N . LEU A 1 589 ? -12.771 39.192 21.413 1.00 84.75 589 LEU A N 1
ATOM 4940 C CA . LEU A 1 589 ? -14.012 39.862 21.027 1.00 84.75 589 LEU A CA 1
ATOM 4941 C C . LEU A 1 589 ? -14.997 38.871 20.398 1.00 84.75 589 LEU A C 1
ATOM 4943 O O . LEU A 1 589 ? -14.630 38.078 19.528 1.00 84.75 589 LEU A O 1
ATOM 4947 N N . SER A 1 590 ? -16.264 38.928 20.806 1.00 85.19 590 SER A N 1
ATOM 4948 C CA . SER A 1 590 ? -17.336 38.215 20.106 1.00 85.19 590 SER A CA 1
ATOM 4949 C C . SER A 1 590 ? -17.683 38.900 18.784 1.00 85.19 590 SER A C 1
ATOM 4951 O O . SER A 1 590 ? -17.468 40.100 18.619 1.00 85.19 590 SER A O 1
ATOM 4953 N N . GLU A 1 591 ? -18.292 38.142 17.873 1.00 83.62 591 GLU A N 1
ATOM 4954 C CA . GLU A 1 591 ? -18.805 38.619 16.583 1.00 83.62 591 GLU A CA 1
ATOM 4955 C C . GLU A 1 591 ? -19.671 39.883 16.740 1.00 83.62 591 GLU A C 1
ATOM 4957 O O . GLU A 1 591 ? -19.382 40.921 16.152 1.00 83.62 591 GLU A O 1
ATOM 4962 N N . THR A 1 592 ? -20.637 39.841 17.662 1.00 82.75 592 THR A N 1
ATOM 4963 C CA . THR A 1 592 ? -21.527 40.966 17.992 1.00 82.75 592 THR A CA 1
ATOM 4964 C C . THR A 1 592 ? -20.788 42.211 18.478 1.00 82.75 592 THR A C 1
ATOM 4966 O O . THR A 1 592 ? -21.270 43.325 18.317 1.00 82.75 592 THR A O 1
ATOM 4969 N N . THR A 1 593 ? -19.642 42.044 19.137 1.00 86.56 593 THR A N 1
ATOM 4970 C CA . THR A 1 593 ? -18.860 43.175 19.645 1.00 86.56 593 THR A CA 1
ATOM 4971 C C . THR A 1 593 ? -18.101 43.841 18.505 1.00 86.56 593 THR A C 1
ATOM 4973 O O . THR A 1 593 ? -18.118 45.061 18.413 1.00 86.56 593 THR A O 1
ATOM 4976 N N . ILE A 1 594 ? -17.513 43.051 17.601 1.00 88.69 594 ILE A N 1
ATOM 4977 C CA . ILE A 1 594 ? -16.813 43.560 16.412 1.00 88.69 594 ILE A CA 1
ATOM 4978 C C . ILE A 1 594 ? -17.792 44.264 15.459 1.00 88.69 594 ILE A C 1
ATOM 4980 O O . ILE A 1 594 ? -17.446 45.285 14.874 1.00 88.69 594 ILE A O 1
ATOM 4984 N N . GLU A 1 595 ? -19.022 43.763 15.321 1.00 86.50 595 GLU A N 1
ATOM 4985 C CA . GLU A 1 595 ? -20.064 44.417 14.508 1.00 86.50 595 GLU A CA 1
ATOM 4986 C C . GLU A 1 595 ? -20.438 45.805 15.013 1.00 86.50 595 GLU A C 1
ATOM 4988 O O . GLU A 1 595 ? -20.675 46.704 14.212 1.00 86.50 595 GLU A O 1
ATOM 4993 N N . ASN A 1 596 ? -20.482 45.971 16.335 1.00 88.81 596 ASN A N 1
ATOM 4994 C CA . ASN A 1 596 ? -20.847 47.234 16.967 1.00 88.81 596 ASN A CA 1
ATOM 4995 C C . ASN A 1 596 ? -19.687 48.238 17.023 1.00 88.81 596 ASN A C 1
ATOM 4997 O O . ASN A 1 596 ? -19.918 49.386 17.394 1.00 88.81 596 ASN A O 1
ATOM 5001 N N . PHE A 1 597 ? -18.460 47.827 16.688 1.00 89.50 597 PHE A N 1
ATOM 5002 C CA . PHE A 1 597 ? -17.323 48.739 16.610 1.00 89.50 597 PHE A CA 1
ATOM 5003 C C . PHE A 1 597 ? -17.396 49.577 15.334 1.00 89.50 597 PHE A C 1
ATOM 5005 O O . PHE A 1 597 ? -17.628 49.061 14.232 1.00 89.50 597 PHE A O 1
ATOM 5012 N N . THR A 1 598 ? -17.105 50.868 15.481 1.00 90.94 598 THR A N 1
ATOM 5013 C CA . THR A 1 598 ? -16.689 51.701 14.348 1.00 90.94 598 THR A CA 1
ATOM 5014 C C . THR A 1 598 ? -15.368 51.179 13.776 1.00 90.94 598 THR A C 1
ATOM 5016 O O . THR A 1 598 ? -14.612 50.471 14.452 1.00 90.94 598 THR A O 1
ATOM 5019 N N . MET A 1 599 ? -15.076 51.486 12.510 1.00 89.44 599 MET A N 1
ATOM 5020 C CA . MET A 1 599 ? -13.837 51.009 11.885 1.00 89.44 599 MET A CA 1
ATOM 5021 C C . MET A 1 599 ? -12.600 51.586 12.577 1.00 89.44 599 MET A C 1
ATOM 5023 O O . MET A 1 599 ? -11.612 50.877 12.748 1.00 89.44 599 MET A O 1
ATOM 5027 N N . GLU A 1 600 ? -12.680 52.820 13.067 1.00 87.31 600 GLU A N 1
ATOM 5028 C CA . GLU A 1 600 ? -11.628 53.482 13.833 1.00 87.31 600 GLU A CA 1
ATOM 5029 C C . GLU A 1 600 ? -11.374 52.779 15.174 1.00 87.31 600 GLU A C 1
ATOM 5031 O O . GLU A 1 600 ? -10.223 52.526 15.537 1.00 87.31 600 GLU A O 1
ATOM 5036 N N . GLU A 1 601 ? -12.435 52.406 15.900 1.00 88.56 601 GLU A N 1
ATOM 5037 C CA . GLU A 1 601 ? -12.328 51.640 17.150 1.00 88.56 601 GLU A CA 1
ATOM 5038 C C . GLU A 1 601 ? -11.738 50.249 16.911 1.00 88.56 601 GLU A C 1
ATOM 5040 O O . GLU A 1 601 ? -10.904 49.781 17.692 1.00 88.56 601 GLU A O 1
ATOM 5045 N N . LEU A 1 602 ? -12.135 49.597 15.816 1.00 91.38 602 LEU A N 1
ATOM 5046 C CA . LEU A 1 602 ? -11.616 48.288 15.446 1.00 91.38 602 LEU A CA 1
ATOM 5047 C C . LEU A 1 602 ? -10.129 48.353 15.092 1.00 91.38 602 LEU A C 1
ATOM 5049 O O . LEU A 1 602 ? -9.350 47.564 15.624 1.00 91.38 602 LEU A O 1
ATOM 5053 N N . VAL A 1 603 ? -9.711 49.313 14.265 1.00 90.31 603 VAL A N 1
ATOM 5054 C CA . VAL A 1 603 ? -8.295 49.531 13.929 1.00 90.31 603 VAL A CA 1
ATOM 5055 C C . VAL A 1 603 ? -7.483 49.826 15.186 1.00 90.31 603 VAL A C 1
ATOM 5057 O O . VAL A 1 603 ? -6.457 49.182 15.416 1.00 90.31 603 VAL A O 1
ATOM 5060 N N . ALA A 1 604 ? -7.960 50.730 16.047 1.00 88.56 604 ALA A N 1
ATOM 5061 C CA . ALA A 1 604 ? -7.292 51.052 17.304 1.00 88.56 604 ALA A CA 1
ATOM 5062 C C . ALA A 1 604 ? -7.117 49.808 18.190 1.00 88.56 604 ALA A C 1
ATOM 5064 O O . ALA A 1 604 ? -6.034 49.579 18.736 1.00 88.56 604 ALA A O 1
ATOM 5065 N N . TYR A 1 605 ? -8.146 48.961 18.283 1.00 90.00 605 TYR A N 1
ATOM 5066 C CA . TYR A 1 605 ? -8.070 47.703 19.020 1.00 90.00 605 TYR A CA 1
ATOM 5067 C C . TYR A 1 605 ? -7.036 46.743 18.412 1.00 90.00 605 TYR A C 1
ATOM 5069 O O . TYR A 1 605 ? -6.195 46.205 19.134 1.00 90.00 605 TYR A O 1
ATOM 5077 N N . LEU A 1 606 ? -7.046 46.556 17.088 1.00 88.69 606 LEU A N 1
ATOM 5078 C CA . LEU A 1 606 ? -6.123 45.655 16.389 1.00 88.69 606 LEU A CA 1
ATOM 5079 C C . LEU A 1 606 ? -4.655 46.100 16.493 1.00 88.69 606 LEU A C 1
ATOM 5081 O O . LEU A 1 606 ? -3.768 45.246 16.563 1.00 88.69 606 LEU A O 1
ATOM 5085 N N . LEU A 1 607 ? -4.397 47.411 16.556 1.00 84.69 607 LEU A N 1
ATOM 5086 C CA . LEU A 1 607 ? -3.058 47.989 16.732 1.00 84.69 607 LEU A CA 1
ATOM 5087 C C . LEU A 1 607 ? -2.499 47.824 18.156 1.00 84.69 607 LEU A C 1
ATOM 5089 O O . LEU A 1 607 ? -1.276 47.775 18.338 1.00 84.69 607 LEU A O 1
ATOM 5093 N N . ILE A 1 608 ? -3.372 47.768 19.165 1.00 84.31 608 ILE A N 1
ATOM 5094 C CA . ILE A 1 608 ? -2.982 47.667 20.581 1.00 84.31 608 ILE A CA 1
ATOM 5095 C C . ILE A 1 608 ? -2.954 46.206 21.047 1.00 84.31 608 ILE A C 1
ATOM 5097 O O . ILE A 1 608 ? -2.159 45.864 21.920 1.00 84.31 608 ILE A O 1
ATOM 5101 N N . TYR A 1 609 ? -3.772 45.330 20.459 1.00 82.88 609 TYR A N 1
ATOM 5102 C CA . TYR A 1 609 ? -3.859 43.931 20.865 1.00 82.88 609 TYR A CA 1
ATOM 5103 C C . TYR A 1 609 ? -2.611 43.121 20.460 1.00 82.88 609 TYR A C 1
ATOM 5105 O O . TYR A 1 609 ? -2.374 42.820 19.279 1.00 82.88 609 TYR A O 1
ATOM 5113 N N . ASP A 1 610 ? -1.816 42.743 21.465 1.00 70.38 610 ASP A N 1
ATOM 5114 C CA . ASP A 1 610 ? -0.600 41.937 21.317 1.00 70.38 610 ASP A CA 1
ATOM 5115 C C . ASP A 1 610 ? -0.843 40.431 21.487 1.00 70.38 610 ASP A C 1
ATOM 5117 O O . ASP A 1 610 ? -0.099 39.650 20.914 1.00 70.38 610 ASP A O 1
ATOM 5121 N N . GLY A 1 611 ? -1.899 40.001 22.184 1.00 63.84 611 GLY A N 1
ATOM 5122 C CA . GLY A 1 611 ? -2.262 38.590 22.368 1.00 63.84 611 GLY A CA 1
ATOM 5123 C C . GLY A 1 611 ? -1.253 37.737 23.155 1.00 63.84 611 GLY A C 1
ATOM 5124 O O . GLY A 1 611 ? -1.541 36.577 23.418 1.00 63.84 611 GLY A O 1
ATOM 5125 N N . GLU A 1 612 ? -0.106 38.281 23.568 1.00 55.22 612 GLU A N 1
ATOM 5126 C CA . GLU A 1 612 ? 0.999 37.515 24.175 1.00 55.22 612 GLU A CA 1
ATOM 5127 C C . GLU A 1 612 ? 0.759 37.166 25.656 1.00 55.22 612 GLU A C 1
ATOM 5129 O O . GLU A 1 612 ? 1.396 36.270 26.202 1.00 55.22 612 GLU A O 1
ATOM 5134 N N . ASN A 1 613 ? -0.203 37.825 26.313 1.00 49.16 613 ASN A N 1
ATOM 5135 C CA . ASN A 1 613 ? -0.425 37.715 27.761 1.00 49.16 613 ASN A CA 1
ATOM 5136 C C . ASN A 1 613 ? -1.686 36.929 28.174 1.00 49.16 613 ASN A C 1
ATOM 5138 O O . ASN A 1 613 ? -2.053 36.942 29.353 1.00 49.16 613 ASN A O 1
ATOM 5142 N N . SER A 1 614 ? -2.379 36.252 27.250 1.00 51.41 614 SER A N 1
ATOM 5143 C CA . SER A 1 614 ? -3.608 35.508 27.564 1.00 51.41 614 SER A CA 1
ATOM 5144 C C . SER A 1 614 ? -3.514 34.029 27.188 1.00 51.41 614 SER A C 1
ATOM 5146 O O . SER A 1 614 ? -3.347 33.680 26.029 1.00 51.41 614 SER A O 1
ATOM 5148 N N . PHE A 1 615 ? -3.700 33.150 28.179 1.00 47.19 615 PHE A N 1
ATOM 5149 C CA . PHE A 1 615 ? -3.855 31.700 27.969 1.00 47.19 615 PHE A CA 1
ATOM 5150 C C . PHE A 1 615 ? -5.177 31.330 27.280 1.00 47.19 615 PHE A C 1
ATOM 5152 O O . PHE A 1 615 ? -5.341 30.200 26.831 1.00 47.19 615 PHE A O 1
ATOM 5159 N N . ASP A 1 616 ? -6.143 32.249 27.247 1.00 51.28 616 ASP A N 1
ATOM 5160 C CA . ASP A 1 616 ? -7.489 31.968 26.756 1.00 51.28 616 ASP A CA 1
ATOM 5161 C C . ASP A 1 616 ? -7.774 32.588 25.389 1.00 51.28 616 ASP A C 1
ATOM 5163 O O . ASP A 1 616 ? -8.682 32.096 24.727 1.00 51.28 616 ASP A O 1
ATOM 5167 N N . PHE A 1 617 ? -7.042 33.629 24.967 1.00 66.94 617 PHE A N 1
ATOM 5168 C CA . PHE A 1 617 ? -7.334 34.402 23.756 1.00 66.94 617 PHE A CA 1
ATOM 5169 C C . PHE A 1 617 ? -6.080 34.765 22.974 1.00 66.94 617 PHE A C 1
ATOM 5171 O O . PHE A 1 617 ? -5.050 35.066 23.567 1.00 66.94 617 PHE A O 1
ATOM 5178 N N . ASP A 1 618 ? -6.189 34.829 21.652 1.00 75.50 618 ASP A N 1
ATOM 5179 C CA . ASP A 1 618 ? -5.037 35.067 20.791 1.00 75.50 618 ASP A CA 1
ATOM 5180 C C . ASP A 1 618 ? -5.376 35.761 19.457 1.00 75.50 618 ASP A C 1
ATOM 5182 O O . ASP A 1 618 ? -6.534 35.994 19.089 1.00 75.50 618 ASP A O 1
ATOM 5186 N N . LYS A 1 619 ? -4.314 36.115 18.721 1.00 79.19 619 LYS A N 1
ATOM 5187 C CA . LYS A 1 619 ? -4.374 36.847 17.445 1.00 79.19 619 LYS A CA 1
ATOM 5188 C C . LYS A 1 619 ? -5.143 36.064 16.368 1.00 79.19 619 LYS A C 1
ATOM 5190 O O . LYS A 1 619 ? -5.919 36.659 15.625 1.00 79.19 619 LYS A O 1
ATOM 5195 N N . ILE A 1 620 ? -4.967 34.741 16.297 1.00 74.56 620 ILE A N 1
ATOM 5196 C CA . ILE A 1 620 ? -5.616 33.885 15.285 1.00 74.56 620 ILE A CA 1
ATOM 5197 C C . ILE A 1 620 ? -7.116 33.771 15.558 1.00 74.56 620 ILE A C 1
ATOM 5199 O O . ILE A 1 620 ? -7.923 33.813 14.631 1.00 74.56 620 ILE A O 1
ATOM 5203 N N . GLY A 1 621 ? -7.510 33.657 16.827 1.00 81.19 621 GLY A N 1
ATOM 5204 C CA . GLY A 1 621 ? -8.909 33.636 17.221 1.00 81.19 621 GLY A CA 1
ATOM 5205 C C . GLY A 1 621 ? -9.618 34.926 16.821 1.00 81.19 621 GLY A C 1
ATOM 5206 O O . GLY A 1 621 ? -10.716 34.868 16.265 1.00 81.19 621 GLY A O 1
ATOM 5207 N N . LEU A 1 622 ? -8.973 36.080 17.038 1.00 86.69 622 LEU A N 1
ATOM 5208 C CA . LEU A 1 622 ? -9.481 37.380 16.593 1.00 86.69 622 LEU A CA 1
ATOM 5209 C C . LEU A 1 622 ? -9.552 37.480 15.062 1.00 86.69 622 LEU A C 1
ATOM 5211 O O . LEU A 1 622 ? -10.579 37.894 14.532 1.00 86.69 622 LEU A O 1
ATOM 5215 N N . GLY A 1 623 ? -8.507 37.032 14.358 1.00 87.94 623 GLY A N 1
ATOM 5216 C CA . GLY A 1 623 ? -8.465 36.964 12.894 1.00 87.94 623 GLY A CA 1
ATOM 5217 C C . GLY A 1 623 ? -9.643 36.186 12.304 1.00 87.94 623 GLY A C 1
ATOM 5218 O O . GLY A 1 623 ? -10.362 36.700 11.455 1.00 87.94 623 GLY A O 1
ATOM 5219 N N . ARG A 1 624 ? -9.937 34.996 12.837 1.00 84.19 624 ARG A N 1
ATOM 5220 C CA . ARG A 1 624 ? -11.093 34.185 12.413 1.00 84.19 624 ARG A CA 1
ATOM 5221 C C . ARG A 1 624 ? -12.443 34.855 12.661 1.00 84.19 624 ARG A C 1
ATOM 5223 O O . ARG A 1 624 ? -13.395 34.600 11.929 1.00 84.19 624 ARG A O 1
ATOM 5230 N N . GLN A 1 625 ? -12.565 35.673 13.707 1.00 89.31 625 GLN A N 1
ATOM 5231 C CA . GLN A 1 625 ? -13.786 36.456 13.914 1.00 89.31 625 GLN A CA 1
ATOM 5232 C C . GLN A 1 625 ? -13.885 37.609 12.913 1.00 89.31 625 GLN A C 1
ATOM 5234 O O . GLN A 1 625 ? -14.967 37.842 12.382 1.00 89.31 625 GLN A O 1
ATOM 5239 N N . LEU A 1 626 ? -12.771 38.277 12.593 1.00 90.81 626 LEU A N 1
ATOM 5240 C CA . LEU A 1 626 ? -12.738 39.284 11.528 1.00 90.81 626 LEU A CA 1
ATOM 5241 C C . LEU A 1 626 ? -13.160 38.681 10.187 1.00 90.81 626 LEU A C 1
ATOM 5243 O O . LEU A 1 626 ? -14.031 39.238 9.530 1.00 90.81 626 LEU A O 1
ATOM 5247 N N . GLU A 1 627 ? -12.621 37.517 9.820 1.00 92.19 627 GLU A N 1
ATOM 5248 C CA . GLU A 1 627 ? -12.956 36.822 8.570 1.00 92.19 627 GLU A CA 1
ATOM 5249 C C . GLU A 1 627 ? -14.464 36.566 8.410 1.00 92.19 627 GLU A C 1
ATOM 5251 O O . GLU A 1 627 ? -14.993 36.679 7.308 1.00 92.19 627 GLU A O 1
ATOM 5256 N N . LYS A 1 628 ? -15.182 36.298 9.509 1.00 90.25 628 LYS A N 1
ATOM 5257 C CA . LYS A 1 628 ? -16.647 36.122 9.508 1.00 90.25 628 LYS A CA 1
ATOM 5258 C C . LYS A 1 628 ? -17.426 37.430 9.394 1.00 90.25 628 LYS A C 1
ATOM 5260 O O . LYS A 1 628 ? -18.539 37.435 8.874 1.00 90.25 628 LYS A O 1
ATOM 5265 N N . ILE A 1 629 ? -16.866 38.529 9.895 1.00 93.00 629 ILE A N 1
ATOM 5266 C CA . ILE A 1 629 ? -17.504 39.851 9.881 1.00 93.00 629 ILE A CA 1
ATOM 5267 C C . ILE A 1 629 ? -17.272 40.590 8.572 1.00 93.00 629 ILE A C 1
ATOM 5269 O O . ILE A 1 629 ? -18.153 41.316 8.116 1.00 93.00 629 ILE A O 1
ATOM 5273 N N . VAL A 1 630 ? -16.115 40.399 7.946 1.00 94.31 630 VAL A N 1
ATOM 5274 C CA . VAL A 1 630 ? -15.741 41.079 6.704 1.00 94.31 630 VAL A CA 1
ATOM 5275 C C . VAL A 1 630 ? -16.796 40.916 5.598 1.00 94.31 630 VAL A C 1
ATOM 5277 O O . VAL A 1 630 ? -17.149 41.938 5.008 1.00 94.31 630 VAL A O 1
ATOM 5280 N N . PRO A 1 631 ? -17.398 39.730 5.359 1.00 93.62 631 PRO A N 1
ATOM 5281 C CA . PRO A 1 631 ? -18.504 39.589 4.416 1.00 93.62 631 PRO A CA 1
ATOM 5282 C C . PRO A 1 631 ? -19.702 40.488 4.703 1.00 93.62 631 PRO A C 1
ATOM 5284 O O . PRO A 1 631 ? -20.443 40.798 3.789 1.00 93.62 631 PRO A O 1
ATOM 5287 N N . LYS A 1 632 ? -19.931 40.938 5.937 1.00 91.75 632 LYS A N 1
ATOM 5288 C CA . LYS A 1 632 ? -21.096 41.775 6.270 1.00 91.75 632 LYS A CA 1
ATOM 5289 C C . LYS A 1 632 ? -20.900 43.246 5.900 1.00 91.75 632 LYS A C 1
ATOM 5291 O O . LYS A 1 632 ? -21.884 43.950 5.694 1.00 91.75 632 LYS A O 1
ATOM 5296 N N . LYS A 1 633 ? -19.648 43.711 5.821 1.00 92.38 633 LYS A N 1
ATOM 5297 C CA . LYS A 1 633 ? -19.289 45.104 5.499 1.00 92.38 633 LYS A CA 1
ATOM 5298 C C . LYS A 1 633 ? -17.983 45.203 4.691 1.00 92.38 633 LYS A C 1
ATOM 5300 O O . LYS A 1 633 ? -17.035 45.875 5.097 1.00 92.38 633 LYS A O 1
ATOM 5305 N N . PRO A 1 634 ? -17.887 44.538 3.528 1.00 92.81 634 PRO A N 1
ATOM 5306 C CA . PRO A 1 634 ? -16.599 44.284 2.886 1.00 92.81 634 PRO A CA 1
ATOM 5307 C C . PRO A 1 634 ? -15.913 45.548 2.347 1.00 92.81 634 PRO A C 1
ATOM 5309 O O . PRO A 1 634 ? -14.691 45.645 2.407 1.00 92.81 634 PRO A O 1
ATOM 5312 N N . ASN A 1 635 ? -16.671 46.552 1.888 1.00 93.56 635 ASN A N 1
ATOM 5313 C CA . ASN A 1 635 ? -16.094 47.812 1.400 1.00 93.56 635 ASN A CA 1
ATOM 5314 C C . ASN A 1 635 ? -15.470 48.659 2.519 1.00 93.56 635 ASN A C 1
ATOM 5316 O O . ASN A 1 635 ? -14.486 49.351 2.272 1.00 93.56 635 ASN A O 1
ATOM 5320 N N . GLU A 1 636 ? -15.983 48.567 3.750 1.00 93.44 636 GLU A N 1
ATOM 5321 C CA . GLU A 1 636 ? -15.373 49.229 4.911 1.00 93.44 636 GLU A CA 1
ATOM 5322 C C . GLU A 1 636 ? -14.001 48.623 5.224 1.00 93.44 636 GLU A C 1
ATOM 5324 O O . GLU A 1 636 ? -13.038 49.350 5.455 1.00 93.44 636 GLU A O 1
ATOM 5329 N N . PHE A 1 637 ? -13.877 47.293 5.150 1.00 93.62 637 PHE A N 1
ATOM 5330 C CA . PHE A 1 637 ? -12.595 46.608 5.332 1.00 93.62 637 PHE A CA 1
ATOM 5331 C C . PHE A 1 637 ? -11.617 46.838 4.173 1.00 93.62 637 PHE A C 1
ATOM 5333 O O . PHE A 1 637 ? -10.416 46.925 4.415 1.00 93.62 637 PHE A O 1
ATOM 5340 N N . ILE A 1 638 ? -12.104 46.976 2.934 1.00 93.06 638 ILE A N 1
ATOM 5341 C CA . ILE A 1 638 ? -11.271 47.373 1.787 1.00 93.06 638 ILE A CA 1
ATOM 5342 C C . ILE A 1 638 ? -10.719 48.790 1.995 1.00 93.06 638 ILE A C 1
ATOM 5344 O O . ILE A 1 638 ? -9.521 48.997 1.823 1.00 93.06 638 ILE A O 1
ATOM 5348 N N . SER A 1 639 ? -11.554 49.749 2.415 1.00 91.75 639 SER A N 1
ATOM 5349 C CA . SER A 1 639 ? -11.094 51.111 2.731 1.00 91.75 639 SER A CA 1
ATOM 5350 C C . SER A 1 639 ? -10.064 51.101 3.859 1.00 91.75 639 SER A C 1
ATOM 5352 O O . SER A 1 639 ? -8.978 51.644 3.704 1.00 91.75 639 SER A O 1
ATOM 5354 N N . MET A 1 640 ? -10.361 50.393 4.952 1.00 92.00 640 MET A N 1
ATOM 5355 C CA . MET A 1 640 ? -9.458 50.259 6.096 1.00 92.00 640 MET A CA 1
ATOM 5356 C C . MET A 1 640 ? -8.096 49.678 5.697 1.00 92.00 640 MET A C 1
ATOM 5358 O O . MET A 1 640 ? -7.062 50.155 6.157 1.00 92.00 640 MET A O 1
ATOM 5362 N N . LEU A 1 641 ? -8.077 48.653 4.839 1.00 88.94 641 LEU A N 1
ATOM 5363 C CA . LEU A 1 641 ? -6.826 48.095 4.335 1.00 88.94 641 LEU A CA 1
ATOM 5364 C C . LEU A 1 641 ? -6.061 49.097 3.473 1.00 88.94 641 LEU A C 1
ATOM 5366 O O . LEU A 1 641 ? -4.848 49.142 3.598 1.00 88.94 641 LEU A O 1
ATOM 5370 N N . ASN A 1 642 ? -6.727 49.895 2.637 1.00 86.81 642 ASN A N 1
ATOM 5371 C CA . ASN A 1 642 ? -6.067 50.946 1.856 1.00 86.81 642 ASN A CA 1
ATOM 5372 C C . ASN A 1 642 ? -5.415 52.013 2.744 1.00 86.81 642 ASN A C 1
ATOM 5374 O O . ASN A 1 642 ? -4.283 52.418 2.480 1.00 86.81 642 ASN A O 1
ATOM 5378 N N . ASP A 1 643 ? -6.118 52.443 3.791 1.00 87.06 643 ASP A N 1
ATOM 5379 C CA . ASP A 1 643 ? -5.666 53.526 4.665 1.00 87.06 643 ASP A CA 1
ATOM 5380 C C . ASP A 1 643 ? -4.527 53.073 5.594 1.00 87.06 643 ASP A C 1
ATOM 5382 O O . ASP A 1 643 ? -3.579 53.819 5.843 1.00 87.06 643 ASP A O 1
ATOM 5386 N N . GLU A 1 644 ? -4.573 51.821 6.059 1.00 88.19 644 GLU A N 1
ATOM 5387 C CA . GLU A 1 644 ? -3.695 51.328 7.124 1.00 88.19 644 GLU A CA 1
ATOM 5388 C C . GLU A 1 644 ? -2.712 50.228 6.677 1.00 88.19 644 GLU A C 1
ATOM 5390 O O . GLU A 1 644 ? -2.034 49.627 7.516 1.00 88.19 644 GLU A O 1
ATOM 5395 N N . LEU A 1 645 ? -2.567 49.960 5.369 1.00 83.62 645 LEU A N 1
ATOM 5396 C CA . LEU A 1 645 ? -1.683 48.898 4.845 1.00 83.62 645 LEU A CA 1
ATOM 5397 C C . LEU A 1 645 ? -0.227 49.039 5.310 1.00 83.62 645 LEU A C 1
ATOM 5399 O O . LEU A 1 645 ? 0.488 48.050 5.480 1.00 83.62 645 LEU A O 1
ATOM 5403 N N . ASN A 1 646 ? 0.212 50.279 5.528 1.00 81.69 646 ASN A N 1
ATOM 5404 C CA . ASN A 1 646 ? 1.565 50.604 5.965 1.00 81.69 646 ASN A CA 1
ATOM 5405 C C . ASN A 1 646 ? 1.801 50.351 7.463 1.00 81.69 646 ASN A C 1
ATOM 5407 O O . ASN A 1 646 ? 2.936 50.488 7.912 1.00 81.69 646 ASN A O 1
ATOM 5411 N N . GLN A 1 647 ? 0.775 49.978 8.241 1.00 85.50 647 GLN A N 1
ATOM 5412 C CA . GLN A 1 647 ? 0.901 49.662 9.666 1.00 85.50 647 GLN A CA 1
ATOM 5413 C C . GLN A 1 647 ? 1.366 48.210 9.867 1.00 85.50 647 GLN A C 1
ATOM 5415 O O . GLN A 1 647 ? 0.556 47.284 9.744 1.00 85.50 647 GLN A O 1
ATOM 5420 N N . PRO A 1 648 ? 2.618 47.956 10.298 1.00 81.06 648 PRO A N 1
ATOM 5421 C CA . PRO A 1 648 ? 3.143 46.589 10.384 1.00 81.06 648 PRO A CA 1
ATOM 5422 C C . PRO A 1 648 ? 2.382 45.703 11.377 1.00 81.06 648 PRO A C 1
ATOM 5424 O O . PRO A 1 648 ? 2.336 44.484 11.240 1.00 81.06 648 PRO A O 1
ATOM 5427 N N . LYS A 1 649 ? 1.754 46.311 12.391 1.00 80.75 649 LYS A N 1
ATOM 5428 C CA . LYS A 1 649 ? 0.967 45.594 13.403 1.00 80.75 649 LYS A CA 1
ATOM 5429 C C . LYS A 1 649 ? -0.342 45.014 12.865 1.00 80.75 649 LYS A C 1
ATOM 5431 O O . LYS A 1 649 ? -0.872 44.093 13.482 1.00 80.75 649 LYS A O 1
ATOM 5436 N N . LEU A 1 650 ? -0.860 45.527 11.749 1.00 82.56 650 LEU A N 1
ATOM 5437 C CA . LEU A 1 650 ? -2.082 45.014 11.125 1.00 82.56 650 LEU A CA 1
ATOM 5438 C C . LEU A 1 650 ? -1.807 43.888 10.130 1.00 82.56 650 LEU A C 1
ATOM 5440 O O . LEU A 1 650 ? -2.729 43.147 9.795 1.00 82.56 650 LEU A O 1
ATOM 5444 N N . HIS A 1 651 ? -0.550 43.716 9.704 1.00 85.19 651 HIS A N 1
ATOM 5445 C CA . HIS A 1 651 ? -0.173 42.740 8.679 1.00 85.19 651 HIS A CA 1
ATOM 5446 C C . HIS A 1 651 ? -0.653 41.329 9.020 1.00 85.19 651 HIS A C 1
ATOM 5448 O O . HIS A 1 651 ? -1.233 40.670 8.168 1.00 85.19 651 HIS A O 1
ATOM 5454 N N . LYS A 1 652 ? -0.566 40.918 10.289 1.00 79.62 652 LYS A N 1
ATOM 5455 C CA . LYS A 1 652 ? -1.049 39.618 10.797 1.00 79.62 652 LYS A CA 1
ATOM 5456 C C . LYS A 1 652 ? -2.544 39.323 10.577 1.00 79.62 652 LYS A C 1
ATOM 5458 O O . LYS A 1 652 ? -2.947 38.169 10.682 1.00 79.62 652 LYS A O 1
ATOM 5463 N N . TYR A 1 653 ? -3.375 40.329 10.293 1.00 87.00 653 TYR A N 1
ATOM 5464 C CA . TYR A 1 653 ? -4.812 40.154 10.045 1.00 87.00 653 TYR A CA 1
ATOM 5465 C C . TYR A 1 653 ? -5.188 40.214 8.560 1.00 87.00 653 TYR A C 1
ATOM 5467 O O . TYR A 1 653 ? -6.327 39.904 8.214 1.00 87.00 653 TYR A O 1
ATOM 5475 N N . ILE A 1 654 ? -4.253 40.587 7.677 1.00 86.81 654 ILE A N 1
ATOM 5476 C CA . ILE A 1 654 ? -4.528 40.799 6.249 1.00 86.81 654 ILE A CA 1
ATOM 5477 C C . ILE A 1 654 ? -5.085 39.529 5.597 1.00 86.81 654 ILE A C 1
ATOM 5479 O O . ILE A 1 654 ? -6.066 39.614 4.864 1.00 86.81 654 ILE A O 1
ATOM 5483 N N . SER A 1 655 ? -4.524 38.350 5.885 1.00 82.56 655 SER A N 1
ATOM 5484 C CA . SER A 1 655 ? -4.992 37.088 5.290 1.00 82.56 655 SER A CA 1
ATOM 5485 C C . SER A 1 655 ? -6.433 36.749 5.668 1.00 82.56 655 SER A C 1
ATOM 5487 O O . SER A 1 655 ? -7.214 36.392 4.791 1.00 82.56 655 SER A O 1
ATOM 5489 N N . PHE A 1 656 ? -6.812 36.938 6.933 1.00 89.00 656 PHE A N 1
ATOM 5490 C CA . PHE A 1 656 ? -8.185 36.740 7.407 1.00 89.00 656 PHE A CA 1
ATOM 5491 C C . PHE A 1 656 ? -9.164 37.733 6.771 1.00 89.00 656 PHE A C 1
ATOM 5493 O O . PHE A 1 656 ? -10.269 37.362 6.377 1.00 89.00 656 PHE A O 1
ATOM 5500 N N . ILE A 1 657 ? -8.751 38.996 6.616 1.00 91.19 657 ILE A N 1
ATOM 5501 C CA . ILE A 1 657 ? -9.574 40.010 5.946 1.00 91.19 657 ILE A CA 1
ATOM 5502 C C . ILE A 1 657 ? -9.749 39.658 4.463 1.00 91.19 657 ILE A C 1
ATOM 5504 O O . ILE A 1 657 ? -10.866 39.701 3.952 1.00 91.19 657 ILE A O 1
ATOM 5508 N N . ILE A 1 658 ? -8.688 39.230 3.774 1.00 89.19 658 ILE A N 1
ATOM 5509 C CA . ILE A 1 658 ? -8.767 38.765 2.380 1.00 89.19 658 ILE A CA 1
ATOM 5510 C C . ILE A 1 658 ? -9.653 37.514 2.261 1.00 89.19 658 ILE A C 1
ATOM 5512 O O . ILE A 1 658 ? -10.454 37.431 1.329 1.00 89.19 658 ILE A O 1
ATOM 5516 N N . GLY A 1 659 ? -9.561 36.566 3.199 1.00 87.50 659 GLY A N 1
ATOM 5517 C CA . GLY A 1 659 ? -10.435 35.386 3.265 1.00 87.50 659 GLY A CA 1
ATOM 5518 C C . GLY A 1 659 ? -11.916 35.763 3.373 1.00 87.50 659 GLY A C 1
ATOM 5519 O O . GLY A 1 659 ? -12.762 35.252 2.630 1.00 87.50 659 GLY A O 1
ATOM 5520 N N . GLY A 1 660 ? -12.219 36.767 4.195 1.00 90.62 660 GLY A N 1
ATOM 5521 C CA . GLY A 1 660 ? -13.556 37.336 4.313 1.00 90.62 660 GLY A CA 1
ATOM 5522 C C . GLY A 1 660 ? -14.023 38.043 3.035 1.00 90.62 660 GLY A C 1
ATOM 5523 O O . GLY A 1 660 ? -15.148 37.830 2.590 1.00 90.62 660 GLY A O 1
ATOM 5524 N N . ILE A 1 661 ? -13.155 38.819 2.375 1.00 90.69 661 ILE A N 1
ATOM 5525 C CA . ILE A 1 661 ? -13.465 39.456 1.079 1.00 90.69 661 ILE A CA 1
ATOM 5526 C C . ILE A 1 661 ? -13.735 38.393 0.002 1.00 90.69 661 ILE A C 1
ATOM 5528 O O . ILE A 1 661 ? -14.663 38.538 -0.791 1.00 90.69 661 ILE A O 1
ATOM 5532 N N . ASN A 1 662 ? -12.974 37.295 -0.015 1.00 88.31 662 ASN A N 1
ATOM 5533 C CA . ASN A 1 662 ? -13.210 36.167 -0.919 1.00 88.31 662 ASN A CA 1
ATOM 5534 C C . ASN A 1 662 ? -14.575 35.508 -0.670 1.00 88.31 662 ASN A C 1
ATOM 5536 O O . ASN A 1 662 ? -15.267 35.118 -1.610 1.00 88.31 662 ASN A O 1
ATOM 5540 N N . THR A 1 663 ? -14.996 35.413 0.590 1.00 90.94 663 THR A N 1
ATOM 5541 C CA . THR A 1 663 ? -16.343 34.945 0.936 1.00 90.94 663 THR A CA 1
ATOM 5542 C C . THR A 1 663 ? -17.410 35.927 0.440 1.00 90.94 663 THR A C 1
ATOM 5544 O O . THR A 1 663 ? -18.348 35.502 -0.229 1.00 90.94 663 THR A O 1
ATOM 5547 N N . ALA A 1 664 ? -17.212 37.238 0.623 1.00 90.56 664 ALA A N 1
ATOM 5548 C CA . ALA A 1 664 ? -18.104 38.272 0.085 1.00 90.56 664 ALA A CA 1
ATOM 5549 C C . ALA A 1 664 ? -18.230 38.213 -1.453 1.00 90.56 664 ALA A C 1
ATOM 5551 O O . ALA A 1 664 ? -19.324 38.366 -1.999 1.00 90.56 664 ALA A O 1
ATOM 5552 N N . LEU A 1 665 ? -17.120 37.941 -2.155 1.00 86.19 665 LEU A N 1
ATOM 5553 C CA . LEU A 1 665 ? -17.088 37.709 -3.604 1.00 86.19 665 LEU A CA 1
ATOM 5554 C C . LEU A 1 665 ? -17.939 36.496 -4.001 1.00 86.19 665 LEU A C 1
ATOM 5556 O O . LEU A 1 665 ? -18.744 36.591 -4.926 1.00 86.19 665 LEU A O 1
ATOM 5560 N N . LYS A 1 666 ? -17.788 35.362 -3.301 1.00 88.38 666 LYS A N 1
ATOM 5561 C CA . LYS A 1 666 ? -18.577 34.138 -3.549 1.00 88.38 666 LYS A CA 1
ATOM 5562 C C . LYS A 1 666 ? -20.072 34.348 -3.305 1.00 88.38 666 LYS A C 1
ATOM 5564 O O . LYS A 1 666 ? -20.892 33.737 -3.985 1.00 88.38 666 LYS A O 1
ATOM 5569 N N . GLU A 1 667 ? -20.419 35.219 -2.365 1.00 89.44 667 GLU A N 1
ATOM 5570 C CA . GLU A 1 667 ? -21.797 35.599 -2.045 1.00 89.44 667 GLU A CA 1
ATOM 5571 C C . GLU A 1 667 ? -22.376 36.678 -2.985 1.00 89.44 667 GLU A C 1
ATOM 5573 O O . GLU A 1 667 ? -23.504 37.124 -2.784 1.00 89.44 667 GLU A O 1
ATOM 5578 N N . ASN A 1 668 ? -21.652 37.066 -4.044 1.00 85.50 668 ASN A N 1
ATOM 5579 C CA . ASN A 1 668 ? -22.041 38.091 -5.023 1.00 85.50 668 ASN A CA 1
ATOM 5580 C C . ASN A 1 668 ? -22.319 39.478 -4.413 1.00 85.50 668 ASN A C 1
ATOM 5582 O O . ASN A 1 668 ? -23.196 40.207 -4.886 1.00 85.50 668 ASN A O 1
ATOM 5586 N N . GLN A 1 669 ? -21.579 39.868 -3.373 1.00 87.00 669 GLN A N 1
ATOM 5587 C CA . GLN A 1 669 ? -21.675 41.226 -2.840 1.00 87.00 669 GLN A CA 1
ATOM 5588 C C . GLN A 1 669 ? -21.017 42.261 -3.763 1.00 87.00 669 GLN A C 1
ATOM 5590 O O . GLN A 1 669 ? -20.084 41.959 -4.506 1.00 87.00 669 GLN A O 1
ATOM 5595 N N . ASN A 1 670 ? -21.501 43.507 -3.714 1.00 89.19 670 ASN A N 1
ATOM 5596 C CA . ASN A 1 670 ? -20.941 44.605 -4.500 1.00 89.19 670 ASN A CA 1
ATOM 5597 C C . ASN A 1 670 ? -19.671 45.157 -3.832 1.00 89.19 670 ASN A C 1
ATOM 5599 O O . ASN A 1 670 ? -19.741 45.705 -2.729 1.00 89.19 670 ASN A O 1
ATOM 5603 N N . LEU A 1 671 ? -18.529 45.028 -4.507 1.00 91.19 671 LEU A N 1
ATOM 5604 C CA . LEU A 1 671 ? -17.208 45.348 -3.967 1.00 91.19 671 LEU A CA 1
ATOM 5605 C C . LEU A 1 671 ? -16.515 46.441 -4.774 1.00 91.19 671 LEU A C 1
ATOM 5607 O O . LEU A 1 671 ? -16.583 46.451 -6.005 1.00 91.19 671 LEU A O 1
ATOM 5611 N N . ASP A 1 672 ? -15.763 47.302 -4.093 1.00 90.62 672 ASP A N 1
ATOM 5612 C CA . ASP A 1 672 ? -14.815 48.203 -4.745 1.00 90.62 672 ASP A CA 1
ATOM 5613 C C . ASP A 1 672 ? -13.573 47.431 -5.219 1.00 90.62 672 ASP A C 1
ATOM 5615 O O . ASP A 1 672 ? -12.506 47.421 -4.599 1.00 90.62 672 ASP A O 1
ATOM 5619 N N . LEU A 1 673 ? -13.734 46.752 -6.356 1.00 88.19 673 LEU A N 1
ATOM 5620 C CA . LEU A 1 673 ? -12.683 45.951 -6.980 1.00 88.19 673 LEU A CA 1
ATOM 5621 C C . LEU A 1 673 ? -11.450 46.783 -7.332 1.00 88.19 673 LEU A C 1
ATOM 5623 O O . LEU A 1 673 ? -10.341 46.259 -7.314 1.00 88.19 673 LEU A O 1
ATOM 5627 N N . LYS A 1 674 ? -11.622 48.072 -7.648 1.00 90.56 674 LYS A N 1
ATOM 5628 C CA . LYS A 1 674 ? -10.504 48.942 -8.017 1.00 90.56 674 LYS A CA 1
ATOM 5629 C C . LYS A 1 674 ? -9.570 49.133 -6.825 1.00 90.56 674 LYS A C 1
ATOM 5631 O O . LYS A 1 674 ? -8.372 48.902 -6.954 1.00 90.56 674 LYS A O 1
ATOM 5636 N N . SER A 1 675 ? -10.134 49.495 -5.677 1.00 89.94 675 SER A N 1
ATOM 5637 C CA . SER A 1 675 ? -9.397 49.625 -4.418 1.00 89.94 675 SER A CA 1
ATOM 5638 C C . SER A 1 675 ? -8.738 48.308 -4.009 1.00 89.94 675 SER A C 1
ATOM 5640 O O . SER A 1 675 ? -7.563 48.290 -3.657 1.00 89.94 675 SER A O 1
ATOM 5642 N N . LEU A 1 676 ? -9.450 47.186 -4.148 1.00 89.81 676 LEU A N 1
ATOM 5643 C CA . LEU A 1 676 ? -8.908 45.862 -3.843 1.00 89.81 676 LEU A CA 1
ATOM 5644 C C . LEU A 1 676 ? -7.704 45.481 -4.726 1.00 89.81 676 LEU A C 1
ATOM 5646 O O . LEU A 1 676 ? -6.724 44.926 -4.228 1.00 89.81 676 LEU A O 1
ATOM 5650 N N . PHE A 1 677 ? -7.746 45.789 -6.026 1.00 88.69 677 PHE A N 1
ATOM 5651 C CA . PHE A 1 677 ? -6.619 45.524 -6.923 1.00 88.69 677 PHE A CA 1
ATOM 5652 C C . PHE A 1 677 ? -5.382 46.363 -6.582 1.00 88.69 677 PHE A C 1
ATOM 5654 O O . PHE A 1 677 ? -4.271 45.843 -6.677 1.00 88.69 677 PHE A O 1
ATOM 5661 N N . GLU A 1 678 ? -5.548 47.617 -6.155 1.00 87.62 678 GLU A N 1
ATOM 5662 C CA . GLU A 1 678 ? -4.421 48.448 -5.705 1.00 87.62 678 GLU A CA 1
ATOM 5663 C C . GLU A 1 678 ? -3.795 47.909 -4.408 1.00 87.62 678 GLU A C 1
ATOM 5665 O O . GLU A 1 678 ? -2.567 47.865 -4.294 1.00 87.62 678 GLU A O 1
ATOM 5670 N N . ILE A 1 679 ? -4.607 47.390 -3.478 1.00 87.25 679 ILE A N 1
ATOM 5671 C CA . ILE A 1 679 ? -4.111 46.689 -2.281 1.00 87.25 679 ILE A CA 1
ATOM 5672 C C . ILE A 1 679 ? -3.265 45.482 -2.691 1.00 87.25 679 ILE A C 1
ATOM 5674 O O . ILE A 1 679 ? -2.126 45.351 -2.247 1.00 87.25 679 ILE A O 1
ATOM 5678 N N . PHE A 1 680 ? -3.771 44.618 -3.577 1.00 87.69 680 PHE A N 1
ATOM 5679 C CA . PHE A 1 680 ? -3.016 43.446 -4.034 1.00 87.69 680 PHE A CA 1
ATOM 5680 C C . PHE A 1 680 ? -1.741 43.820 -4.778 1.00 87.69 680 PHE A C 1
ATOM 5682 O O . PHE A 1 680 ? -0.708 43.193 -4.564 1.00 87.69 680 PHE A O 1
ATOM 5689 N N . LYS A 1 681 ? -1.780 44.858 -5.613 1.00 85.81 681 LYS A N 1
ATOM 5690 C CA . LYS A 1 681 ? -0.593 45.359 -6.306 1.00 85.81 681 LYS A CA 1
ATOM 5691 C C . LYS A 1 681 ? 0.462 45.868 -5.324 1.00 85.81 681 LYS A C 1
ATOM 5693 O O . LYS A 1 681 ? 1.644 45.622 -5.539 1.00 85.81 681 LYS A O 1
ATOM 5698 N N . THR A 1 682 ? 0.035 46.528 -4.250 1.00 85.50 682 THR A N 1
ATOM 5699 C CA . THR A 1 682 ? 0.928 47.003 -3.189 1.00 85.50 682 THR A CA 1
ATOM 5700 C C . THR A 1 682 ? 1.524 45.828 -2.415 1.00 85.50 682 THR A C 1
ATOM 5702 O O . THR A 1 682 ? 2.742 45.751 -2.290 1.00 85.50 682 THR A O 1
ATOM 5705 N N . ILE A 1 683 ? 0.703 44.859 -1.991 1.00 82.38 683 ILE A N 1
ATOM 5706 C CA . ILE A 1 683 ? 1.154 43.653 -1.271 1.00 82.38 683 ILE A CA 1
ATOM 5707 C C . ILE A 1 683 ? 2.130 42.811 -2.112 1.00 82.38 683 ILE A C 1
ATOM 5709 O O . ILE A 1 683 ? 3.060 42.228 -1.566 1.00 82.38 683 ILE A O 1
ATOM 5713 N N . LEU A 1 684 ? 1.920 42.733 -3.430 1.00 80.44 684 LEU A N 1
ATOM 5714 C CA . LEU A 1 684 ? 2.754 41.964 -4.364 1.00 80.44 684 LEU A CA 1
ATOM 5715 C C . LEU A 1 684 ? 3.995 42.724 -4.863 1.00 80.44 684 LEU A C 1
ATOM 5717 O O . LEU A 1 684 ? 4.760 42.169 -5.653 1.00 80.44 684 LEU A O 1
ATOM 5721 N N . SER A 1 685 ? 4.185 43.983 -4.463 1.00 80.88 685 SER A N 1
ATOM 5722 C CA . SER A 1 685 ? 5.353 44.770 -4.867 1.00 80.88 685 SER A CA 1
ATOM 5723 C C . SER A 1 685 ? 6.618 44.327 -4.122 1.00 80.88 685 SER A C 1
ATOM 5725 O O . SER A 1 685 ? 6.556 43.949 -2.955 1.00 80.88 685 SER A O 1
ATOM 5727 N N . GLU A 1 686 ? 7.780 44.401 -4.784 1.00 68.56 686 GLU A N 1
ATOM 5728 C CA . GLU A 1 686 ? 9.082 44.045 -4.185 1.00 68.56 686 GLU A CA 1
ATOM 5729 C C . GLU A 1 686 ? 9.452 44.937 -2.983 1.00 68.56 686 GLU A C 1
ATOM 5731 O O . GLU A 1 686 ? 10.236 44.528 -2.127 1.00 68.56 686 GLU A O 1
ATOM 5736 N N . ASP A 1 687 ? 8.849 46.126 -2.892 1.00 72.81 687 ASP A N 1
ATOM 5737 C CA . ASP A 1 687 ? 9.094 47.114 -1.839 1.00 72.81 687 ASP A CA 1
ATOM 5738 C C . ASP A 1 687 ? 8.243 46.884 -0.573 1.00 72.81 687 ASP A C 1
ATOM 5740 O O . ASP A 1 687 ? 8.497 47.497 0.469 1.00 72.81 687 ASP A O 1
ATOM 5744 N N . PHE A 1 688 ? 7.229 46.011 -0.624 1.00 76.75 688 PHE A N 1
ATOM 5745 C CA . PHE A 1 688 ? 6.356 45.751 0.519 1.00 76.75 688 PHE A CA 1
ATOM 5746 C C . PHE A 1 688 ? 6.941 44.672 1.437 1.00 76.75 688 PHE A C 1
ATOM 5748 O O . PHE A 1 688 ? 6.788 43.469 1.224 1.00 76.75 688 PHE A O 1
ATOM 5755 N N . ILE A 1 689 ? 7.615 45.112 2.502 1.00 68.81 689 ILE A N 1
ATOM 5756 C CA . ILE A 1 689 ? 8.205 44.223 3.509 1.00 68.81 689 ILE A CA 1
ATOM 5757 C C . ILE A 1 689 ? 7.149 43.869 4.563 1.00 68.81 689 ILE A C 1
ATOM 5759 O O . ILE A 1 689 ? 6.824 44.670 5.442 1.00 68.81 689 ILE A O 1
ATOM 5763 N N . ILE A 1 690 ? 6.634 42.642 4.492 1.00 66.81 690 ILE A N 1
ATOM 5764 C CA . ILE A 1 690 ? 5.731 42.071 5.497 1.00 66.81 690 ILE A CA 1
ATOM 5765 C C . ILE A 1 690 ? 6.519 41.756 6.773 1.00 66.81 690 ILE A C 1
ATOM 5767 O O . ILE A 1 690 ? 7.536 41.060 6.730 1.00 66.81 690 ILE A O 1
ATOM 5771 N N . ASN A 1 691 ? 6.035 42.229 7.924 1.00 59.38 691 ASN A N 1
ATOM 5772 C CA . ASN A 1 691 ? 6.632 41.883 9.214 1.00 59.38 691 ASN A CA 1
ATOM 5773 C C . ASN A 1 691 ? 6.407 40.381 9.503 1.00 59.38 691 ASN A C 1
ATOM 5775 O O . ASN A 1 691 ? 5.279 39.900 9.434 1.00 59.38 691 ASN A O 1
ATOM 5779 N N . THR A 1 692 ? 7.481 39.638 9.776 1.00 45.47 692 THR A N 1
ATOM 5780 C CA . THR A 1 692 ? 7.631 38.173 9.615 1.00 45.47 692 THR A CA 1
ATOM 5781 C C . THR A 1 692 ? 6.874 37.267 10.610 1.00 45.47 692 THR A C 1
ATOM 5783 O O . THR A 1 692 ? 7.408 36.235 11.014 1.00 45.47 692 THR A O 1
ATOM 5786 N N . GLU A 1 693 ? 5.642 37.586 11.015 1.00 49.38 693 GLU A N 1
ATOM 5787 C CA . GLU A 1 693 ? 4.745 36.564 11.589 1.00 49.38 693 GLU A CA 1
ATOM 5788 C C . GLU A 1 693 ? 4.026 35.845 10.424 1.00 49.38 693 GLU A C 1
ATOM 5790 O O . GLU A 1 693 ? 3.445 36.524 9.573 1.00 49.38 693 GLU A O 1
ATOM 5795 N N . PRO A 1 694 ? 4.104 34.501 10.307 1.00 42.06 694 PRO A N 1
ATOM 5796 C CA . PRO A 1 694 ? 3.682 33.782 9.106 1.00 42.06 694 PRO A CA 1
ATOM 5797 C C . PRO A 1 694 ? 2.196 34.013 8.809 1.00 42.06 694 PRO A C 1
ATOM 5799 O O . PRO A 1 694 ? 1.307 33.708 9.600 1.00 42.06 694 PRO A O 1
ATOM 5802 N N . LEU A 1 695 ? 1.950 34.589 7.633 1.00 43.09 695 LEU A N 1
ATOM 5803 C CA . LEU A 1 695 ? 0.669 35.151 7.201 1.00 43.09 695 LEU A CA 1
ATOM 5804 C C . LEU A 1 695 ? -0.233 34.139 6.470 1.00 43.09 695 LEU A C 1
ATOM 5806 O O . LEU A 1 695 ? -1.348 34.475 6.074 1.00 43.09 695 LEU A O 1
ATOM 5810 N N . PHE A 1 696 ? 0.212 32.893 6.301 1.00 37.06 696 PHE A N 1
ATOM 5811 C CA . PHE A 1 696 ? -0.498 31.885 5.513 1.00 37.06 696 PHE A CA 1
ATOM 5812 C C . PHE A 1 696 ? -0.976 30.720 6.377 1.00 37.06 696 PHE A C 1
ATOM 5814 O O . PHE A 1 696 ? -0.385 29.645 6.382 1.00 37.06 696 PHE A O 1
ATOM 5821 N N . PHE A 1 697 ? -2.112 30.912 7.044 1.00 40.38 697 PHE A N 1
ATOM 5822 C CA . PHE A 1 697 ? -2.957 29.784 7.425 1.00 40.38 697 PHE A CA 1
ATOM 5823 C C . PHE A 1 697 ? -3.698 29.317 6.165 1.00 40.38 697 PHE A C 1
ATOM 5825 O O . PHE A 1 697 ? -4.617 29.980 5.688 1.00 40.38 697 PHE A O 1
ATOM 5832 N N . LYS A 1 698 ? -3.266 28.198 5.578 1.00 31.23 698 LYS A N 1
ATOM 5833 C CA . LYS A 1 698 ? -4.086 27.444 4.622 1.00 31.23 698 LYS A CA 1
ATOM 5834 C C . LYS A 1 698 ? -4.999 26.534 5.445 1.00 31.23 698 LYS A C 1
ATOM 5836 O O . LYS A 1 698 ? -4.506 25.592 6.058 1.00 31.23 698 LYS A O 1
ATOM 5841 N N . GLU A 1 699 ? -6.295 26.829 5.495 1.00 31.17 699 GLU A N 1
ATOM 5842 C CA . GLU A 1 699 ? -7.279 25.828 5.925 1.00 31.17 699 GLU A CA 1
ATOM 5843 C C . GLU A 1 699 ? -7.434 24.761 4.823 1.00 31.17 699 GLU A C 1
ATOM 5845 O O . GLU A 1 699 ? -7.310 25.076 3.635 1.00 31.17 699 GLU A O 1
ATOM 5850 N N . GLU A 1 700 ? -7.587 23.503 5.256 1.00 28.83 700 GLU A N 1
ATOM 5851 C CA . GLU A 1 700 ? -7.669 22.275 4.441 1.00 28.83 700 GLU A CA 1
ATOM 5852 C C . GLU A 1 700 ? -8.774 22.282 3.377 1.00 28.83 700 GLU A C 1
ATOM 5854 O O . GLU A 1 700 ? -9.886 22.790 3.659 1.00 28.83 700 GLU A O 1
#

Radius of gyration: 39.36 Å; chains: 1; bounding box: 88×73×117 Å

Foldseek 3Di:
DDDPDPPQDDPVVLVVLQVVLVVLLPPVVDPCSLLVSLVSLLVSLCSQQVVCVVVPQDDQLSSQVVLLCVQAVQDFDDSVVLSVLSVVLNVVSVCSNVVNDPDDSPPVSVVSSVSSVLSCCLRPNDLVVLVVLLVVLLPDLADDLVSVVSNVSSRRYNVSVLSNLVSRQHQNVLVSCVVVCVLVDQAEAPRDDRNLSNLLRCCLPPVPSSLVSVVSNLPYQYQVNLLSSLSSLLNDALVSVVVNLVSLLVNLQSDDDHDLSSLVSVLSNLLRCLVVVVPPSSLVNVCSNLQPDVVVCVVVVVLVVVLVVVVVVVVVVPDDDVCNVVVSVPPDVVVVVVQVVVLVSSLVSCVSNLVSCCVRPLLVQLLSLVVSLQVVLCSVVVPDDPPAQESVCCVQDQAPVDDGVDRHSNSSSLVSNLVSLVCCVPPVLVCNVSSLVSLVVDRHVSSVLSNLQSCLVRVVSCLVVQLVDDDDLNVLQCCLRRPSNLQCLLPCVVSHHPVRNVNNLVSLVVFPPVVVVVLVPDPPDPPDDRDDPVVVLVVRLLSSLSSCLSNVVPDDPVSCVSSVHDSVSSVPDDRPPPPPPPPDAAAPDDLVRCLPDDLVRVVVCLLPDPQSPDSRHHDVNNLQSLLVNCLVPVQSLLVSCLVCVVPLSCLLNVLSSVNSVVVNVVVVHDYPVVSVVVSVVQCPDPPDDRDPPDNDDDDD

pLDDT: mean 80.36, std 17.37, range [28.41, 98.44]